Protein AF-0000000087741339 (afdb_homodimer)

Radius of gyration: 23.32 Å; Cα contacts (8 Å, |Δi|>4): 370; chains: 2; bounding box: 60×68×39 Å

Foldseek 3Di:
DDVVLLVLLLVLLLVVLLPDFSVPDACCSSCVVSVHDSVSVVVPAVGVLRSVLVSLLVLLCVQLPPQQALVRLLSSLLSSLVSCVVSLSNNLSCLVPPDPVSVLVSLLVSQLSSQLSHLVNLCVVFDFDPVLSSVVSVVVSVVSSVLSSVCSVVVVPDRSNVSSVVVCVVCPPVSNVSRVVRTDPDDPPPD/DDVVLLVLLLVLLLVVLLPDFSVPDACCSSCVVSVHDSVSVVVPAVGVLRSVLVSLLVLLCVQLPPQLALVRLLSSLLSSLVSCVVSLSVNLSCLVPPDVVSVLVSLLVSQLSSQLSHLVNLCVVFDFDPVLSSVVSVVVSVVSSVLSSVCSVVVVPDRSNVVSVVVCVVCPPVSNVSRVVRTDPDPPPPD

Secondary structure (DSSP, 8-state):
--HHHHHHHHHHHHHHHTTS-GGG--HHHHHHHHT--HHHHHHH-SSHHHHHHHHHHHHHHHHHTT--STTTHHHHHHHHHHHHHHTHHHHHHHHHHS-HHHHHHHHHHHHHHHHHHHHHHHTTTS---HHHHHHHHHHHHHHHHHHHHHHHHTTT-S-HHHHHHHHHHHHTTHHHHHHHHT-SSS-----/--HHHHHHHHHHHHHHHTTS-GGG--HHHHHHHHT--HHHHHHH-SSHHHHHHHHHHHHHHHHHTT--STTTHHHHHHHHHHHHHHTHHHHHHHHHHS-HHHHHHHHHHHHHHHHHHHHHHHTTTS---HHHHHHHHHHHHHHHHHHHHHHHHTTT-S-HHHHHHHHHHHHTTHHHHHHHHT-SSS-----

Sequence (382 aa):
MSNITKRALETSLKNLLLKKPVNKITINDITEDCGVNRATFYYHFQDIYALIEWSCEEDAKKALSSNTTYDTWQQGFLNVLNAVEDNKPFIINVYRHVSQEQIIQYLYRVVYDLLINVIEECAHGMTVRDEDKKFIADFYKYAFVGLTLEWIKSDMKTPPKEIVSRLSELIDGDIPRMLEKCRLDVPLSRTMSNITKRALETSLKNLLLKKPVNKITINDITEDCGVNRATFYYHFQDIYALIEWSCEEDAKKALSSNTTYDTWQQGFLNVLNAVEDNKPFIINVYRHVSQEQIIQYLYRVVYDLLINVIEECAHGMTVRDEDKKFIADFYKYAFVGLTLEWIKSDMKTPPKEIVSRLSELIDGDIPRMLEKCRLDVPLSRT

Solvent-accessible surface area (backbone atoms only — not comparable to full-atom values): 20768 Å² total; per-residue (Å²): 145,50,79,58,59,57,47,46,51,45,52,36,46,54,55,47,39,78,74,42,55,58,82,74,60,48,70,63,58,37,22,61,72,65,72,49,54,68,64,61,49,54,70,77,29,92,46,70,63,50,47,51,48,50,48,52,48,52,51,38,51,61,37,26,60,86,28,33,36,79,91,31,34,62,58,10,53,35,35,32,45,45,52,49,59,77,38,38,66,52,48,51,37,45,63,72,61,41,60,58,65,59,52,50,53,51,46,41,54,57,45,33,56,40,40,46,44,22,49,54,61,64,40,58,95,55,54,56,55,69,68,57,55,49,48,54,28,49,43,49,29,23,22,53,45,41,52,51,50,53,38,54,74,59,68,54,70,68,56,50,65,60,56,43,50,53,50,47,66,56,49,61,70,43,63,60,52,39,50,58,73,52,36,65,79,55,77,78,74,85,120,145,51,78,58,59,56,46,47,52,47,52,36,45,55,56,47,38,75,74,42,55,58,83,74,61,46,69,63,59,37,22,61,72,64,72,49,53,68,65,62,49,54,72,76,29,90,46,70,64,51,47,50,49,50,48,52,48,51,52,38,50,61,38,24,58,86,28,33,36,78,91,30,34,63,59,11,53,35,33,32,46,45,53,47,59,76,37,37,65,53,48,52,37,46,63,73,63,42,60,57,66,59,53,49,53,52,46,43,53,57,45,32,55,40,40,45,43,22,49,54,59,64,39,58,96,54,54,55,56,70,69,56,55,48,49,54,27,49,43,49,28,24,22,53,46,41,52,50,51,53,38,53,74,59,67,52,71,67,56,50,66,60,54,43,51,53,51,48,66,55,48,61,71,42,64,58,52,39,51,59,73,52,35,64,79,54,78,79,73,84,119

InterPro domains:
  IPR001647 DNA-binding HTH domain, TetR-type [PF00440] (16-53)
  IPR001647 DNA-binding HTH domain, TetR-type [PS50977] (3-63)
  IPR009057 Homedomain-like superfamily [SSF46689] (4-60)
  IPR039532 Transcriptional regulator TetR, C-terminal, Firmicutes type [PF14278] (71-173)
  IPR050624 Nucleoid occlusion factor SlmA/HTH-type transcriptional regulator [PTHR43479] (4-172)

Organism: Butyrivibrio fibrisolvens (NCBI:txid831)

Nearest PDB structures (foldseek):
  4mk6-assembly1_A-2  TM=8.642E-01  e=6.982E-09  Listeria monocytogenes EGD-e
  2iu5-assembly1_B  TM=7.387E-01  e=1.061E-07  Lactococcus lactis subsp. lactis Il1403
  7pt0-assembly1_A  TM=6.943E-01  e=5.127E-03  Streptomyces coelicolor
  4jl3-assembly1_D  TM=5.317E-01  e=7.708E-04  Mycolicibacterium smegmatis MC2 155
  3mvp-assembly1_B  TM=4.224E-01  e=1.422E-02  Streptococcus mutans UA159

Structure (mmCIF, N/CA/C/O backbone):
data_AF-0000000087741339-model_v1
#
loop_
_entity.id
_entity.type
_entity.pdbx_description
1 polymer 'Dihydroxyacetone kinase transcriptional activator DhaS'
#
loop_
_atom_site.group_PDB
_atom_site.id
_atom_site.type_symbol
_atom_site.label_atom_id
_atom_site.label_alt_id
_atom_site.label_comp_id
_atom_site.label_asym_id
_atom_site.label_entity_id
_atom_site.label_seq_id
_atom_site.pdbx_PDB_ins_code
_atom_site.Cartn_x
_atom_site.Cartn_y
_atom_site.Cartn_z
_atom_site.occupancy
_atom_site.B_iso_or_equiv
_atom_site.auth_seq_id
_atom_site.auth_comp_id
_atom_site.auth_asym_id
_atom_site.auth_atom_id
_atom_site.pdbx_PDB_model_num
ATOM 1 N N . MET A 1 1 ? -13.953 34.469 -0.037 1 43.34 1 MET A N 1
ATOM 2 C CA . MET A 1 1 ? -14.805 33.562 0.742 1 43.34 1 MET A CA 1
ATOM 3 C C . MET A 1 1 ? -14.031 32.312 1.18 1 43.34 1 MET A C 1
ATOM 5 O O . MET A 1 1 ? -13.758 31.438 0.367 1 43.34 1 MET A O 1
ATOM 9 N N . SER A 1 2 ? -13.117 32.531 2.207 1 65.12 2 SER A N 1
ATOM 10 C CA . SER A 1 2 ? -11.781 32.531 2.799 1 65.12 2 SER A CA 1
ATOM 11 C C . SER A 1 2 ? -11.477 31.172 3.459 1 65.12 2 SER A C 1
ATOM 13 O O . SER A 1 2 ? -12.391 30.375 3.711 1 65.12 2 SER A O 1
ATOM 15 N N . ASN A 1 3 ? -10.227 30.859 3.461 1 85.06 3 ASN A N 1
ATOM 16 C CA . ASN A 1 3 ? -9.555 29.844 4.273 1 85.06 3 ASN A CA 1
ATOM 17 C C . ASN A 1 3 ? -10.188 29.719 5.652 1 85.06 3 ASN A C 1
ATOM 19 O O . ASN A 1 3 ? -10.211 28.641 6.234 1 85.06 3 ASN A O 1
ATOM 23 N N . ILE A 1 4 ? -11.062 30.781 5.926 1 90.5 4 ILE A N 1
ATOM 24 C CA . ILE A 1 4 ? -11.672 30.797 7.254 1 90.5 4 ILE A CA 1
ATOM 25 C C . ILE A 1 4 ? -12.883 29.875 7.27 1 90.5 4 ILE A C 1
ATOM 27 O O . ILE A 1 4 ? -13.07 29.094 8.211 1 90.5 4 ILE A O 1
ATOM 31 N N . THR A 1 5 ? -13.719 30.031 6.266 1 93 5 THR A N 1
ATOM 32 C CA . THR A 1 5 ? -14.914 29.203 6.176 1 93 5 THR A CA 1
ATOM 33 C C . THR A 1 5 ? -14.523 27.719 6.098 1 93 5 THR A C 1
ATOM 35 O O . THR A 1 5 ? -15.125 26.875 6.773 1 93 5 THR A O 1
ATOM 38 N N . LYS A 1 6 ? -13.492 27.406 5.324 1 95.19 6 LYS A N 1
ATOM 39 C CA . LYS A 1 6 ? -13.039 26.031 5.199 1 95.19 6 LYS A CA 1
ATOM 40 C C . LYS A 1 6 ? -12.586 25.469 6.547 1 95.19 6 LYS A C 1
ATOM 42 O O . LYS A 1 6 ? -12.914 24.344 6.898 1 95.19 6 LYS A O 1
ATOM 47 N N . ARG A 1 7 ? -11.953 26.312 7.258 1 94.94 7 ARG A N 1
ATOM 48 C CA . ARG A 1 7 ? -11.453 25.906 8.562 1 94.94 7 ARG A CA 1
ATOM 49 C C . ARG A 1 7 ? -12.594 25.719 9.555 1 94.94 7 ARG A C 1
ATOM 51 O O . ARG A 1 7 ? -12.539 24.828 10.414 1 94.94 7 ARG A O 1
ATOM 58 N N . ALA A 1 8 ? -13.547 26.578 9.453 1 95.75 8 ALA A N 1
ATOM 59 C CA . ALA A 1 8 ? -14.727 26.438 10.305 1 95.75 8 ALA A CA 1
ATOM 60 C C . ALA A 1 8 ? -15.445 25.109 10.016 1 95.75 8 ALA A C 1
ATOM 62 O O . ALA A 1 8 ? -15.852 24.406 10.938 1 95.75 8 ALA A O 1
ATOM 63 N N . LEU A 1 9 ? -15.594 24.844 8.766 1 97.25 9 LEU A N 1
ATOM 64 C CA . LEU A 1 9 ? -16.234 23.594 8.359 1 97.25 9 LEU A CA 1
ATOM 65 C C . LEU A 1 9 ? -15.422 22.406 8.836 1 97.25 9 LEU A C 1
ATOM 67 O O . LEU A 1 9 ? -15.984 21.406 9.305 1 97.25 9 LEU A O 1
ATOM 71 N N . GLU A 1 10 ? -14.109 22.469 8.703 1 95.75 10 GLU A N 1
ATOM 72 C CA . GLU A 1 10 ? -13.227 21.422 9.188 1 95.75 10 GLU A CA 1
ATOM 73 C C . GLU A 1 10 ? -13.391 21.203 10.688 1 95.75 10 GLU A C 1
ATOM 75 O O . GLU A 1 10 ? -13.492 20.062 11.148 1 95.75 10 GLU A O 1
ATOM 80 N N . THR A 1 11 ? -13.383 22.297 11.43 1 95.69 11 THR A N 1
ATOM 81 C CA . THR A 1 11 ? -13.523 22.234 12.875 1 95.69 11 THR A CA 1
ATOM 82 C C . THR A 1 11 ? -14.844 21.578 13.266 1 95.69 11 THR A C 1
ATOM 84 O O . THR A 1 11 ? -14.891 20.734 14.164 1 95.69 11 THR A O 1
ATOM 87 N N . SER A 1 12 ? -15.844 22 12.555 1 97.12 12 SER A N 1
ATOM 88 C CA . SER A 1 12 ? -17.156 21.406 12.797 1 97.12 12 SER A CA 1
ATOM 89 C C . SER A 1 12 ? -17.156 19.906 12.523 1 97.12 12 SER A C 1
ATOM 91 O O . SER A 1 12 ? -17.656 19.125 13.32 1 97.12 12 SER A O 1
ATOM 93 N N . LEU A 1 13 ? -16.594 19.5 11.383 1 96.56 13 LEU A N 1
ATOM 94 C CA . LEU A 1 13 ? -16.484 18.094 11.039 1 96.56 13 LEU A CA 1
ATOM 95 C C . LEU A 1 13 ? -15.773 17.312 12.141 1 96.56 13 LEU A C 1
ATOM 97 O O . LEU A 1 13 ? -16.25 16.266 12.578 1 96.56 13 LEU A O 1
ATOM 101 N N . LYS A 1 14 ? -14.656 17.781 12.578 1 94.25 14 LYS A N 1
ATOM 102 C CA . LYS A 1 14 ? -13.852 17.094 13.586 1 94.25 14 LYS A CA 1
ATOM 103 C C . LYS A 1 14 ? -14.617 16.969 14.906 1 94.25 14 LYS A C 1
ATOM 105 O O . LYS A 1 14 ? -14.523 15.938 15.586 1 94.25 14 LYS A O 1
ATOM 110 N N . ASN A 1 15 ? -15.391 17.984 15.242 1 95.06 15 ASN A N 1
ATOM 111 C CA . ASN A 1 15 ? -16.234 17.922 16.438 1 95.06 15 ASN A CA 1
ATOM 112 C C . ASN A 1 15 ? -17.312 16.844 16.297 1 95.06 15 ASN A C 1
ATOM 114 O O . ASN A 1 15 ? -17.578 16.109 17.25 1 95.06 15 ASN A O 1
ATOM 118 N N . LEU A 1 16 ? -17.922 16.844 15.195 1 96.38 16 LEU A N 1
ATOM 119 C CA . LEU A 1 16 ? -19 15.891 14.961 1 96.38 16 LEU A CA 1
ATOM 120 C C . LEU A 1 16 ? -18.469 14.461 14.945 1 96.38 16 LEU A C 1
ATOM 122 O O . LEU A 1 16 ? -19.172 13.531 15.383 1 96.38 16 LEU A O 1
ATOM 126 N N . LEU A 1 17 ? -17.25 14.305 14.453 1 94.69 17 LEU A N 1
ATOM 127 C CA . LEU A 1 17 ? -16.641 12.984 14.352 1 94.69 17 LEU A CA 1
ATOM 128 C C . LEU A 1 17 ? -16.391 12.398 15.734 1 94.69 17 LEU A C 1
ATOM 130 O O . LEU A 1 17 ? -16.219 11.18 15.875 1 94.69 17 LEU A O 1
ATOM 134 N N . LEU A 1 18 ? -16.359 13.219 16.781 1 93.75 18 LEU A N 1
ATOM 135 C CA . LEU A 1 18 ? -16.219 12.75 18.156 1 93.75 18 LEU A CA 1
ATOM 136 C C . LEU A 1 18 ? -17.531 12.141 18.656 1 93.75 18 LEU A C 1
ATOM 138 O O . LEU A 1 18 ? -17.531 11.398 19.641 1 93.75 18 LEU A O 1
ATOM 142 N N . LYS A 1 19 ? -18.578 12.406 17.922 1 94.38 19 LYS A N 1
ATOM 143 C CA . LYS A 1 19 ? -19.891 12.047 18.422 1 94.38 19 LYS A CA 1
ATOM 144 C C . LYS A 1 19 ? -20.5 10.906 17.609 1 94.38 19 LYS A C 1
ATOM 146 O O . LYS A 1 19 ? -21.297 10.125 18.125 1 94.38 19 LYS A O 1
ATOM 151 N N . LYS A 1 20 ? -20.203 10.836 16.312 1 95.12 20 LYS A N 1
ATOM 152 C CA . LYS A 1 20 ? -20.812 9.812 15.477 1 95.12 20 LYS A CA 1
ATOM 153 C C . LYS A 1 20 ? -19.906 9.453 14.305 1 95.12 20 LYS A C 1
ATOM 155 O O . LYS A 1 20 ? -19 10.211 13.953 1 95.12 20 LYS A O 1
ATOM 160 N N . PRO A 1 21 ? -20.172 8.305 13.68 1 95.56 21 PRO A N 1
ATOM 161 C CA . PRO A 1 21 ? -19.406 7.895 12.5 1 95.56 21 PRO A CA 1
ATOM 162 C C . PRO A 1 21 ? -19.578 8.844 11.32 1 95.56 21 PRO A C 1
ATOM 164 O O . PRO A 1 21 ? -20.656 9.406 11.125 1 95.56 21 PRO A O 1
ATOM 167 N N . VAL A 1 22 ? -18.5 8.953 10.602 1 95.31 22 VAL A N 1
ATOM 168 C CA . VAL A 1 22 ? -18.453 9.93 9.523 1 95.31 22 VAL A CA 1
ATOM 169 C C . VAL A 1 22 ? -19.578 9.664 8.516 1 95.31 22 VAL A C 1
ATOM 171 O O . VAL A 1 22 ? -20.125 10.602 7.93 1 95.31 22 VAL A O 1
ATOM 174 N N . ASN A 1 23 ? -19.953 8.375 8.336 1 93.69 23 ASN A N 1
ATOM 175 C CA . ASN A 1 23 ? -20.969 8.039 7.352 1 93.69 23 ASN A CA 1
ATOM 176 C C . ASN A 1 23 ? -22.375 8.414 7.844 1 93.69 23 ASN A C 1
ATOM 178 O O . ASN A 1 23 ? -23.344 8.305 7.098 1 93.69 23 ASN A O 1
ATOM 182 N N . LYS A 1 24 ? -22.531 8.898 8.977 1 96.06 24 LYS A N 1
ATOM 183 C CA . LYS A 1 24 ? -23.797 9.352 9.547 1 96.06 24 LYS A CA 1
ATOM 184 C C . LYS A 1 24 ? -23.828 10.875 9.648 1 96.06 24 LYS A C 1
ATOM 186 O O . LYS A 1 24 ? -24.844 11.445 10.055 1 96.06 24 LYS A O 1
ATOM 191 N N . ILE A 1 25 ? -22.766 11.516 9.367 1 97.12 25 ILE A N 1
ATOM 192 C CA . ILE A 1 25 ? -22.703 12.969 9.391 1 97.12 25 ILE A CA 1
ATOM 193 C C . ILE A 1 25 ? -23.25 13.523 8.07 1 97.12 25 ILE A C 1
ATOM 195 O O . ILE A 1 25 ? -22.906 13.047 6.996 1 97.12 25 ILE A O 1
ATOM 199 N N . THR A 1 26 ? -24.109 14.5 8.164 1 96.69 26 THR A N 1
ATOM 200 C CA . THR A 1 26 ? -24.688 15.133 6.98 1 96.69 26 THR A CA 1
ATOM 201 C C . THR A 1 26 ? -24.141 16.547 6.805 1 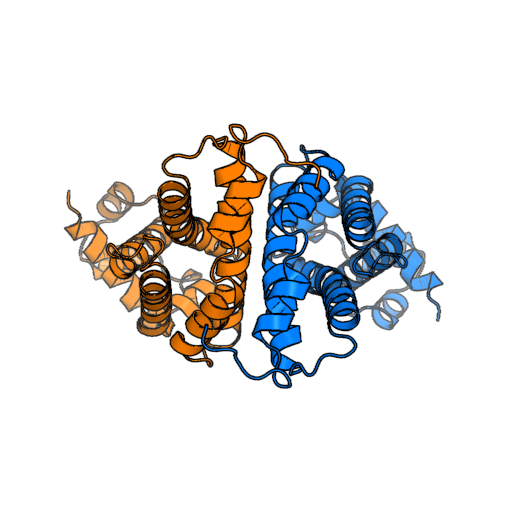96.69 26 THR A C 1
ATOM 203 O O . THR A 1 26 ? -23.562 17.109 7.738 1 96.69 26 THR A O 1
ATOM 206 N N . ILE A 1 27 ? -24.312 17.031 5.629 1 97.56 27 ILE A N 1
ATOM 207 C CA . ILE A 1 27 ? -23.922 18.406 5.363 1 97.56 27 ILE A CA 1
ATOM 208 C C . ILE A 1 27 ? -24.719 19.359 6.258 1 97.56 27 ILE A C 1
ATOM 210 O O . ILE A 1 27 ? -24.188 20.359 6.746 1 97.56 27 ILE A O 1
ATOM 214 N N . ASN A 1 28 ? -25.938 18.984 6.508 1 97.19 28 ASN A N 1
ATOM 215 C CA . ASN A 1 28 ? -26.766 19.781 7.398 1 97.19 28 ASN A CA 1
ATOM 216 C C . ASN A 1 28 ? -26.203 19.812 8.812 1 97.19 28 ASN A C 1
ATOM 218 O O . ASN A 1 28 ? -26.234 20.859 9.477 1 97.19 28 ASN A O 1
ATOM 222 N N . ASP A 1 29 ? -25.734 18.734 9.297 1 97.75 29 ASP A N 1
ATOM 223 C CA . ASP A 1 29 ? -25.109 18.703 10.609 1 97.75 29 ASP A CA 1
ATOM 224 C C . ASP A 1 29 ? -23.969 19.719 10.703 1 97.75 29 ASP A C 1
ATOM 226 O O . ASP A 1 29 ? -23.875 20.453 11.688 1 97.75 29 ASP A O 1
ATOM 230 N N . ILE A 1 30 ? -23.156 19.781 9.68 1 97.81 30 ILE A N 1
ATOM 231 C CA . ILE A 1 30 ? -21.969 20.609 9.648 1 97.81 30 ILE A CA 1
ATOM 232 C C . ILE A 1 30 ? -22.359 22.078 9.531 1 97.81 30 ILE A C 1
ATOM 234 O O . ILE A 1 30 ? -21.875 22.922 10.289 1 97.81 30 ILE A O 1
ATOM 238 N N . THR A 1 31 ? -23.25 22.328 8.57 1 97.19 31 THR A N 1
ATOM 239 C CA . THR A 1 31 ? -23.625 23.719 8.328 1 97.19 31 THR A CA 1
ATOM 240 C C . THR A 1 31 ? -24.406 24.297 9.508 1 97.19 31 THR A C 1
ATOM 242 O O . THR A 1 31 ? -24.234 25.453 9.867 1 97.19 31 THR A O 1
ATOM 245 N N . GLU A 1 32 ? -25.25 23.5 10.164 1 97 32 GLU A N 1
ATOM 246 C CA . GLU A 1 32 ? -25.969 23.938 11.359 1 97 32 GLU A CA 1
ATOM 247 C C . GLU A 1 32 ? -25.016 24.234 12.5 1 97 32 GLU A C 1
ATOM 249 O O . GLU A 1 32 ? -25.172 25.25 13.203 1 97 32 GLU A O 1
ATOM 254 N N . ASP A 1 33 ? -24.078 23.438 12.633 1 96.19 33 ASP A N 1
ATOM 255 C CA . ASP A 1 33 ? -23.078 23.609 13.68 1 96.19 33 ASP A CA 1
ATOM 256 C C . ASP A 1 33 ? -22.266 24.891 13.453 1 96.19 33 ASP A C 1
ATOM 258 O O . ASP A 1 33 ? -21.875 25.578 14.406 1 96.19 33 ASP A O 1
ATOM 262 N N . CYS A 1 34 ? -21.984 25.219 12.188 1 94.88 34 CYS A N 1
ATOM 263 C CA . CYS A 1 34 ? -21.172 26.359 11.82 1 94.88 34 CYS A CA 1
ATOM 264 C C . CYS A 1 34 ? -22.031 27.625 11.719 1 94.88 34 CYS A C 1
ATOM 266 O O . CYS A 1 34 ? -21.5 28.734 11.703 1 94.88 34 CYS A O 1
ATOM 268 N N . GLY A 1 35 ? -23.359 27.453 11.586 1 94.69 35 GLY A N 1
ATOM 269 C CA . GLY A 1 35 ? -24.25 28.594 11.414 1 94.69 35 GLY A CA 1
ATOM 270 C C . GLY A 1 35 ? -24.203 29.172 10.016 1 94.69 35 GLY A C 1
ATOM 271 O O . GLY A 1 35 ? -24.266 30.391 9.836 1 94.69 35 GLY A O 1
ATOM 272 N N . VAL A 1 36 ? -23.984 28.281 9.078 1 95.31 36 VAL A N 1
ATOM 273 C CA . VAL A 1 36 ? -23.969 28.703 7.68 1 95.31 36 VAL A CA 1
ATOM 274 C C . VAL A 1 36 ? -25 27.891 6.887 1 95.31 36 VAL A C 1
ATOM 276 O O . VAL A 1 36 ? -25.594 26.953 7.414 1 95.31 36 VAL A O 1
ATOM 279 N N . ASN A 1 37 ? -25.281 28.297 5.742 1 93.94 37 ASN A N 1
ATOM 280 C CA . ASN A 1 37 ? -26.234 27.562 4.91 1 93.94 37 ASN A CA 1
ATOM 281 C C . ASN A 1 37 ? -25.531 26.516 4.059 1 93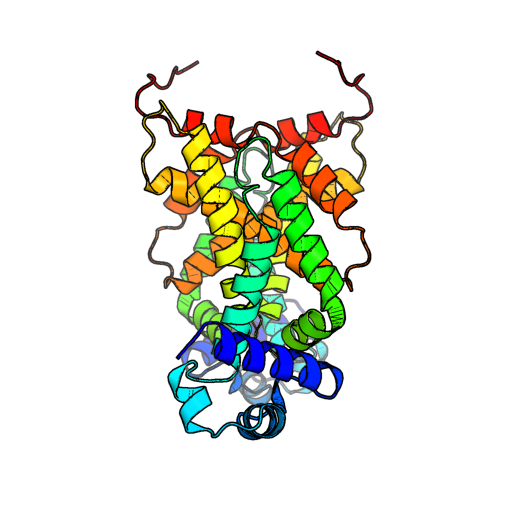.94 37 ASN A C 1
ATOM 283 O O . ASN A 1 37 ? -24.312 26.5 3.951 1 93.94 37 ASN A O 1
ATOM 287 N N . ARG A 1 38 ? -26.312 25.609 3.479 1 95.56 38 ARG A N 1
ATOM 288 C CA . ARG A 1 38 ? -25.812 24.531 2.648 1 95.56 38 ARG A CA 1
ATOM 289 C C . ARG A 1 38 ? -25.078 25.078 1.424 1 95.56 38 ARG A C 1
ATOM 291 O O . ARG A 1 38 ? -24.109 24.469 0.954 1 95.56 38 ARG A O 1
ATOM 298 N N . ALA A 1 39 ? -25.516 26.188 0.95 1 95.31 39 ALA A N 1
ATOM 299 C CA . ALA A 1 39 ? -24.906 26.812 -0.226 1 95.31 39 ALA A CA 1
ATOM 300 C C . ALA A 1 39 ? -23.453 27.188 0.049 1 95.31 39 ALA A C 1
ATOM 302 O O . ALA A 1 39 ? -22.594 27.062 -0.831 1 95.31 39 ALA A O 1
ATOM 303 N N . THR A 1 40 ? -23.281 27.641 1.247 1 95.5 40 THR A N 1
ATOM 304 C CA . THR A 1 40 ? -21.922 27.984 1.654 1 95.5 40 THR A CA 1
ATOM 305 C C . THR A 1 40 ? -21.031 26.75 1.627 1 95.5 40 THR A C 1
ATOM 307 O O . THR A 1 40 ? -19.875 26.828 1.185 1 95.5 40 THR A O 1
ATOM 310 N N . PHE A 1 41 ? -21.531 25.594 2.102 1 97.5 41 PHE A N 1
ATOM 311 C CA . PHE A 1 41 ? -20.766 24.344 2.059 1 97.5 41 PHE A CA 1
ATOM 312 C C . PHE A 1 41 ? -20.391 23.984 0.625 1 97.5 41 PHE A C 1
ATOM 314 O O . PHE A 1 41 ? -19.234 23.703 0.331 1 97.5 41 PHE A O 1
ATOM 321 N N . TYR A 1 42 ? -21.344 24.141 -0.295 1 95.81 42 TYR A N 1
ATOM 322 C CA . TYR A 1 42 ? -21.172 23.688 -1.671 1 95.81 42 TYR A CA 1
ATOM 323 C C . TYR A 1 42 ? -20.266 24.641 -2.453 1 95.81 42 TYR A C 1
ATOM 325 O O . TYR A 1 42 ? -19.734 24.281 -3.504 1 95.81 42 TYR A O 1
ATOM 333 N N . TYR A 1 43 ? -20.203 25.797 -1.909 1 95.56 43 TYR A N 1
ATOM 334 C CA . TYR A 1 43 ? -19.266 26.734 -2.496 1 95.56 43 TYR A CA 1
ATOM 335 C C . TYR A 1 43 ? -17.828 26.234 -2.365 1 95.56 43 TYR A C 1
ATOM 337 O O . TYR A 1 43 ? -17 26.469 -3.242 1 95.56 43 TYR A O 1
ATOM 345 N N . HIS A 1 44 ? -17.594 25.453 -1.326 1 96.19 44 HIS A N 1
ATOM 346 C CA . HIS A 1 44 ? -16.219 25.062 -1.013 1 96.19 44 HIS A CA 1
ATOM 347 C C . HIS A 1 44 ? -16 23.578 -1.298 1 96.19 44 HIS A C 1
ATOM 349 O O . HIS A 1 44 ? -14.914 23.172 -1.728 1 96.19 44 HIS A O 1
ATOM 355 N N . PHE A 1 45 ? -16.969 22.781 -1 1 97.12 45 PHE A N 1
ATOM 356 C CA . PHE A 1 45 ? -16.812 21.344 -1.11 1 97.12 45 PHE A CA 1
ATOM 357 C C . PHE A 1 45 ? -18.031 20.703 -1.784 1 97.12 45 PHE A C 1
ATOM 359 O O . PHE A 1 45 ? -19.156 21.125 -1.544 1 97.12 45 PHE A O 1
ATOM 366 N N . GLN A 1 46 ? -17.781 19.641 -2.525 1 96.38 46 GLN A N 1
ATOM 367 C CA . GLN A 1 46 ? -18.859 18.953 -3.229 1 96.38 46 GLN A CA 1
ATOM 368 C C . GLN A 1 46 ? -19.594 17.969 -2.305 1 96.38 46 GLN A C 1
ATOM 370 O O . GLN A 1 46 ? -20.766 17.672 -2.518 1 96.38 46 GLN A O 1
ATOM 375 N N . ASP A 1 47 ? -18.906 17.453 -1.3 1 95.31 47 ASP A N 1
ATOM 376 C CA . ASP A 1 47 ? -19.469 16.531 -0.314 1 95.31 47 ASP A CA 1
ATOM 377 C C . ASP A 1 47 ? -18.578 16.469 0.927 1 95.31 47 ASP A C 1
ATOM 379 O O . ASP A 1 47 ? -17.578 17.172 1.021 1 95.31 47 ASP A O 1
ATOM 383 N N . ILE A 1 48 ? -18.953 15.742 1.813 1 94.81 48 ILE A N 1
ATOM 384 C CA . ILE A 1 48 ? -18.25 15.609 3.086 1 94.81 48 ILE A CA 1
ATOM 385 C C . ILE A 1 48 ? -16.875 14.984 2.857 1 94.81 48 ILE A C 1
ATOM 387 O O . ILE A 1 48 ? -15.906 15.344 3.527 1 94.81 48 ILE A O 1
ATOM 391 N N . TYR A 1 49 ? -16.734 14.164 1.898 1 91.44 49 TYR A N 1
ATOM 392 C CA . TYR A 1 49 ? -15.477 13.484 1.625 1 91.44 49 TYR A CA 1
ATOM 393 C C . TYR A 1 49 ? -14.445 14.453 1.062 1 91.44 49 TYR A C 1
ATOM 395 O O . TYR A 1 49 ? -13.25 14.328 1.345 1 91.44 49 TYR A O 1
ATOM 403 N N . ALA A 1 50 ? -14.945 15.312 0.286 1 93.75 50 ALA A N 1
ATOM 404 C CA . ALA A 1 50 ? -14.047 16.359 -0.185 1 93.75 50 ALA A CA 1
ATOM 405 C C . ALA A 1 50 ? -13.508 17.188 0.982 1 93.75 50 ALA A C 1
ATOM 407 O O . ALA A 1 50 ? -12.336 17.578 0.982 1 93.75 50 ALA A O 1
ATOM 408 N N . LEU A 1 51 ? -14.375 17.469 1.938 1 95.69 51 LEU A N 1
ATOM 409 C CA . LEU A 1 51 ? -13.953 18.188 3.137 1 95.69 51 LEU A CA 1
ATOM 410 C C . LEU A 1 51 ? -12.938 17.359 3.93 1 95.69 51 LEU A C 1
ATOM 412 O O . LEU A 1 51 ? -11.938 17.906 4.41 1 95.69 51 LEU A O 1
ATOM 416 N N . ILE A 1 52 ? -13.125 16.078 4.066 1 94.12 52 ILE A N 1
ATOM 417 C CA . ILE A 1 52 ? -12.211 15.195 4.766 1 94.12 52 ILE A CA 1
ATOM 418 C C . ILE A 1 52 ? -10.844 15.203 4.078 1 94.12 52 ILE A C 1
ATOM 420 O O . ILE A 1 52 ? -9.812 15.352 4.73 1 94.12 52 ILE A O 1
ATOM 424 N N . GLU A 1 53 ? -10.906 15.031 2.82 1 91.5 53 GLU A N 1
ATOM 425 C CA . GLU A 1 53 ? -9.68 15.016 2.025 1 91.5 53 GLU A CA 1
ATOM 426 C C . GLU A 1 53 ? -8.883 16.312 2.215 1 91.5 53 GLU A C 1
ATOM 428 O O . GLU A 1 53 ? -7.68 16.266 2.467 1 91.5 53 GLU A O 1
ATOM 433 N N . TRP A 1 54 ? -9.562 17.344 2.049 1 92.69 54 TRP A N 1
ATOM 434 C CA . TRP A 1 54 ? -8.922 18.641 2.215 1 92.69 54 TRP A CA 1
ATOM 435 C C . TRP A 1 54 ? -8.344 18.797 3.619 1 92.69 54 TRP A C 1
ATOM 437 O O . TRP A 1 54 ? -7.219 19.266 3.791 1 92.69 54 TRP A O 1
ATOM 447 N N . SER A 1 55 ? -9.094 18.422 4.621 1 92.69 55 SER A N 1
ATOM 448 C CA . SER A 1 55 ? -8.664 18.516 6.012 1 92.69 55 SER A CA 1
ATOM 449 C C . SER A 1 55 ? -7.383 17.719 6.25 1 92.69 55 SER A C 1
ATOM 451 O O . SER A 1 55 ? -6.445 18.203 6.875 1 92.69 55 SER A O 1
ATOM 453 N N . CYS A 1 56 ? -7.348 16.516 5.766 1 89.31 56 CYS A N 1
ATOM 454 C CA . CYS A 1 56 ? -6.184 15.656 5.93 1 89.31 56 CYS A CA 1
ATOM 455 C C . CYS A 1 56 ? -4.965 16.234 5.223 1 89.31 56 CYS A C 1
ATOM 457 O O . CYS A 1 56 ? -3.871 16.266 5.785 1 89.31 56 CYS A O 1
ATOM 459 N N . GLU A 1 57 ? -5.203 16.656 4.074 1 89.12 57 GLU A N 1
ATOM 460 C CA . GLU A 1 57 ? -4.109 17.219 3.289 1 89.12 57 GLU A CA 1
ATOM 461 C C . GLU A 1 57 ? -3.541 18.469 3.949 1 89.12 57 GLU A C 1
ATOM 463 O O . GLU A 1 57 ? -2.324 18.641 4.035 1 89.12 57 GLU A O 1
ATOM 468 N N . GLU A 1 58 ? -4.426 19.312 4.359 1 90.12 58 GLU A N 1
ATOM 469 C CA . GLU A 1 58 ? -4.004 20.562 4.988 1 90.12 58 GLU A CA 1
ATOM 470 C C . GLU A 1 58 ? -3.25 20.297 6.285 1 90.12 58 GLU A C 1
ATOM 472 O O . GLU A 1 58 ? -2.221 20.922 6.551 1 90.12 58 GLU A O 1
ATOM 477 N N . ASP A 1 59 ? -3.74 19.406 7.078 1 90.31 59 ASP A N 1
ATOM 478 C CA . ASP A 1 59 ? -3.084 19.062 8.336 1 90.31 59 ASP A CA 1
ATOM 479 C C . ASP A 1 59 ? -1.714 18.438 8.086 1 90.31 59 ASP A C 1
ATOM 481 O O . ASP A 1 59 ? -0.751 18.734 8.797 1 90.31 59 ASP A O 1
ATOM 485 N N . ALA A 1 60 ? -1.683 17.594 7.117 1 89.75 60 ALA A N 1
ATOM 486 C CA . ALA A 1 60 ? -0.42 16.938 6.785 1 89.75 60 ALA A CA 1
ATOM 487 C C . ALA A 1 60 ? 0.6 17.953 6.262 1 89.75 60 ALA A C 1
ATOM 489 O O . ALA A 1 60 ? 1.78 17.891 6.617 1 89.75 60 ALA A O 1
ATOM 490 N N . LYS A 1 61 ? 0.16 18.797 5.418 1 88.44 61 LYS A N 1
ATOM 491 C CA . LYS A 1 61 ? 1.04 19.828 4.887 1 88.44 61 LYS A CA 1
ATOM 492 C C . LYS A 1 61 ? 1.601 20.703 6.008 1 88.44 61 LYS A C 1
ATOM 494 O O . LYS A 1 61 ? 2.785 21.047 6.008 1 88.44 61 LYS A O 1
ATOM 499 N N . LYS A 1 62 ? 0.711 21.078 6.883 1 91.94 62 LYS A N 1
ATOM 500 C CA . LYS A 1 62 ? 1.143 21.859 8.039 1 91.94 62 LYS A CA 1
ATOM 501 C C . LYS A 1 62 ? 2.168 21.078 8.867 1 91.94 62 LYS A C 1
ATOM 503 O O . LYS A 1 62 ? 3.154 21.656 9.336 1 91.94 62 LYS A O 1
ATOM 508 N N . ALA A 1 63 ? 1.914 19.812 9.023 1 91.75 63 ALA A N 1
ATOM 509 C CA . ALA A 1 63 ? 2.805 18.969 9.82 1 91.75 63 ALA A CA 1
ATOM 510 C C . ALA A 1 63 ? 4.152 18.781 9.125 1 91.75 63 ALA A C 1
ATOM 512 O O . ALA A 1 63 ? 5.195 18.766 9.781 1 91.75 63 ALA A O 1
ATOM 513 N N . LEU A 1 64 ? 4.082 18.531 7.809 1 90.44 64 LEU A N 1
ATOM 514 C CA . LEU A 1 64 ? 5.305 18.359 7.031 1 90.44 64 LEU A CA 1
ATOM 515 C C . LEU A 1 64 ? 6.176 19.609 7.113 1 90.44 64 LEU A C 1
ATOM 517 O O . LEU A 1 64 ? 7.406 19.5 7.184 1 90.44 64 LEU A O 1
ATOM 521 N N . SER A 1 65 ? 5.543 20.766 7.188 1 84.25 65 SER A N 1
ATOM 522 C CA . SER A 1 65 ? 6.238 22.047 7.207 1 84.25 65 SER A CA 1
ATOM 523 C C . SER A 1 65 ? 7.289 22.125 6.102 1 84.25 65 SER A C 1
ATOM 525 O O . SER A 1 65 ? 7.008 21.797 4.949 1 84.25 65 SER A O 1
ATOM 527 N N . SER A 1 66 ? 8.484 22.484 6.289 1 82.81 66 SER A N 1
ATOM 528 C CA . SER A 1 66 ? 9.555 22.578 5.301 1 82.81 66 SER A CA 1
ATOM 529 C C . SER A 1 66 ? 10.508 21.391 5.391 1 82.81 66 SER A C 1
ATOM 531 O O . SER A 1 66 ? 11.586 21.406 4.793 1 82.81 66 SER A O 1
ATOM 533 N N . ASN A 1 67 ? 9.977 20.391 6.098 1 89.31 67 ASN A N 1
ATOM 534 C CA . ASN A 1 67 ? 10.844 19.234 6.289 1 89.31 67 ASN A CA 1
ATOM 535 C C . ASN A 1 67 ? 10.688 18.219 5.16 1 89.31 67 ASN A C 1
ATOM 537 O O . ASN A 1 67 ? 10.25 17.094 5.387 1 89.31 67 ASN A O 1
ATOM 541 N N . THR A 1 68 ? 11.055 18.656 3.941 1 88.62 68 THR A N 1
ATOM 542 C CA . THR A 1 68 ? 10.898 17.797 2.766 1 88.62 68 THR A CA 1
ATOM 543 C C . THR A 1 68 ? 12.219 17.672 2.012 1 88.62 68 THR A C 1
ATOM 545 O O . THR A 1 68 ? 12.234 17.562 0.784 1 88.62 68 THR A O 1
ATOM 548 N N . THR A 1 69 ? 13.305 17.812 2.736 1 90.75 69 THR A N 1
ATOM 549 C CA . THR A 1 69 ? 14.625 17.641 2.141 1 90.75 69 THR A CA 1
ATOM 550 C C . THR A 1 69 ? 15.227 16.297 2.537 1 90.75 69 THR A C 1
ATOM 552 O O . THR A 1 69 ? 14.719 15.625 3.436 1 90.75 69 THR A O 1
ATOM 555 N N . TYR A 1 70 ? 16.266 15.984 1.892 1 91.69 70 TYR A N 1
ATOM 556 C CA . TYR A 1 70 ? 16.938 14.719 2.141 1 91.69 70 TYR A CA 1
ATOM 557 C C . TYR A 1 70 ? 17.359 14.602 3.6 1 91.69 70 TYR A C 1
ATOM 559 O O . TYR A 1 70 ? 17.266 13.531 4.199 1 91.69 70 TYR A O 1
ATOM 567 N N . ASP A 1 71 ? 17.75 15.734 4.164 1 92.56 71 ASP A N 1
ATOM 568 C CA . ASP A 1 71 ? 18.281 15.703 5.52 1 92.56 71 ASP A CA 1
ATOM 569 C C . ASP A 1 71 ? 17.172 15.867 6.551 1 92.56 71 ASP A C 1
ATOM 571 O O . ASP A 1 71 ? 17.375 15.625 7.742 1 92.56 71 ASP A O 1
ATOM 575 N N . THR A 1 72 ? 15.953 16.219 6.082 1 93.12 72 THR A N 1
ATOM 576 C CA . THR A 1 72 ? 14.938 16.562 7.07 1 93.12 72 THR A CA 1
ATOM 577 C C . THR A 1 72 ? 13.688 15.703 6.879 1 93.12 72 THR A C 1
ATOM 579 O O . THR A 1 72 ? 12.734 15.805 7.656 1 93.12 72 THR A O 1
ATOM 582 N N . TRP A 1 73 ? 13.633 14.828 5.895 1 92.88 73 TRP A N 1
ATOM 583 C CA . TRP A 1 73 ? 12.438 14.062 5.586 1 92.88 73 TRP A CA 1
ATOM 584 C C . TRP A 1 73 ? 11.992 13.234 6.785 1 92.88 73 TRP A C 1
ATOM 586 O O . TRP A 1 73 ? 10.797 13 6.984 1 92.88 73 TRP A O 1
ATOM 596 N N . GLN A 1 74 ? 12.914 12.766 7.574 1 95.12 74 GLN A N 1
ATOM 597 C CA . GLN A 1 74 ? 12.578 11.984 8.758 1 95.12 74 GLN A CA 1
ATOM 598 C C . GLN A 1 74 ? 11.703 12.789 9.719 1 95.12 74 GLN A C 1
ATOM 600 O O . GLN A 1 74 ? 10.688 12.289 10.211 1 95.12 74 GLN A O 1
ATOM 605 N N . GLN A 1 75 ? 12.172 14 9.93 1 94.75 75 GLN A N 1
ATOM 606 C CA . GLN A 1 75 ? 11.406 14.883 10.805 1 94.75 75 GLN A CA 1
ATOM 607 C C . GLN A 1 75 ? 10.047 15.211 10.203 1 94.75 75 GLN A C 1
ATOM 609 O O . GLN A 1 75 ? 9.047 15.273 10.914 1 94.75 75 GLN A O 1
ATOM 614 N N . GLY A 1 76 ? 10.039 15.445 8.93 1 94.31 76 GLY A N 1
ATOM 615 C CA . GLY A 1 76 ? 8.773 15.688 8.25 1 94.31 76 GLY A CA 1
ATOM 616 C C . GLY A 1 76 ? 7.785 14.547 8.398 1 94.31 76 GLY A C 1
ATOM 617 O O . GLY A 1 76 ? 6.633 14.766 8.773 1 94.31 76 GLY A O 1
ATOM 618 N N . PHE A 1 77 ? 8.242 13.289 8.117 1 95.5 77 PHE A N 1
ATOM 619 C CA . PHE A 1 77 ? 7.387 12.117 8.227 1 95.5 77 PHE A CA 1
ATOM 620 C C . PHE A 1 77 ? 6.961 11.891 9.672 1 95.5 77 PHE A C 1
ATOM 622 O O . PHE A 1 77 ? 5.812 11.531 9.938 1 95.5 77 PHE A O 1
ATOM 629 N N . LEU A 1 78 ? 7.863 12.117 10.586 1 96.62 78 LEU A N 1
ATOM 630 C CA . LEU A 1 78 ? 7.547 12.008 12 1 96.62 78 LEU A CA 1
ATOM 631 C C . LEU A 1 78 ? 6.453 12.992 12.398 1 96.62 78 LEU A C 1
ATOM 633 O O . LEU A 1 78 ? 5.512 12.633 13.109 1 96.62 78 LEU A O 1
ATOM 637 N N . ASN A 1 79 ? 6.559 14.211 11.953 1 96.06 79 ASN A N 1
ATOM 638 C CA . ASN A 1 79 ? 5.543 15.219 12.227 1 96.06 79 ASN A CA 1
ATOM 639 C C . ASN A 1 79 ? 4.172 14.797 11.711 1 96.06 79 ASN A C 1
ATOM 641 O O . ASN A 1 79 ? 3.156 15.016 12.375 1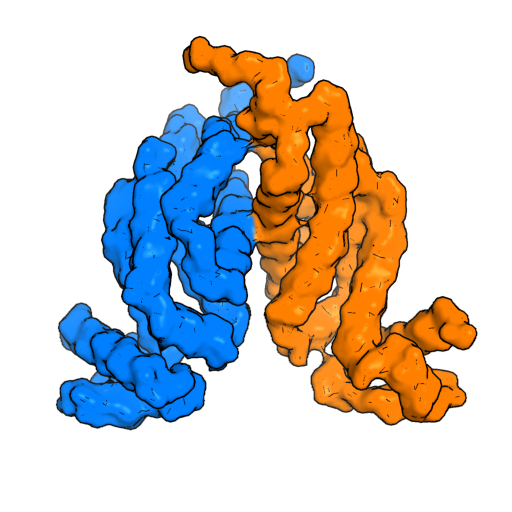 96.06 79 ASN A O 1
ATOM 645 N N . VAL A 1 80 ? 4.18 14.203 10.57 1 95.12 80 VAL A N 1
ATOM 646 C CA . VAL A 1 80 ? 2.926 13.742 9.984 1 95.12 80 VAL A CA 1
ATOM 647 C C . VAL A 1 80 ? 2.324 12.633 10.844 1 95.12 80 VAL A C 1
ATOM 649 O O . VAL A 1 80 ? 1.137 12.672 11.172 1 95.12 80 VAL A O 1
ATOM 652 N N . LEU A 1 81 ? 3.125 11.648 11.242 1 96.5 81 LEU A N 1
ATOM 653 C CA . LEU A 1 81 ? 2.629 10.555 12.07 1 96.5 81 LEU A CA 1
ATOM 654 C C . LEU A 1 81 ? 2.146 11.086 13.422 1 96.5 81 LEU A C 1
ATOM 656 O O . LEU A 1 81 ? 1.134 10.617 13.945 1 96.5 81 LEU A O 1
ATOM 660 N N . ASN A 1 82 ? 2.844 12.039 13.906 1 96.5 82 ASN A N 1
ATOM 661 C CA . ASN A 1 82 ? 2.404 12.664 15.148 1 96.5 82 ASN A CA 1
ATOM 662 C C . ASN A 1 82 ? 1.052 13.352 14.984 1 96.5 82 ASN A C 1
ATOM 664 O O . ASN A 1 82 ? 0.194 13.258 15.867 1 96.5 82 ASN A O 1
ATOM 668 N N . ALA A 1 83 ? 0.949 14.055 13.922 1 93.81 83 ALA A N 1
ATOM 669 C CA . ALA A 1 83 ? -0.325 14.711 13.641 1 93.81 83 ALA A CA 1
ATOM 670 C C . ALA A 1 83 ? -1.458 13.688 13.547 1 93.81 83 ALA A C 1
ATOM 672 O O . ALA A 1 83 ? -2.57 13.945 14.016 1 93.81 83 ALA A O 1
ATOM 673 N N . VAL A 1 84 ? -1.229 12.57 12.898 1 94.62 84 VAL A N 1
ATOM 674 C CA . VAL A 1 84 ? -2.199 11.484 12.789 1 94.62 84 VAL A CA 1
ATOM 675 C C . VAL A 1 84 ? -2.562 10.969 14.18 1 94.62 84 VAL A C 1
ATOM 677 O O . VAL A 1 84 ? -3.742 10.805 14.5 1 94.62 84 VAL A O 1
ATOM 680 N N . GLU A 1 85 ? -1.542 10.773 14.93 1 96 85 GLU A N 1
ATOM 681 C CA . GLU A 1 85 ? -1.768 10.266 16.281 1 96 85 GLU A CA 1
ATOM 682 C C . GLU A 1 85 ? -2.545 11.273 17.125 1 96 85 GLU A C 1
ATOM 684 O O . GLU A 1 85 ? -3.432 10.898 17.891 1 96 85 GLU A O 1
ATOM 689 N N . ASP A 1 86 ? -2.246 12.555 17 1 93.5 86 ASP A N 1
ATOM 690 C CA . ASP A 1 86 ? -2.896 13.625 17.75 1 93.5 86 ASP A CA 1
ATOM 691 C C . ASP A 1 86 ? -4.375 13.727 17.391 1 93.5 86 ASP A C 1
ATOM 693 O O . ASP A 1 86 ? -5.18 14.234 18.188 1 93.5 86 ASP A O 1
ATOM 697 N N . ASN A 1 87 ? -4.684 13.273 16.25 1 92 87 ASN A N 1
ATOM 698 C CA . ASN A 1 87 ? -6.062 13.312 15.781 1 92 87 ASN A CA 1
ATOM 699 C C . ASN A 1 87 ? -6.656 11.906 15.688 1 92 87 ASN A C 1
ATOM 701 O O . ASN A 1 87 ? -7.418 11.609 14.766 1 92 87 ASN A O 1
ATOM 705 N N . LYS A 1 88 ? -6.246 11.078 16.547 1 93.81 88 LYS A N 1
ATOM 706 C CA . LYS A 1 88 ? -6.543 9.648 16.516 1 93.81 88 LYS A CA 1
ATOM 707 C C . LYS A 1 88 ? -8.047 9.398 16.375 1 93.81 88 LYS A C 1
ATOM 709 O O . LYS A 1 88 ? -8.477 8.625 15.516 1 93.81 88 LYS A O 1
ATOM 714 N N . PRO A 1 89 ? -8.922 10.094 17.141 1 91.5 89 PRO A N 1
ATOM 715 C CA . PRO A 1 89 ? -10.352 9.82 17 1 91.5 89 PRO A CA 1
ATOM 716 C C . PRO A 1 89 ? -10.867 10.109 15.586 1 91.5 89 PRO A C 1
ATOM 718 O O . PRO A 1 89 ? -11.656 9.328 15.047 1 91.5 89 PRO A O 1
ATOM 721 N N . PHE A 1 90 ? -10.414 11.219 15.086 1 92.38 90 PHE A N 1
ATOM 722 C CA . PHE A 1 90 ? -10.781 11.578 13.719 1 92.38 90 PHE A CA 1
ATOM 723 C C . PHE A 1 90 ? -10.281 10.531 12.727 1 92.38 90 PHE A C 1
ATOM 725 O O . PHE A 1 90 ? -11.039 10.062 11.883 1 92.38 90 PHE A O 1
ATOM 732 N N . ILE A 1 91 ? -9.062 10.102 12.875 1 93.12 91 ILE A N 1
ATOM 733 C CA . ILE A 1 91 ? -8.391 9.219 11.93 1 93.12 91 ILE A CA 1
ATOM 734 C C . ILE A 1 91 ? -9.031 7.832 11.977 1 93.12 91 ILE A C 1
ATOM 736 O O . ILE A 1 91 ? -9.328 7.242 10.93 1 93.12 91 ILE A O 1
ATOM 740 N N . ILE A 1 92 ? -9.258 7.352 13.109 1 93.5 92 ILE A N 1
ATOM 741 C CA . ILE A 1 92 ? -9.828 6.023 13.289 1 93.5 92 ILE A CA 1
ATOM 742 C C . ILE A 1 92 ? -11.25 5.992 12.719 1 93.5 92 ILE A C 1
ATOM 744 O O . ILE A 1 92 ? -11.641 5.027 12.062 1 93.5 92 ILE A O 1
ATOM 748 N N . ASN A 1 93 ? -12.031 7.027 12.961 1 93.75 93 ASN A N 1
ATOM 749 C CA . ASN A 1 93 ? -13.391 7.117 12.422 1 93.75 93 ASN A CA 1
ATOM 750 C C . ASN A 1 93 ? -13.383 7.098 10.891 1 93.75 93 ASN A C 1
ATOM 752 O O . ASN A 1 93 ? -14.164 6.363 10.273 1 93.75 93 ASN A O 1
ATOM 756 N N . VAL A 1 94 ? -12.516 7.832 10.328 1 92.25 94 VAL A N 1
ATOM 757 C CA . VAL A 1 94 ? -12.383 7.883 8.875 1 92.25 94 VAL A CA 1
ATOM 758 C C . VAL A 1 94 ? -11.891 6.531 8.352 1 92.25 94 VAL A C 1
ATOM 760 O O . VAL A 1 94 ? -12.438 5.996 7.391 1 92.25 94 VAL A O 1
ATOM 763 N N . TYR A 1 95 ? -10.938 5.961 9.055 1 92.19 95 TYR A N 1
ATOM 764 C CA . TYR A 1 95 ? -10.344 4.688 8.664 1 92.19 95 TYR A CA 1
ATOM 765 C C . TYR A 1 95 ? -11.391 3.578 8.672 1 92.19 95 TYR A C 1
ATOM 767 O O . TYR A 1 95 ? -11.406 2.717 7.789 1 92.19 95 TYR A O 1
ATOM 775 N N . ARG A 1 96 ? -12.32 3.633 9.531 1 90.44 96 ARG A N 1
ATOM 776 C CA . ARG A 1 96 ? -13.289 2.561 9.719 1 90.44 96 ARG A CA 1
ATOM 777 C C . ARG A 1 96 ? -14.477 2.721 8.773 1 90.44 96 ARG A C 1
ATOM 779 O O . ARG A 1 96 ? -15.086 1.732 8.359 1 90.44 96 ARG A O 1
ATOM 786 N N . HIS A 1 97 ? -14.789 3.947 8.438 1 90.06 97 HIS A N 1
ATOM 787 C CA . HIS A 1 97 ? -16.078 4.152 7.785 1 90.06 97 HIS A CA 1
ATOM 788 C C . HIS A 1 97 ? -15.906 4.664 6.359 1 90.06 97 HIS A C 1
ATOM 790 O O . HIS A 1 97 ? -16.875 4.723 5.594 1 90.06 97 HIS A O 1
ATOM 796 N N . VAL A 1 98 ? -14.734 5.055 6.051 1 88.25 98 VAL A N 1
ATOM 797 C CA . VAL A 1 98 ? -14.422 5.48 4.688 1 88.25 98 VAL A CA 1
ATOM 798 C C . VAL A 1 98 ? -13.703 4.355 3.949 1 88.25 98 VAL A C 1
ATOM 800 O O . VAL A 1 98 ? -12.977 3.566 4.559 1 88.25 98 VAL A O 1
ATOM 803 N N . SER A 1 99 ? -13.93 4.289 2.613 1 85.81 99 SER A N 1
ATOM 804 C CA . SER A 1 99 ? -13.289 3.244 1.822 1 85.81 99 SER A CA 1
ATOM 805 C C . SER A 1 99 ? -11.773 3.365 1.879 1 85.81 99 SER A C 1
ATOM 807 O O . SER A 1 99 ? -11.227 4.473 1.886 1 85.81 99 SER A O 1
ATOM 809 N N . GLN A 1 100 ? -11.117 2.277 1.907 1 85.88 100 GLN A N 1
ATOM 810 C CA . GLN A 1 100 ? -9.656 2.262 1.954 1 85.88 100 GLN A CA 1
ATOM 811 C C . GLN A 1 100 ? -9.062 2.914 0.711 1 85.88 100 GLN A C 1
ATOM 813 O O . GLN A 1 100 ? -8.008 3.551 0.783 1 85.88 100 GLN A O 1
ATOM 818 N N . GLU A 1 101 ? -9.75 2.766 -0.351 1 85 101 GLU A N 1
ATOM 819 C CA . GLU A 1 101 ? -9.289 3.385 -1.59 1 85 101 GLU A CA 1
ATOM 820 C C . GLU A 1 101 ? -9.141 4.895 -1.432 1 85 101 GLU A C 1
ATOM 822 O O . GLU A 1 101 ? -8.148 5.477 -1.877 1 85 101 GLU A O 1
ATOM 827 N N . GLN A 1 102 ? -10.109 5.469 -0.81 1 86 102 GLN A N 1
ATOM 828 C CA . GLN A 1 102 ? -10.078 6.914 -0.615 1 86 102 GLN A CA 1
ATOM 829 C C . GLN A 1 102 ? -8.984 7.312 0.368 1 86 102 GLN A C 1
ATOM 831 O O . GLN A 1 102 ? -8.266 8.289 0.143 1 86 102 GLN A O 1
ATOM 836 N N . ILE A 1 103 ? -8.844 6.578 1.357 1 89.81 103 ILE A N 1
ATOM 837 C CA . ILE A 1 103 ? -7.832 6.859 2.369 1 89.81 103 ILE A CA 1
ATOM 838 C C . ILE A 1 103 ? -6.438 6.762 1.749 1 89.81 103 ILE A C 1
ATOM 840 O O . ILE A 1 103 ? -5.598 7.641 1.951 1 89.81 103 ILE A O 1
ATOM 844 N N . ILE A 1 104 ? -6.219 5.734 1.045 1 90.12 104 ILE A N 1
ATOM 845 C CA . ILE A 1 104 ? -4.941 5.496 0.378 1 90.12 104 ILE A CA 1
ATOM 846 C C . ILE A 1 104 ? -4.629 6.656 -0.564 1 90.12 104 ILE A C 1
ATOM 848 O O . ILE A 1 104 ? -3.506 7.168 -0.58 1 90.12 104 ILE A O 1
ATOM 852 N N . GLN A 1 105 ? -5.578 7.137 -1.267 1 87.19 105 GLN A N 1
ATOM 853 C CA . GLN A 1 105 ? -5.383 8.242 -2.203 1 87.19 105 GLN A CA 1
ATOM 854 C C . GLN A 1 105 ? -4.98 9.516 -1.472 1 87.19 105 GLN A C 1
ATOM 856 O O . GLN A 1 105 ? -4.137 10.273 -1.953 1 87.19 105 GLN A O 1
ATOM 861 N N . TYR A 1 106 ? -5.559 9.734 -0.328 1 86.69 106 TYR A N 1
ATOM 862 C CA . TYR A 1 106 ? -5.195 10.891 0.477 1 86.69 106 TYR A CA 1
ATOM 863 C C . TYR A 1 106 ? -3.748 10.797 0.945 1 86.69 106 TYR A C 1
ATOM 865 O O . TYR A 1 106 ? -2.99 11.766 0.835 1 86.69 106 TYR A O 1
ATOM 873 N N . LEU A 1 107 ? -3.424 9.625 1.424 1 91.81 107 LEU A N 1
ATOM 874 C CA . LEU A 1 107 ? -2.076 9.422 1.945 1 91.81 107 LEU A CA 1
ATOM 875 C C . LEU A 1 107 ? -1.045 9.484 0.824 1 91.81 107 LEU A C 1
ATOM 877 O O . LEU A 1 107 ? 0.057 10 1.016 1 91.81 107 LEU A O 1
ATOM 881 N N . TYR A 1 108 ? -1.386 8.969 -0.341 1 92.75 108 TYR A N 1
ATOM 882 C CA . TYR A 1 108 ? -0.487 9 -1.49 1 92.75 108 TYR A CA 1
ATOM 883 C C . TYR A 1 108 ? -0.103 10.43 -1.844 1 92.75 108 TYR A C 1
ATOM 885 O O . TYR A 1 108 ? 1.062 10.711 -2.137 1 92.75 108 TYR A O 1
ATOM 893 N N . ARG A 1 109 ? -1.003 11.297 -1.778 1 89.25 109 ARG A N 1
ATOM 894 C CA . ARG A 1 109 ? -0.733 12.688 -2.133 1 89.25 109 ARG A CA 1
ATOM 895 C C . ARG A 1 109 ? 0.242 13.32 -1.148 1 89.25 109 ARG A C 1
ATOM 897 O O . ARG A 1 109 ? 1.214 13.961 -1.555 1 89.25 109 ARG A O 1
ATOM 904 N N . VAL A 1 110 ? -0.06 13.125 0.106 1 88.25 110 VAL A N 1
ATOM 905 C CA . VAL A 1 110 ? 0.759 13.719 1.158 1 88.25 110 VAL A CA 1
ATOM 906 C C . VAL A 1 110 ? 2.176 13.156 1.092 1 88.25 110 VAL A C 1
ATOM 908 O O . VAL A 1 110 ? 3.152 13.906 1.084 1 88.25 110 VAL A O 1
ATOM 911 N N . VAL A 1 111 ? 2.303 11.867 0.999 1 93.38 111 VAL A N 1
ATOM 912 C CA . VAL A 1 111 ? 3.596 11.188 1.062 1 93.38 111 VAL A CA 1
ATOM 913 C C . VAL A 1 111 ? 4.371 11.438 -0.229 1 93.38 111 VAL A C 1
ATOM 915 O O . VAL A 1 111 ? 5.594 11.609 -0.203 1 93.38 111 VAL A O 1
ATOM 918 N N . TYR A 1 112 ? 3.645 11.477 -1.313 1 92.75 112 TYR A N 1
ATOM 919 C CA . TYR A 1 112 ? 4.301 11.719 -2.594 1 92.75 112 TYR A CA 1
ATOM 920 C C . TYR A 1 112 ? 5 13.078 -2.6 1 92.75 112 TYR A C 1
ATOM 922 O O . TYR A 1 112 ? 6.129 13.195 -3.08 1 92.75 112 TYR A O 1
ATOM 930 N N . ASP A 1 113 ? 4.363 14.078 -2.08 1 87.5 113 ASP A N 1
ATOM 931 C CA . ASP A 1 113 ? 4.934 15.414 -2.039 1 87.5 113 ASP A CA 1
ATOM 932 C C . ASP A 1 113 ? 6.242 15.43 -1.25 1 87.5 113 ASP A C 1
ATOM 934 O O . ASP A 1 113 ? 7.219 16.047 -1.671 1 87.5 113 ASP A O 1
ATOM 938 N N . LEU A 1 114 ? 6.238 14.75 -0.171 1 90.69 114 LEU A N 1
ATOM 939 C CA . LEU A 1 114 ? 7.449 14.625 0.635 1 90.69 114 LEU A CA 1
ATOM 940 C C . LEU A 1 114 ? 8.562 13.945 -0.159 1 90.69 114 LEU A C 1
ATOM 942 O O . LEU A 1 114 ? 9.68 14.461 -0.239 1 90.6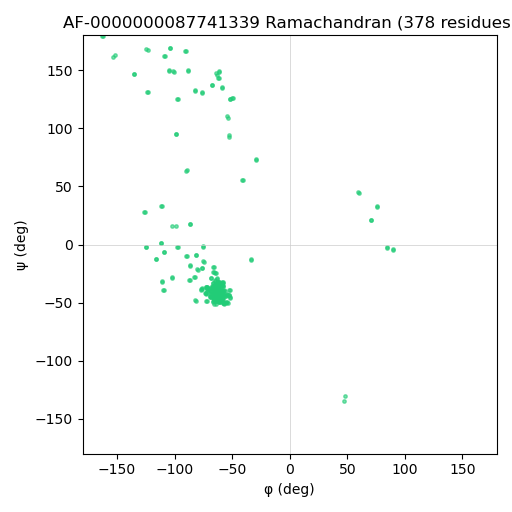9 114 LEU A O 1
ATOM 946 N N . LEU A 1 115 ? 8.266 12.859 -0.824 1 95.06 115 LEU A N 1
ATOM 947 C CA . LEU A 1 115 ? 9.258 12.008 -1.476 1 95.06 115 LEU A CA 1
ATOM 948 C C . LEU A 1 115 ? 9.812 12.68 -2.729 1 95.06 115 LEU A C 1
ATOM 950 O O . LEU A 1 115 ? 11.016 12.648 -2.975 1 95.06 115 LEU A O 1
ATOM 954 N N . ILE A 1 116 ? 8.906 13.297 -3.465 1 94.5 116 ILE A N 1
ATOM 955 C CA . ILE A 1 116 ? 9.336 13.859 -4.738 1 94.5 116 ILE A CA 1
ATOM 956 C C . ILE A 1 116 ? 10.289 15.031 -4.488 1 94.5 116 ILE A C 1
ATOM 958 O O . ILE A 1 116 ? 11.242 15.234 -5.25 1 94.5 116 ILE A O 1
ATOM 962 N N . ASN A 1 117 ? 10.062 15.828 -3.471 1 92.62 117 ASN A N 1
ATOM 963 C CA . ASN A 1 117 ? 10.961 16.938 -3.129 1 92.62 117 ASN A CA 1
ATOM 964 C C . ASN A 1 117 ? 12.344 16.422 -2.732 1 92.62 117 ASN A C 1
ATOM 966 O O . ASN A 1 117 ? 13.359 16.984 -3.139 1 92.62 117 ASN A O 1
ATOM 970 N N . VAL A 1 118 ? 12.375 15.336 -1.961 1 94.06 118 VAL A N 1
ATOM 971 C CA . VAL A 1 118 ? 13.641 14.727 -1.563 1 94.06 118 VAL A CA 1
ATOM 972 C C . VAL A 1 118 ? 14.375 14.211 -2.799 1 94.06 118 VAL A C 1
ATOM 974 O O . VAL A 1 118 ? 15.586 14.43 -2.943 1 94.06 118 VAL A O 1
ATOM 977 N N . ILE A 1 119 ? 13.672 13.57 -3.682 1 96.06 119 ILE A N 1
ATOM 978 C CA . ILE A 1 119 ? 14.242 12.961 -4.879 1 96.06 119 ILE A CA 1
ATOM 979 C C . ILE A 1 119 ? 14.789 14.055 -5.797 1 96.06 119 ILE A C 1
ATOM 981 O O . ILE A 1 119 ? 15.906 13.93 -6.32 1 96.06 119 ILE A O 1
ATOM 985 N N . GLU A 1 120 ? 14 15.109 -5.98 1 95 120 GLU A N 1
ATOM 986 C CA . GLU A 1 120 ? 14.438 16.219 -6.824 1 95 120 GLU A CA 1
ATOM 987 C C . GLU A 1 120 ? 15.703 16.875 -6.27 1 95 120 GLU A C 1
ATOM 989 O O . GLU A 1 120 ? 16.609 17.234 -7.027 1 95 120 GLU A O 1
ATOM 994 N N . GLU A 1 121 ? 15.742 17 -5.008 1 94.44 121 GLU A N 1
ATOM 995 C CA . GLU A 1 121 ? 16.922 17.562 -4.367 1 94.44 121 GLU A CA 1
ATOM 996 C C . GLU A 1 121 ? 18.156 16.688 -4.621 1 94.44 121 GLU A C 1
ATOM 998 O O . GLU A 1 121 ? 19.219 17.203 -4.969 1 94.44 121 GLU A O 1
ATOM 1003 N N . CYS A 1 122 ? 18.016 15.383 -4.438 1 94.12 122 CYS A N 1
ATOM 1004 C CA . CYS A 1 122 ? 19.125 14.445 -4.602 1 94.12 122 CYS A CA 1
ATOM 1005 C C . CYS A 1 122 ? 19.531 14.352 -6.066 1 94.12 122 CYS A C 1
ATOM 1007 O O . CYS A 1 122 ? 20.688 14.039 -6.363 1 94.12 122 CYS A O 1
ATOM 1009 N N . ALA A 1 123 ? 18.578 14.578 -6.898 1 94.06 123 ALA A N 1
ATOM 1010 C CA . ALA A 1 123 ? 18.844 14.422 -8.328 1 94.06 123 ALA A CA 1
ATOM 1011 C C . ALA A 1 123 ? 19.531 15.664 -8.898 1 94.06 123 ALA A C 1
ATOM 1013 O O . ALA A 1 123 ? 19.906 15.688 -10.07 1 94.06 123 ALA A O 1
ATOM 1014 N N . HIS A 1 124 ? 19.562 16.625 -8.055 1 91.62 124 HIS A N 1
ATOM 1015 C CA . HIS A 1 124 ? 20.219 17.844 -8.531 1 91.62 124 HIS A CA 1
ATOM 1016 C C . HIS A 1 124 ? 21.609 17.547 -9.086 1 91.62 124 HIS A C 1
ATOM 1018 O O . HIS A 1 124 ? 22.406 16.859 -8.438 1 91.62 124 HIS A O 1
ATOM 1024 N N . GLY A 1 125 ? 21.875 17.953 -10.32 1 89.88 125 GLY A N 1
ATOM 1025 C CA . GLY A 1 125 ? 23.156 17.734 -10.969 1 89.88 125 GLY A CA 1
ATOM 1026 C C . GLY A 1 125 ? 23.219 16.422 -11.727 1 89.88 125 GLY A C 1
ATOM 1027 O O . GLY A 1 125 ? 24.281 16.078 -12.266 1 89.88 125 GLY A O 1
ATOM 1028 N N . MET A 1 126 ? 22.188 15.688 -11.602 1 91.44 126 MET A N 1
ATOM 1029 C CA . MET A 1 126 ? 22.094 14.438 -12.344 1 91.44 126 MET A CA 1
ATOM 1030 C C . MET A 1 126 ? 21.125 14.57 -13.516 1 91.44 126 MET A C 1
ATOM 1032 O O . MET A 1 126 ? 20.203 15.383 -13.477 1 91.44 126 MET A O 1
ATOM 1036 N N . THR A 1 127 ? 21.422 13.797 -14.523 1 92.94 127 THR A N 1
ATOM 1037 C CA . THR A 1 127 ? 20.453 13.664 -15.609 1 92.94 127 THR A CA 1
ATOM 1038 C C . THR A 1 127 ? 19.641 12.383 -15.461 1 92.94 127 THR A C 1
ATOM 1040 O O . THR A 1 127 ? 20.094 11.305 -15.844 1 92.94 127 THR A O 1
ATOM 1043 N N . VAL A 1 128 ? 18.531 12.5 -14.875 1 94 128 VAL A N 1
ATOM 1044 C CA . VAL A 1 128 ? 17.594 11.406 -14.641 1 94 128 VAL A CA 1
ATOM 1045 C C . VAL A 1 128 ? 16.234 11.742 -15.242 1 94 128 VAL A C 1
ATOM 1047 O O . VAL A 1 128 ? 15.766 12.875 -15.141 1 94 128 VAL A O 1
ATOM 1050 N N . ARG A 1 129 ? 15.742 10.844 -15.938 1 92.94 129 ARG A N 1
ATOM 1051 C CA . ARG A 1 129 ? 14.438 11.07 -16.547 1 92.94 129 ARG A CA 1
ATOM 1052 C C . ARG A 1 129 ? 13.367 11.289 -15.492 1 92.94 129 ARG A C 1
ATOM 1054 O O . ARG A 1 129 ? 13.398 10.672 -14.43 1 92.94 129 ARG A O 1
ATOM 1061 N N . ASP A 1 130 ? 12.328 12.102 -15.805 1 95.31 130 ASP A N 1
ATOM 1062 C CA . ASP A 1 130 ? 11.203 12.359 -14.906 1 95.31 130 ASP A CA 1
ATOM 1063 C C . ASP A 1 130 ? 10.461 11.062 -14.57 1 95.31 130 ASP A C 1
ATOM 1065 O O . ASP A 1 130 ? 10.008 10.883 -13.438 1 95.31 130 ASP A O 1
ATOM 1069 N N . GLU A 1 131 ? 10.375 10.18 -15.469 1 94.06 131 GLU A N 1
ATOM 1070 C CA . GLU A 1 131 ? 9.672 8.922 -15.258 1 94.06 131 GLU A CA 1
ATOM 1071 C C . GLU A 1 131 ? 10.383 8.055 -14.219 1 94.06 131 GLU A C 1
ATOM 1073 O O . GLU A 1 131 ? 9.734 7.32 -13.477 1 94.06 131 GLU A O 1
ATOM 1078 N N . ASP A 1 132 ? 11.695 8.164 -14.195 1 95.06 132 ASP A N 1
ATOM 1079 C CA . ASP A 1 132 ? 12.469 7.406 -13.219 1 95.06 132 ASP A CA 1
ATOM 1080 C C . ASP A 1 132 ? 12.305 7.992 -11.812 1 95.06 132 ASP A C 1
ATOM 1082 O O . ASP A 1 132 ? 12.148 7.25 -10.844 1 95.06 132 ASP A O 1
ATOM 1086 N N . LYS A 1 133 ? 12.336 9.32 -11.75 1 96.12 133 LYS A N 1
ATOM 1087 C CA . LYS A 1 133 ? 12.094 9.977 -10.461 1 96.12 133 LYS A CA 1
ATOM 1088 C C . LYS A 1 133 ? 10.711 9.625 -9.914 1 96.12 133 LYS A C 1
ATOM 1090 O O . LYS A 1 133 ? 10.57 9.32 -8.734 1 96.12 133 LYS A O 1
ATOM 1095 N N . LYS A 1 134 ? 9.773 9.633 -10.781 1 96 134 LYS A N 1
ATOM 1096 C CA . LYS A 1 134 ? 8.406 9.305 -10.398 1 96 134 LYS A CA 1
ATOM 1097 C C . LYS A 1 134 ? 8.289 7.859 -9.93 1 96 134 LYS A C 1
ATOM 1099 O O . LYS A 1 134 ? 7.566 7.562 -8.977 1 96 134 LYS A O 1
ATOM 1104 N N . PHE A 1 135 ? 8.93 6.988 -10.586 1 95.25 135 PHE A N 1
ATOM 1105 C CA . PHE A 1 135 ? 8.891 5.578 -10.211 1 95.25 135 PHE A CA 1
ATOM 1106 C C . PHE A 1 135 ? 9.469 5.363 -8.82 1 95.25 135 PHE A C 1
ATOM 1108 O O . PHE A 1 135 ? 8.914 4.621 -8.016 1 95.25 135 PHE A O 1
ATOM 1115 N N . ILE A 1 136 ? 10.586 6.027 -8.578 1 96.38 136 ILE A N 1
ATOM 1116 C CA . ILE A 1 136 ? 11.219 5.934 -7.266 1 96.38 136 ILE A CA 1
ATOM 1117 C C . ILE A 1 136 ? 10.281 6.488 -6.199 1 96.38 136 ILE A C 1
ATOM 1119 O O . ILE A 1 136 ? 10.094 5.875 -5.145 1 96.38 136 ILE A O 1
ATOM 1123 N N . ALA A 1 137 ? 9.695 7.629 -6.516 1 96.69 137 ALA A N 1
ATOM 1124 C CA . ALA A 1 137 ? 8.758 8.242 -5.582 1 96.69 137 ALA A CA 1
ATOM 1125 C C . ALA A 1 137 ? 7.574 7.312 -5.309 1 96.69 137 ALA A C 1
ATOM 1127 O O . ALA A 1 137 ? 7.164 7.141 -4.16 1 96.69 137 ALA A O 1
ATOM 1128 N N . ASP A 1 138 ? 7.066 6.703 -6.309 1 96.25 138 ASP A N 1
ATOM 1129 C CA . ASP A 1 138 ? 5.922 5.805 -6.184 1 96.25 138 ASP A CA 1
ATOM 1130 C C . ASP A 1 138 ? 6.277 4.578 -5.344 1 96.25 138 ASP A C 1
ATOM 1132 O O . ASP A 1 138 ? 5.492 4.148 -4.5 1 96.25 138 ASP A O 1
ATOM 1136 N N . PHE A 1 139 ? 7.418 4.09 -5.621 1 95.88 139 PHE A N 1
ATOM 1137 C CA . PHE A 1 139 ? 7.863 2.92 -4.871 1 95.88 139 PHE A CA 1
ATOM 1138 C C . PHE A 1 139 ? 7.836 3.197 -3.371 1 95.88 139 PHE A C 1
ATOM 1140 O O . PHE A 1 139 ? 7.246 2.436 -2.605 1 95.88 139 PHE A O 1
ATOM 1147 N N . TYR A 1 140 ? 8.406 4.281 -2.941 1 96.44 140 TYR A N 1
ATOM 1148 C CA . TYR A 1 140 ? 8.461 4.641 -1.529 1 96.44 140 TYR A CA 1
ATOM 1149 C C . TYR A 1 140 ? 7.086 5.059 -1.02 1 96.44 140 TYR A C 1
ATOM 1151 O O . TYR A 1 140 ? 6.746 4.812 0.14 1 96.44 140 TYR A O 1
ATOM 1159 N N . LYS A 1 141 ? 6.406 5.758 -1.886 1 96.88 141 LYS A N 1
ATOM 1160 C CA . LYS A 1 141 ? 5.047 6.16 -1.543 1 96.88 141 LYS A CA 1
ATOM 1161 C C . LYS A 1 141 ? 4.211 4.961 -1.107 1 96.88 141 LYS A C 1
ATOM 1163 O O . LYS A 1 141 ? 3.504 5.02 -0.099 1 96.88 141 LYS A O 1
ATOM 1168 N N . TYR A 1 142 ? 4.309 3.867 -1.802 1 96.44 142 TYR A N 1
ATOM 1169 C CA . TYR A 1 142 ? 3.576 2.652 -1.46 1 96.44 142 TYR A CA 1
ATOM 1170 C C . TYR A 1 142 ? 4.023 2.105 -0.111 1 96.44 142 TYR A C 1
ATOM 1172 O O . TYR A 1 142 ? 3.195 1.757 0.732 1 96.44 142 TYR A O 1
ATOM 1180 N N . ALA A 1 143 ? 5.305 2.031 0.057 1 96.62 143 ALA A N 1
ATOM 1181 C CA . ALA A 1 143 ? 5.867 1.485 1.289 1 96.62 143 ALA A CA 1
ATOM 1182 C C . ALA A 1 143 ? 5.496 2.348 2.492 1 96.62 143 ALA A C 1
ATOM 1184 O O . ALA A 1 143 ? 5.086 1.828 3.533 1 96.62 143 ALA A O 1
ATOM 1185 N N . PHE A 1 144 ? 5.594 3.693 2.334 1 96.81 144 PHE A N 1
ATOM 1186 C CA . PHE A 1 144 ? 5.301 4.617 3.424 1 96.81 144 PHE A CA 1
ATOM 1187 C C . PHE A 1 144 ? 3.828 4.551 3.807 1 96.81 144 PHE A C 1
ATOM 1189 O O . PHE A 1 144 ? 3.492 4.516 4.992 1 96.81 144 PHE A O 1
ATOM 1196 N N . VAL A 1 145 ? 3.049 4.527 2.842 1 96.31 145 VAL A N 1
ATOM 1197 C CA . VAL A 1 145 ? 1.611 4.488 3.088 1 96.31 145 VAL A CA 1
ATOM 1198 C C . VAL A 1 145 ? 1.229 3.145 3.705 1 96.31 145 VAL A C 1
ATOM 1200 O O . VAL A 1 145 ? 0.442 3.09 4.652 1 96.31 145 VAL A O 1
ATOM 1203 N N . GLY A 1 146 ? 1.772 2.045 3.146 1 95.56 146 GLY A N 1
ATOM 1204 C CA . GLY A 1 146 ? 1.543 0.739 3.746 1 95.56 146 GLY A CA 1
ATOM 1205 C C . GLY A 1 146 ? 1.921 0.682 5.215 1 95.56 146 GLY A C 1
ATOM 1206 O O . GLY A 1 146 ? 1.16 0.169 6.035 1 95.56 146 GLY A O 1
ATOM 1207 N N . LEU A 1 147 ? 3.039 1.255 5.535 1 96.5 147 LEU A N 1
ATOM 1208 C CA . LEU A 1 147 ? 3.516 1.312 6.914 1 96.5 147 LEU A CA 1
ATOM 1209 C C . LEU A 1 147 ? 2.553 2.105 7.789 1 96.5 147 LEU A C 1
ATOM 1211 O O . LEU A 1 147 ? 2.219 1.678 8.898 1 96.5 147 LEU A O 1
ATOM 1215 N N . THR A 1 148 ? 2.104 3.217 7.305 1 96.38 148 THR A N 1
ATOM 1216 C CA . THR A 1 148 ? 1.193 4.086 8.047 1 96.38 148 THR A CA 1
ATOM 1217 C C . THR A 1 148 ? -0.148 3.395 8.273 1 96.38 148 THR A C 1
ATOM 1219 O O . THR A 1 148 ? -0.688 3.43 9.383 1 96.38 148 THR A O 1
ATOM 1222 N N . LEU A 1 149 ? -0.655 2.76 7.289 1 94.94 149 LEU A N 1
ATOM 1223 C CA . LEU A 1 149 ? -1.947 2.092 7.398 1 94.94 149 LEU A CA 1
ATOM 1224 C C . LEU A 1 149 ? -1.878 0.928 8.383 1 94.94 149 LEU A C 1
ATOM 1226 O O . LEU A 1 149 ? -2.807 0.714 9.164 1 94.94 149 LEU A O 1
ATOM 1230 N N . GLU A 1 150 ? -0.795 0.175 8.297 1 94.5 150 GLU A N 1
ATOM 1231 C CA . GLU A 1 150 ? -0.617 -0.911 9.258 1 94.5 150 GLU A CA 1
ATOM 1232 C C . GLU A 1 150 ? -0.546 -0.379 10.688 1 94.5 150 GLU A C 1
ATOM 1234 O O . GLU A 1 150 ? -1.065 -1.004 11.609 1 94.5 150 GLU A O 1
ATOM 1239 N N . TRP A 1 151 ? 0.12 0.73 10.82 1 96.62 151 TRP A N 1
ATOM 1240 C CA . TRP A 1 151 ? 0.234 1.396 12.109 1 96.62 151 TRP A CA 1
ATOM 1241 C C . TRP A 1 151 ? -1.136 1.832 12.625 1 96.62 151 TRP A C 1
ATOM 1243 O O . TRP A 1 151 ? -1.47 1.611 13.789 1 96.62 151 TRP A O 1
ATOM 1253 N N . ILE A 1 152 ? -1.966 2.355 11.789 1 95 152 ILE A N 1
ATOM 1254 C CA . ILE A 1 152 ? -3.32 2.768 12.141 1 95 152 ILE A CA 1
ATOM 1255 C C . ILE A 1 152 ? -4.156 1.541 12.5 1 95 152 ILE A C 1
ATOM 1257 O O . ILE A 1 152 ? -4.875 1.545 13.5 1 95 152 ILE A O 1
ATOM 1261 N N . LYS A 1 153 ? -4.047 0.549 11.711 1 92.81 153 LYS A N 1
ATOM 1262 C CA . LYS A 1 153 ? -4.797 -0.689 11.914 1 92.81 153 LYS A CA 1
ATOM 1263 C C . LYS A 1 153 ? -4.48 -1.311 13.266 1 92.81 153 LYS A C 1
ATOM 1265 O O . LYS A 1 153 ? -5.348 -1.921 13.898 1 92.81 153 LYS A O 1
ATOM 1270 N N . SER A 1 154 ? -3.234 -1.164 13.664 1 94 154 SER A N 1
ATOM 1271 C CA . SER A 1 154 ? -2.809 -1.722 14.945 1 94 154 SER A CA 1
ATOM 1272 C C . SER A 1 154 ? -3.074 -0.748 16.094 1 94 154 SER A C 1
ATOM 1274 O O . SER A 1 154 ? -2.395 -0.789 17.125 1 94 154 SER A O 1
ATOM 1276 N N . ASP A 1 155 ? -3.891 0.194 15.867 1 94.06 155 ASP A N 1
ATOM 1277 C CA . ASP A 1 155 ? -4.367 1.153 16.859 1 94.06 155 ASP A CA 1
ATOM 1278 C C . ASP A 1 155 ? -3.258 2.125 17.266 1 94.06 155 ASP A C 1
ATOM 1280 O O . ASP A 1 155 ? -3.217 2.59 18.406 1 94.06 155 ASP A O 1
ATOM 1284 N N . MET A 1 156 ? -2.256 2.264 16.438 1 95.88 156 MET A N 1
ATOM 1285 C CA . MET A 1 156 ? -1.182 3.23 16.641 1 95.88 156 MET A CA 1
ATOM 1286 C C . MET A 1 156 ? -0.455 2.969 17.953 1 95.88 156 MET A C 1
ATOM 1288 O O . MET A 1 156 ? -0.128 3.904 18.688 1 95.88 156 MET A O 1
ATOM 1292 N N . LYS A 1 157 ? -0.165 1.723 18.203 1 95.62 157 LYS A N 1
ATOM 1293 C CA . LYS A 1 157 ? 0.462 1.301 19.453 1 95.62 157 LYS A CA 1
ATOM 1294 C C . LYS A 1 157 ? 1.951 1.634 19.469 1 95.62 157 LYS A C 1
ATOM 1296 O O . LYS A 1 157 ? 2.502 2.014 20.5 1 95.62 157 LYS A O 1
ATOM 1301 N N . THR A 1 158 ? 2.602 1.5 18.391 1 96.31 158 THR A N 1
ATOM 1302 C CA . THR A 1 158 ? 4.027 1.789 18.281 1 96.31 158 THR A CA 1
ATOM 1303 C C . THR A 1 158 ? 4.27 3.295 18.219 1 96.31 158 THR A C 1
ATOM 1305 O O . THR A 1 158 ? 3.611 4.004 17.453 1 96.31 158 THR A O 1
ATOM 1308 N N . PRO A 1 159 ? 5.148 3.838 18.984 1 97.62 159 PRO A N 1
ATOM 1309 C CA . PRO A 1 159 ? 5.465 5.266 18.875 1 97.62 159 PRO A CA 1
ATOM 1310 C C . PRO A 1 159 ? 5.969 5.66 17.5 1 97.62 159 PRO A C 1
ATOM 1312 O O . PRO A 1 159 ? 6.832 4.98 16.938 1 97.62 159 PRO A O 1
ATOM 1315 N N . PRO A 1 160 ? 5.453 6.777 16.969 1 97.75 160 PRO A N 1
ATOM 1316 C CA . PRO A 1 160 ? 5.863 7.227 15.641 1 97.75 160 PRO A CA 1
ATOM 1317 C C . PRO A 1 160 ? 7.383 7.316 15.492 1 97.75 160 PRO A C 1
ATOM 1319 O O . PRO A 1 160 ? 7.926 6.941 14.445 1 97.75 160 PRO A O 1
ATOM 1322 N N . LYS A 1 161 ? 8.062 7.762 16.484 1 97.75 161 LYS A N 1
ATOM 1323 C CA . LYS A 1 161 ? 9.508 7.926 16.438 1 97.75 161 LYS A CA 1
ATOM 1324 C C . LYS A 1 161 ? 10.203 6.594 16.156 1 97.75 161 LYS A C 1
ATOM 1326 O O . LYS A 1 161 ? 11.211 6.551 15.445 1 97.75 161 LYS A O 1
ATOM 1331 N N . GLU A 1 162 ? 9.719 5.516 16.734 1 97 162 GLU A N 1
ATOM 1332 C CA . GLU A 1 162 ? 10.281 4.191 16.516 1 97 162 GLU A CA 1
ATOM 1333 C C . GLU A 1 162 ? 10.102 3.746 15.062 1 97 162 GLU A C 1
ATOM 1335 O O . GLU A 1 162 ? 11 3.152 14.469 1 97 162 GLU A O 1
ATOM 1340 N N . ILE A 1 163 ? 8.961 4.031 14.484 1 97 163 ILE A N 1
ATOM 1341 C CA . ILE A 1 163 ? 8.664 3.682 13.102 1 97 163 ILE A CA 1
ATOM 1342 C C . ILE A 1 163 ? 9.609 4.43 12.164 1 97 163 ILE A C 1
ATOM 1344 O O . ILE A 1 163 ? 10.258 3.824 11.312 1 97 163 ILE A O 1
ATOM 1348 N N . VAL A 1 164 ? 9.711 5.734 12.406 1 97.06 164 VAL A N 1
ATOM 1349 C CA . VAL A 1 164 ? 10.5 6.586 11.523 1 97.06 164 VAL A CA 1
ATOM 1350 C C . VAL A 1 164 ? 11.977 6.246 11.656 1 97.06 164 VAL A C 1
ATOM 1352 O O . VAL A 1 164 ? 12.711 6.215 10.664 1 97.06 164 VAL A O 1
ATOM 1355 N N . SER A 1 165 ? 12.438 5.984 12.898 1 96.06 165 SER A N 1
ATOM 1356 C CA . SER A 1 165 ? 13.836 5.641 13.133 1 96.06 165 SER A CA 1
ATOM 1357 C C . SER A 1 165 ? 14.219 4.348 12.422 1 96.06 165 SER A C 1
ATOM 1359 O O . SER A 1 165 ? 15.25 4.281 11.758 1 96.06 165 SER A O 1
ATOM 1361 N N . ARG A 1 166 ? 13.383 3.367 12.523 1 94.19 166 ARG A N 1
ATOM 1362 C CA . ARG A 1 166 ? 13.633 2.088 11.867 1 94.19 166 ARG A CA 1
ATOM 1363 C C . ARG A 1 166 ? 13.641 2.242 10.352 1 94.19 166 ARG A C 1
ATOM 1365 O O . ARG A 1 166 ? 14.516 1.703 9.672 1 94.19 166 ARG A O 1
ATOM 1372 N N . LEU A 1 167 ? 12.68 2.941 9.867 1 95.94 167 LEU A N 1
ATOM 1373 C CA . LEU A 1 167 ? 12.586 3.193 8.438 1 95.94 167 LEU A CA 1
ATOM 1374 C C . LEU A 1 167 ? 13.812 3.941 7.93 1 95.94 167 LEU A C 1
ATOM 1376 O O . LEU A 1 167 ? 14.391 3.576 6.902 1 95.94 167 LEU A O 1
ATOM 1380 N N . SER A 1 168 ? 14.141 5.012 8.648 1 94.69 168 SER A N 1
ATOM 1381 C CA . SER A 1 168 ? 15.281 5.844 8.273 1 94.69 168 SER A CA 1
ATOM 1382 C C . SER A 1 168 ? 16.562 5.031 8.203 1 94.69 168 SER A C 1
ATOM 1384 O O . SER A 1 168 ? 17.344 5.172 7.266 1 94.69 168 SER A O 1
ATOM 1386 N N . GLU A 1 169 ? 16.781 4.215 9.18 1 92 169 GLU A N 1
ATOM 1387 C CA . GLU A 1 169 ? 17.984 3.379 9.227 1 92 169 GLU A CA 1
ATOM 1388 C C . GLU A 1 169 ? 18.031 2.414 8.047 1 92 169 GLU A C 1
ATOM 1390 O O . GLU A 1 169 ? 19.094 2.18 7.46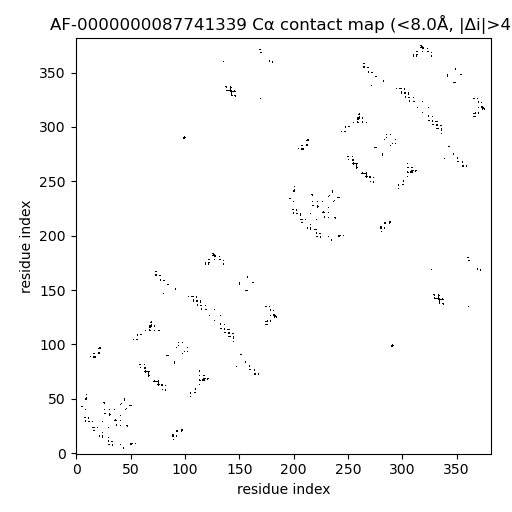9 1 92 169 GLU A O 1
ATOM 1395 N N . LEU A 1 170 ? 16.953 1.941 7.738 1 91.44 170 LEU A N 1
ATOM 1396 C CA . LEU A 1 170 ? 16.844 0.915 6.707 1 91.44 170 LEU A CA 1
ATOM 1397 C C . LEU A 1 170 ? 17.094 1.503 5.324 1 91.44 170 LEU A C 1
ATOM 1399 O O . LEU A 1 170 ? 17.766 0.883 4.5 1 91.44 170 LEU A O 1
ATOM 1403 N N . ILE A 1 171 ? 16.656 2.699 5.09 1 93.69 171 ILE A N 1
ATOM 1404 C CA . ILE A 1 171 ? 16.672 3.162 3.705 1 93.69 171 ILE A CA 1
ATOM 1405 C C . ILE A 1 171 ? 17.703 4.277 3.541 1 93.69 171 ILE A C 1
ATOM 1407 O O . ILE A 1 171 ? 17.766 4.918 2.49 1 93.69 171 ILE A O 1
ATOM 1411 N N . ASP A 1 172 ? 18.359 4.566 4.59 1 91.5 172 ASP A N 1
ATOM 1412 C CA . ASP A 1 172 ? 19.375 5.602 4.531 1 91.5 172 ASP A CA 1
ATOM 1413 C C . ASP A 1 172 ? 20.328 5.375 3.35 1 91.5 172 ASP A C 1
ATOM 1415 O O . ASP A 1 172 ? 20.828 4.27 3.158 1 91.5 172 ASP A O 1
ATOM 1419 N N . GLY A 1 173 ? 20.5 6.379 2.488 1 90.44 173 GLY A N 1
ATOM 1420 C CA . GLY A 1 173 ? 21.422 6.328 1.368 1 90.44 173 GLY A CA 1
ATOM 1421 C C . GLY A 1 173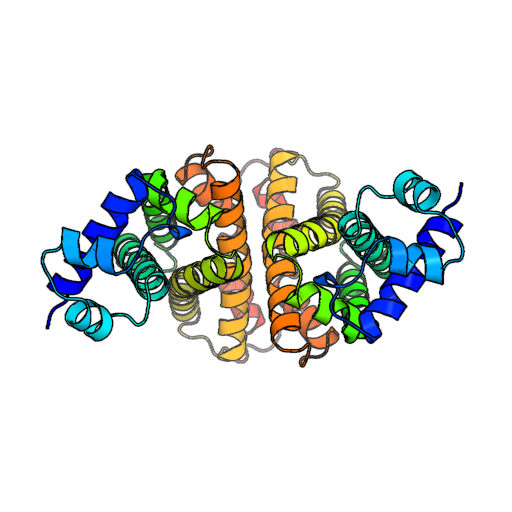 ? 20.844 5.672 0.134 1 90.44 173 GLY A C 1
ATOM 1422 O O . GLY A 1 173 ? 21.469 5.656 -0.926 1 90.44 173 GLY A O 1
ATOM 1423 N N . ASP A 1 174 ? 19.656 5.207 0.226 1 91.56 174 ASP A N 1
ATOM 1424 C CA . ASP A 1 174 ? 19.078 4.41 -0.856 1 91.56 174 ASP A CA 1
ATOM 1425 C C . ASP A 1 174 ? 18.641 5.293 -2.018 1 91.56 174 ASP A C 1
ATOM 1427 O O . ASP A 1 174 ? 18.828 4.934 -3.184 1 91.56 174 ASP A O 1
ATOM 1431 N N . ILE A 1 175 ? 18.094 6.449 -1.718 1 92.12 175 ILE A N 1
ATOM 1432 C CA . ILE A 1 175 ? 17.531 7.289 -2.771 1 92.12 175 ILE A CA 1
ATOM 1433 C C . ILE A 1 175 ? 18.656 7.762 -3.699 1 92.12 175 ILE A C 1
ATOM 1435 O O . ILE A 1 175 ? 18.578 7.559 -4.914 1 92.12 175 ILE A O 1
ATOM 1439 N N . PRO A 1 176 ? 19.719 8.312 -3.156 1 91.56 176 PRO A N 1
ATOM 1440 C CA . PRO A 1 176 ? 20.812 8.656 -4.059 1 91.56 176 PRO A CA 1
ATOM 1441 C C . PRO A 1 176 ? 21.328 7.449 -4.848 1 91.56 176 PRO A C 1
ATOM 1443 O O . PRO A 1 176 ? 21.641 7.578 -6.035 1 91.56 176 PRO A O 1
ATOM 1446 N N . ARG A 1 177 ? 21.406 6.352 -4.223 1 91.94 177 ARG A N 1
ATOM 1447 C CA . ARG A 1 177 ? 21.875 5.145 -4.895 1 91.94 177 ARG A CA 1
ATOM 1448 C C . ARG A 1 177 ? 20.953 4.762 -6.043 1 91.94 177 ARG A C 1
ATOM 1450 O O . ARG A 1 177 ? 21.406 4.391 -7.125 1 91.94 177 ARG A O 1
ATOM 1457 N N . MET A 1 178 ? 19.656 4.77 -5.832 1 92.56 178 MET A N 1
ATOM 1458 C CA . MET A 1 178 ? 18.672 4.449 -6.863 1 92.56 178 MET A CA 1
ATOM 1459 C C . MET A 1 178 ? 18.766 5.43 -8.031 1 92.56 178 MET A C 1
ATOM 1461 O O . MET A 1 178 ? 18.672 5.027 -9.195 1 92.56 178 MET A O 1
ATOM 1465 N N . LEU A 1 179 ? 18.922 6.699 -7.703 1 93.06 179 LEU A N 1
ATOM 1466 C CA . LEU A 1 179 ? 19.047 7.73 -8.734 1 93.06 179 LEU A CA 1
ATOM 1467 C C . LEU A 1 179 ? 20.297 7.504 -9.578 1 93.06 179 LEU A C 1
ATOM 1469 O O . LEU A 1 179 ? 20.281 7.746 -10.789 1 93.06 179 LEU A O 1
ATOM 1473 N N . GLU A 1 180 ? 21.344 7.023 -8.984 1 91.56 180 GLU A N 1
ATOM 1474 C CA . GLU A 1 180 ? 22.578 6.711 -9.719 1 91.56 180 GLU A CA 1
ATOM 1475 C C . GLU A 1 180 ? 22.328 5.617 -10.758 1 91.56 180 GLU A C 1
ATOM 1477 O O . GLU A 1 180 ? 22.906 5.656 -11.852 1 91.56 180 GLU A O 1
ATOM 1482 N N . LYS A 1 181 ? 21.531 4.688 -10.375 1 90.81 181 LYS A N 1
ATOM 1483 C CA . LYS A 1 181 ? 21.219 3.59 -11.281 1 90.81 181 LYS A CA 1
ATOM 1484 C C . LYS A 1 181 ? 20.422 4.09 -12.484 1 90.81 181 LYS A C 1
ATOM 1486 O O . LYS A 1 181 ? 20.391 3.445 -13.539 1 90.81 181 LYS A O 1
ATOM 1491 N N . CYS A 1 182 ? 19.766 5.195 -12.289 1 91.19 182 CYS A N 1
ATOM 1492 C CA . CYS A 1 182 ? 18.906 5.738 -13.336 1 91.19 182 CYS A CA 1
ATOM 1493 C C . CYS A 1 182 ? 19.625 6.82 -14.133 1 91.19 182 CYS A C 1
ATOM 1495 O O . CYS A 1 182 ? 19.078 7.375 -15.078 1 91.19 182 CYS A O 1
ATOM 1497 N N . ARG A 1 183 ? 20.781 7.066 -13.711 1 89 183 ARG A N 1
ATOM 1498 C CA . ARG A 1 183 ? 21.516 8.172 -14.312 1 89 183 ARG A CA 1
ATOM 1499 C C . ARG A 1 183 ? 21.875 7.875 -15.766 1 89 183 ARG A C 1
ATOM 1501 O O . ARG A 1 183 ? 22.25 6.75 -16.094 1 89 183 ARG A O 1
ATOM 1508 N N . LEU A 1 184 ? 21.719 8.805 -16.594 1 84.56 184 LEU A N 1
ATOM 1509 C CA . LEU A 1 184 ? 21.953 8.664 -18.016 1 84.56 184 LEU A CA 1
ATOM 1510 C C . LEU A 1 184 ? 23.297 9.297 -18.406 1 84.56 184 LEU A C 1
ATOM 1512 O O . LEU A 1 184 ? 23.828 9.008 -19.469 1 84.56 184 LEU A O 1
ATOM 1516 N N . ASP A 1 185 ? 23.797 10.266 -17.734 1 75.75 185 ASP A N 1
ATOM 1517 C CA . ASP A 1 185 ? 24.984 11.016 -18.125 1 75.75 185 ASP A CA 1
ATOM 1518 C C . ASP A 1 185 ? 26.25 10.258 -17.75 1 75.75 185 ASP A C 1
ATOM 1520 O O . ASP A 1 185 ? 27.359 10.703 -18.078 1 75.75 185 ASP A O 1
ATOM 1524 N N . VAL A 1 186 ? 26.266 9.352 -16.859 1 66.62 186 VAL A N 1
ATOM 1525 C CA . VAL A 1 186 ? 27.469 8.594 -16.516 1 66.62 186 VAL A CA 1
ATOM 1526 C C . VAL A 1 186 ? 27.453 7.258 -17.25 1 66.62 186 VAL A C 1
ATOM 1528 O O . VAL A 1 186 ? 26.406 6.609 -17.359 1 66.62 186 VAL A O 1
ATOM 1531 N N . PRO A 1 187 ? 28.469 6.969 -17.969 1 56.28 187 PRO A N 1
ATOM 1532 C CA . PRO A 1 187 ? 28.547 5.703 -18.719 1 56.28 187 PRO A CA 1
ATOM 1533 C C . PRO A 1 187 ? 28.328 4.484 -17.812 1 56.28 187 PRO A C 1
ATOM 1535 O O . PRO A 1 187 ? 28.656 4.527 -16.625 1 56.28 187 PRO A O 1
ATOM 1538 N N . LEU A 1 188 ? 27.25 3.746 -17.891 1 50.5 188 LEU A N 1
ATOM 1539 C CA . LEU A 1 188 ? 27 2.49 -17.188 1 50.5 188 LEU A CA 1
ATOM 1540 C C . LEU A 1 188 ? 28.312 1.751 -16.922 1 50.5 188 LEU A C 1
ATOM 1542 O O . LEU A 1 188 ? 29.016 1.378 -17.875 1 50.5 188 LEU A O 1
ATOM 1546 N N . SER A 1 189 ? 29.188 2.137 -16.031 1 39.22 189 SER A N 1
ATOM 1547 C CA . SER A 1 189 ? 30.391 1.312 -15.922 1 39.22 189 SER A CA 1
ATOM 1548 C C . SER A 1 189 ? 30.031 -0.156 -15.719 1 39.22 189 SER A C 1
ATOM 1550 O O . SER A 1 189 ? 29.281 -0.495 -14.805 1 39.22 189 SER A O 1
ATOM 1552 N N . ARG A 1 190 ? 29.969 -0.898 -16.75 1 36.19 190 ARG A N 1
ATOM 1553 C CA . ARG A 1 190 ? 30.094 -2.35 -16.797 1 36.19 190 ARG A CA 1
ATOM 1554 C C . ARG A 1 190 ? 31.219 -2.828 -15.867 1 36.19 190 ARG A C 1
ATOM 1556 O O . ARG A 1 190 ? 32.406 -2.695 -16.188 1 36.19 190 ARG A O 1
ATOM 1563 N N . THR A 1 191 ? 31.188 -2.467 -14.492 1 28.55 191 THR A N 1
ATOM 1564 C CA . THR A 1 191 ? 32.156 -3.34 -13.82 1 28.55 191 THR A CA 1
ATOM 1565 C C . THR A 1 191 ? 31.594 -4.758 -13.695 1 28.55 191 THR A C 1
ATOM 1567 O O . THR A 1 191 ? 30.438 -4.945 -13.312 1 28.55 191 THR A O 1
ATOM 1570 N N . MET B 1 1 ? -11.914 -35.406 1.272 1 43 1 MET B N 1
ATOM 1571 C CA . MET B 1 1 ? -12.891 -34.594 0.57 1 43 1 MET B CA 1
ATOM 1572 C C . MET B 1 1 ? -12.25 -33.312 0.028 1 43 1 MET B C 1
ATOM 1574 O O . MET B 1 1 ? -11.938 -32.375 0.79 1 43 1 MET B O 1
ATOM 1578 N N . SER B 1 2 ? -11.477 -33.469 -1.141 1 65.06 2 SER B N 1
ATOM 1579 C CA . SER B 1 2 ? -10.234 -33.375 -1.895 1 65.06 2 SER B CA 1
ATOM 1580 C C . SER B 1 2 ? -10.094 -32 -2.566 1 65.06 2 SER B C 1
ATOM 1582 O O . SER B 1 2 ? -11.07 -31.266 -2.701 1 65.06 2 SER B O 1
ATOM 1584 N N . ASN B 1 3 ? -8.852 -31.609 -2.699 1 84.94 3 ASN B N 1
ATOM 1585 C CA . ASN B 1 3 ? -8.336 -30.562 -3.568 1 84.94 3 ASN B CA 1
ATOM 1586 C C . ASN B 1 3 ? -9.125 -30.469 -4.871 1 84.94 3 ASN B C 1
ATOM 1588 O O . ASN B 1 3 ? -9.281 -29.391 -5.438 1 84.94 3 ASN B O 1
ATOM 1592 N N . ILE B 1 4 ? -9.953 -31.594 -5.059 1 90.38 4 ILE B N 1
ATOM 1593 C CA . ILE B 1 4 ? -10.703 -31.641 -6.309 1 90.38 4 ILE B CA 1
ATOM 1594 C C . ILE B 1 4 ? -11.961 -30.781 -6.184 1 90.38 4 ILE B C 1
ATOM 1596 O O . ILE B 1 4 ? -12.297 -30.016 -7.094 1 90.38 4 ILE B O 1
ATOM 1600 N N . THR B 1 5 ? -12.68 -31 -5.09 1 92.88 5 THR B N 1
ATOM 1601 C CA . THR B 1 5 ? -13.898 -30.234 -4.863 1 92.88 5 THR B CA 1
ATOM 1602 C C . THR B 1 5 ? -13.594 -28.734 -4.82 1 92.88 5 THR B C 1
ATOM 1604 O O . THR B 1 5 ? -14.305 -27.938 -5.418 1 92.88 5 THR B O 1
ATOM 1607 N N . LYS B 1 6 ? -12.492 -28.375 -4.164 1 95.19 6 LYS B N 1
ATOM 1608 C CA . LYS B 1 6 ? -12.109 -26.969 -4.078 1 95.19 6 LYS B CA 1
ATOM 1609 C C . LYS B 1 6 ? -11.844 -26.375 -5.465 1 95.19 6 LYS B C 1
ATOM 1611 O O . LYS B 1 6 ? -12.273 -25.266 -5.766 1 95.19 6 LYS B O 1
ATOM 1616 N N . ARG B 1 7 ? -11.25 -27.188 -6.246 1 94.88 7 ARG B N 1
ATOM 1617 C CA . ARG B 1 7 ? -10.922 -26.734 -7.594 1 94.88 7 ARG B CA 1
ATOM 1618 C C . ARG B 1 7 ? -12.172 -26.609 -8.453 1 94.88 7 ARG B C 1
ATOM 1620 O O . ARG B 1 7 ? -12.266 -25.719 -9.305 1 94.88 7 ARG B O 1
ATOM 1627 N N . ALA B 1 8 ? -13.055 -27.531 -8.25 1 95.75 8 ALA B N 1
ATOM 1628 C CA . ALA B 1 8 ? -14.328 -27.453 -8.961 1 95.75 8 ALA B CA 1
ATOM 1629 C C . ALA B 1 8 ? -15.086 -26.172 -8.586 1 95.75 8 ALA B C 1
ATOM 1631 O O . ALA B 1 8 ? -15.633 -25.5 -9.453 1 95.75 8 ALA B O 1
ATOM 1632 N N . LEU B 1 9 ? -15.109 -25.922 -7.324 1 97.19 9 LEU B N 1
ATOM 1633 C CA . LEU B 1 9 ? -15.766 -24.703 -6.84 1 97.19 9 LEU B CA 1
ATOM 1634 C C . LEU B 1 9 ? -15.078 -23.453 -7.395 1 97.19 9 LEU B C 1
ATOM 1636 O O . LEU B 1 9 ? -15.75 -22.5 -7.785 1 97.19 9 LEU B O 1
ATOM 1640 N N . GLU B 1 10 ? -13.758 -23.469 -7.418 1 95.75 10 GLU B N 1
ATOM 1641 C CA . GLU B 1 10 ? -12.992 -22.359 -7.988 1 95.75 10 GLU B CA 1
ATOM 1642 C C . GLU B 1 10 ? -13.336 -22.156 -9.461 1 95.75 10 GLU B C 1
ATOM 1644 O O . GLU B 1 10 ? -13.555 -21.016 -9.898 1 95.75 10 GLU B O 1
ATOM 1649 N N . THR B 1 11 ? -13.352 -23.25 -10.195 1 95.69 11 THR B N 1
ATOM 1650 C CA . THR B 1 11 ? -13.648 -23.172 -11.625 1 95.69 11 THR B CA 1
ATOM 1651 C C . THR B 1 11 ? -15.047 -22.609 -11.852 1 95.69 11 THR B C 1
ATOM 1653 O O . THR B 1 11 ? -15.234 -21.766 -12.742 1 95.69 11 THR B O 1
ATOM 1656 N N . SER B 1 12 ? -15.93 -23.078 -11.039 1 97.12 12 SER B N 1
ATOM 1657 C CA . SER B 1 12 ? -17.297 -22.578 -11.133 1 97.12 12 SER B CA 1
ATOM 1658 C C . SER B 1 12 ? -17.344 -21.078 -10.852 1 97.12 12 SER B C 1
ATOM 1660 O O . SER B 1 12 ? -17.984 -20.312 -11.586 1 97.12 12 SER B O 1
ATOM 1662 N N . LEU B 1 13 ? -16.688 -20.641 -9.773 1 96.56 13 LEU B N 1
ATOM 1663 C CA . LEU B 1 13 ? -16.609 -19.234 -9.43 1 96.56 13 LEU B CA 1
ATOM 1664 C C . LEU B 1 13 ? -16.078 -18.406 -10.594 1 96.56 13 LEU B C 1
ATOM 1666 O O . LEU B 1 13 ? -16.656 -17.391 -10.969 1 96.56 13 LEU B O 1
ATOM 1670 N N . LYS B 1 14 ? -15 -18.812 -11.156 1 94.25 14 LYS B N 1
ATOM 1671 C CA . LYS B 1 14 ? -14.352 -18.078 -12.242 1 94.25 14 LYS B CA 1
ATOM 1672 C C . LYS B 1 14 ? -15.266 -17.984 -13.461 1 94.25 14 LYS B C 1
ATOM 1674 O O . LYS B 1 14 ? -15.305 -16.953 -14.141 1 94.25 14 LYS B O 1
ATOM 1679 N N . ASN B 1 15 ? -16.016 -19.047 -13.719 1 95.12 15 ASN B N 1
ATOM 1680 C CA . ASN B 1 15 ? -16.969 -19.031 -14.812 1 95.12 15 ASN B CA 1
ATOM 1681 C C . ASN B 1 15 ? -18.094 -18.031 -14.555 1 95.12 15 ASN B C 1
ATOM 1683 O O . ASN B 1 15 ? -18.516 -17.312 -15.461 1 95.12 15 ASN B O 1
ATOM 1687 N N . LEU B 1 16 ? -18.594 -18.062 -13.391 1 96.31 16 LEU B N 1
ATOM 1688 C CA . LEU B 1 16 ? -19.688 -17.188 -13.023 1 96.31 16 LEU B CA 1
ATOM 1689 C C . LEU B 1 16 ? -19.25 -15.719 -13.062 1 96.31 16 LEU B C 1
ATOM 1691 O O . LEU B 1 16 ? -20.047 -14.836 -13.414 1 96.31 16 LEU B O 1
ATOM 1695 N N . LEU B 1 17 ? -17.984 -15.492 -12.711 1 94.62 17 LEU B N 1
ATOM 1696 C CA . LEU B 1 17 ? -17.453 -14.133 -12.672 1 94.62 17 LEU B CA 1
ATOM 1697 C C . LEU B 1 17 ? -17.391 -13.531 -14.07 1 94.62 17 LEU B C 1
ATOM 1699 O O . LEU B 1 17 ? -17.312 -12.305 -14.219 1 94.62 17 LEU B O 1
ATOM 1703 N N . LEU B 1 18 ? -17.422 -14.352 -15.102 1 93.69 18 LEU B N 1
ATOM 1704 C CA . LEU B 1 18 ? -17.469 -13.875 -16.484 1 93.69 18 LEU B CA 1
ATOM 1705 C C . LEU B 1 18 ? -18.844 -13.344 -16.828 1 93.69 18 LEU B C 1
ATOM 1707 O O . LEU B 1 18 ? -19 -12.602 -17.812 1 93.69 18 LEU B O 1
ATOM 1711 N N . LYS B 1 19 ? -19.797 -13.68 -15.984 1 94.25 19 LYS B N 1
ATOM 1712 C CA . LYS B 1 19 ? -21.188 -13.398 -16.344 1 94.25 19 LYS B CA 1
ATOM 1713 C C . LYS B 1 19 ? -21.766 -12.305 -15.453 1 94.25 19 LYS B C 1
ATOM 1715 O O . LYS B 1 19 ? -22.656 -11.57 -15.867 1 94.25 19 LYS B O 1
ATOM 1720 N N . LYS B 1 20 ? -21.312 -12.211 -14.203 1 95.06 20 LYS B N 1
ATOM 1721 C CA . LYS B 1 20 ? -21.891 -11.234 -13.289 1 95.06 20 LYS B CA 1
ATOM 1722 C C . LYS B 1 20 ? -20.891 -10.82 -12.219 1 95.06 20 LYS B C 1
ATOM 1724 O O . LYS B 1 20 ? -19.906 -11.523 -11.977 1 95.06 20 LYS B O 1
ATOM 1729 N N . PRO B 1 21 ? -21.141 -9.688 -11.562 1 95.44 21 PRO B N 1
ATOM 1730 C CA . PRO B 1 21 ? -20.266 -9.234 -10.484 1 95.44 21 PRO B CA 1
ATOM 1731 C C . PRO B 1 21 ? -20.266 -10.195 -9.297 1 95.44 21 PRO B C 1
ATOM 1733 O O . PRO B 1 21 ? -21.281 -10.812 -8.984 1 95.44 21 PRO B O 1
ATOM 1736 N N . VAL B 1 22 ? -19.125 -10.227 -8.695 1 95.12 22 VAL B N 1
ATOM 1737 C CA . VAL B 1 22 ? -18.891 -11.203 -7.633 1 95.12 22 VAL B CA 1
ATOM 1738 C C . VAL B 1 22 ? -19.906 -11.008 -6.512 1 95.12 22 VAL B C 1
ATOM 1740 O O . VAL B 1 22 ? -20.328 -11.969 -5.871 1 95.12 22 VAL B O 1
ATOM 1743 N N . ASN B 1 23 ? -20.328 -9.734 -6.293 1 93.62 23 ASN B N 1
ATOM 1744 C CA . ASN B 1 23 ? -21.25 -9.469 -5.199 1 93.62 23 ASN B CA 1
ATOM 1745 C C . ASN B 1 23 ? -22.672 -9.922 -5.535 1 93.62 23 ASN B C 1
ATOM 1747 O O . ASN B 1 23 ? -23.562 -9.883 -4.684 1 93.62 23 ASN B O 1
ATOM 1751 N N . LYS B 1 24 ? -22.922 -10.422 -6.648 1 96.06 24 LYS B N 1
ATOM 1752 C CA . LYS B 1 24 ? -24.203 -10.945 -7.078 1 96.06 24 LYS B CA 1
ATOM 1753 C C . LYS B 1 24 ? -24.172 -12.469 -7.184 1 96.06 24 LYS B C 1
ATOM 1755 O O . LYS B 1 24 ? -25.188 -13.094 -7.48 1 96.06 24 LYS B O 1
ATOM 1760 N N . ILE B 1 25 ? -23.047 -13.039 -7.016 1 97 25 ILE B N 1
ATOM 1761 C CA . ILE B 1 25 ? -22.891 -14.492 -7.055 1 97 25 ILE B CA 1
ATOM 1762 C C . ILE B 1 25 ? -23.266 -15.078 -5.695 1 97 25 ILE B C 1
ATOM 1764 O O . ILE B 1 25 ? -22.828 -14.586 -4.656 1 97 25 ILE B O 1
ATOM 1768 N N . THR B 1 26 ? -24.078 -16.094 -5.695 1 96.62 26 THR B N 1
ATOM 1769 C CA . THR B 1 26 ? -24.484 -16.766 -4.465 1 96.62 26 THR B CA 1
ATOM 1770 C C . THR B 1 26 ? -23.828 -18.141 -4.359 1 96.62 26 THR B C 1
ATOM 1772 O O . THR B 1 26 ? -23.328 -18.688 -5.352 1 96.62 26 THR B O 1
ATOM 1775 N N . ILE B 1 27 ? -23.844 -18.641 -3.178 1 97.56 27 ILE B N 1
ATOM 1776 C CA . ILE B 1 27 ? -23.344 -19.984 -2.967 1 97.56 27 ILE B CA 1
ATOM 1777 C C . ILE B 1 27 ? -24.188 -20.984 -3.775 1 97.56 27 ILE B C 1
ATOM 1779 O O . ILE B 1 27 ? -23.641 -21.953 -4.324 1 97.56 27 ILE B O 1
ATOM 1783 N N . ASN B 1 28 ? -25.438 -20.672 -3.883 1 97.12 28 ASN B N 1
ATOM 1784 C CA . ASN B 1 28 ? -26.328 -21.516 -4.68 1 97.12 28 ASN B CA 1
ATOM 1785 C C . ASN B 1 28 ? -25.922 -21.516 -6.152 1 97.12 28 ASN B C 1
ATOM 1787 O O . ASN B 1 28 ? -25.953 -22.562 -6.809 1 97.12 28 ASN B O 1
ATOM 1791 N N . ASP B 1 29 ? -25.578 -20.422 -6.676 1 97.75 29 ASP B N 1
ATOM 1792 C CA . ASP B 1 29 ? -25.094 -20.344 -8.055 1 97.75 29 ASP B CA 1
ATOM 1793 C C . ASP B 1 29 ? -23.922 -21.281 -8.281 1 97.75 29 ASP B C 1
ATOM 1795 O O . ASP B 1 29 ? -23.891 -22.016 -9.273 1 97.75 29 ASP B O 1
ATOM 1799 N N . ILE B 1 30 ? -23 -21.312 -7.352 1 97.75 30 ILE B N 1
ATOM 1800 C CA . ILE B 1 30 ? -21.766 -22.078 -7.461 1 97.75 30 ILE B CA 1
ATOM 1801 C C . ILE B 1 30 ? -22.062 -23.562 -7.309 1 97.75 30 ILE B C 1
ATOM 1803 O O . ILE B 1 30 ? -21.609 -24.375 -8.117 1 97.75 30 ILE B O 1
ATOM 1807 N N . THR B 1 31 ? -22.828 -23.859 -6.258 1 97.19 31 THR B N 1
ATOM 1808 C CA . THR B 1 31 ? -23.094 -25.266 -5.977 1 97.19 31 THR B CA 1
ATOM 1809 C C . THR B 1 31 ? -23.969 -25.891 -7.07 1 97.19 31 THR B C 1
ATOM 1811 O O . THR B 1 31 ? -23.766 -27.047 -7.445 1 97.19 31 THR B O 1
ATOM 1814 N N . GLU B 1 32 ? -24.922 -25.141 -7.625 1 97.06 32 GLU B N 1
ATOM 1815 C CA . GLU B 1 32 ? -25.75 -25.609 -8.734 1 97.06 32 GLU B CA 1
ATOM 1816 C C . GLU B 1 32 ? -24.906 -25.875 -9.977 1 97.06 32 GLU B C 1
ATOM 1818 O O . GLU B 1 32 ? -25.078 -26.875 -10.656 1 97.06 32 GLU B O 1
ATOM 1823 N N . ASP B 1 33 ? -24.031 -25.016 -10.211 1 96.25 33 ASP B N 1
ATOM 1824 C CA . ASP B 1 33 ? -23.141 -25.141 -11.367 1 96.25 33 ASP B CA 1
ATOM 1825 C C . ASP B 1 33 ? -22.234 -26.359 -11.234 1 96.25 33 ASP B C 1
ATOM 1827 O O . ASP B 1 33 ? -21.922 -27.016 -12.227 1 96.25 33 ASP B O 1
ATOM 1831 N N . CYS B 1 34 ? -21.797 -26.672 -10.016 1 94.94 34 CYS B N 1
ATOM 1832 C CA . CYS B 1 34 ? -20.891 -27.781 -9.742 1 94.94 34 CYS B CA 1
ATOM 1833 C C . CYS B 1 34 ? -21.641 -29.078 -9.547 1 94.94 34 CYS B C 1
ATOM 1835 O O . CYS B 1 34 ? -21.062 -30.156 -9.594 1 94.94 34 CYS B O 1
ATOM 1837 N N . GLY B 1 35 ? -22.969 -28.984 -9.281 1 94.75 35 GLY B N 1
ATOM 1838 C CA . GLY B 1 35 ? -23.75 -30.172 -9.023 1 94.75 35 GLY B CA 1
ATOM 1839 C C . GLY B 1 35 ? -23.531 -30.75 -7.645 1 94.75 35 GLY B C 1
ATOM 1840 O O . GLY B 1 35 ? -23.5 -31.969 -7.473 1 94.75 35 GLY B O 1
ATOM 1841 N N . VAL B 1 36 ? -23.266 -29.844 -6.723 1 95.31 36 VAL B N 1
ATOM 1842 C CA . VAL B 1 36 ? -23.078 -30.281 -5.34 1 95.31 36 VAL B CA 1
ATOM 1843 C C . VAL B 1 36 ? -24.047 -29.516 -4.434 1 95.31 36 VAL B C 1
ATOM 1845 O O . VAL B 1 36 ? -24.75 -28.609 -4.883 1 95.31 36 VAL B O 1
ATOM 1848 N N . ASN B 1 37 ? -24.172 -29.922 -3.262 1 94 37 ASN B N 1
ATOM 1849 C CA . ASN B 1 37 ? -25.078 -29.25 -2.324 1 94 37 ASN B CA 1
ATOM 1850 C C . ASN B 1 37 ? -24.344 -28.156 -1.544 1 94 37 ASN B C 1
ATOM 1852 O O . ASN B 1 37 ? -23.125 -28.078 -1.579 1 94 37 ASN B O 1
ATOM 1856 N N . ARG B 1 38 ? -25.109 -27.312 -0.884 1 95.5 38 ARG B N 1
ATOM 1857 C CA . ARG B 1 38 ? -24.578 -26.203 -0.105 1 95.5 38 ARG B CA 1
ATOM 1858 C C . ARG B 1 38 ? -23.688 -26.703 1.029 1 95.5 38 ARG B C 1
ATOM 1860 O O . ARG B 1 38 ? -22.719 -26.047 1.398 1 95.5 38 ARG B O 1
ATOM 1867 N N . ALA B 1 39 ? -24.016 -27.844 1.54 1 95.31 39 ALA B N 1
ATOM 1868 C CA . ALA B 1 39 ? -23.234 -28.422 2.637 1 95.31 39 ALA B CA 1
ATOM 1869 C C . ALA B 1 39 ? -21.812 -28.703 2.201 1 95.31 39 ALA B C 1
ATOM 1871 O O . ALA B 1 39 ? -20.875 -28.547 2.984 1 95.31 39 ALA B O 1
ATOM 1872 N N . THR B 1 40 ? -21.75 -29.156 0.986 1 95.5 40 THR B N 1
ATOM 1873 C CA . THR B 1 40 ? -20.422 -29.422 0.431 1 95.5 40 THR B CA 1
ATOM 1874 C C . THR B 1 40 ? -19.609 -28.141 0.366 1 95.5 40 THR B C 1
ATOM 1876 O O . THR B 1 40 ? -18.406 -28.141 0.682 1 95.5 40 THR B O 1
ATOM 1879 N N . PHE B 1 41 ? -20.234 -27.016 -0.049 1 97.5 41 PHE B N 1
ATOM 1880 C CA . PHE B 1 41 ? -19.531 -25.734 -0.084 1 97.5 41 PHE B CA 1
ATOM 1881 C C . PHE B 1 41 ? -19.031 -25.344 1.303 1 97.5 41 PHE B C 1
ATOM 1883 O O . PHE B 1 41 ? -17.859 -24.984 1.47 1 97.5 41 PHE B O 1
ATOM 1890 N N . TYR B 1 42 ? -19.859 -25.547 2.322 1 95.81 42 TYR B N 1
ATOM 1891 C CA . TYR B 1 42 ? -19.562 -25.094 3.674 1 95.81 42 TYR B CA 1
ATOM 1892 C C . TYR B 1 42 ? -18.531 -25.984 4.348 1 95.81 42 TYR B C 1
ATOM 1894 O O . TYR B 1 42 ? -17.906 -25.594 5.336 1 95.81 42 TYR B O 1
ATOM 1902 N N . TYR B 1 43 ? -18.453 -27.141 3.787 1 95.56 43 TYR B N 1
ATOM 1903 C CA . TYR B 1 43 ? -17.406 -28.031 4.262 1 95.56 43 TYR B CA 1
ATOM 1904 C C . TYR B 1 43 ? -16.031 -27.438 3.98 1 95.56 43 TYR B C 1
ATOM 1906 O O . TYR B 1 43 ? -15.094 -27.625 4.762 1 95.56 43 TYR B O 1
ATOM 1914 N N . HIS B 1 44 ? -15.93 -26.656 2.928 1 96.12 44 HIS B N 1
ATOM 1915 C CA . HIS B 1 44 ? -14.633 -26.172 2.469 1 96.12 44 HIS B CA 1
ATOM 1916 C C . HIS B 1 44 ? -14.469 -24.688 2.738 1 96.12 44 HIS B C 1
ATOM 1918 O O . HIS B 1 44 ? -13.367 -24.234 3.057 1 96.12 44 HIS B O 1
ATOM 1924 N N . PHE B 1 45 ? -15.516 -23.953 2.553 1 97.06 45 PHE B N 1
ATOM 1925 C CA . PHE B 1 45 ? -15.422 -22.5 2.656 1 97.06 45 PHE B CA 1
ATOM 1926 C C . PHE B 1 45 ? -16.594 -21.938 3.463 1 97.06 45 PHE B C 1
ATOM 1928 O O . PHE B 1 45 ? -17.719 -22.422 3.342 1 97.06 45 PHE B O 1
ATOM 1935 N N . GLN B 1 46 ? -16.328 -20.859 4.191 1 96.38 46 GLN B N 1
ATOM 1936 C CA . GLN B 1 46 ? -17.359 -20.234 5.012 1 96.38 46 GLN B CA 1
ATOM 1937 C C . GLN B 1 46 ? -18.234 -19.312 4.18 1 96.38 46 GLN B C 1
ATOM 1939 O O . GLN B 1 46 ? -19.391 -19.062 4.523 1 96.38 46 GLN B O 1
ATOM 1944 N N . ASP B 1 47 ? -17.703 -18.75 3.107 1 95.25 47 ASP B N 1
ATOM 1945 C CA . ASP B 1 47 ? -18.422 -17.859 2.193 1 95.25 47 ASP B CA 1
ATOM 1946 C C . ASP B 1 47 ? -17.672 -17.734 0.863 1 95.25 47 ASP B C 1
ATOM 1948 O O . ASP B 1 47 ? -16.656 -18.391 0.654 1 95.25 47 ASP B O 1
ATOM 1952 N N . ILE B 1 48 ? -18.188 -17.031 0.025 1 94.75 48 ILE B N 1
ATOM 1953 C CA . ILE B 1 48 ? -17.641 -16.859 -1.316 1 94.75 48 ILE B CA 1
ATOM 1954 C C . ILE B 1 48 ? -16.281 -16.156 -1.235 1 94.75 48 ILE B C 1
ATOM 1956 O O . ILE B 1 48 ? -15.375 -16.453 -2.012 1 94.75 48 ILE B O 1
ATOM 1960 N N . TYR B 1 49 ? -16.078 -15.328 -0.287 1 91.31 49 TYR B N 1
ATOM 1961 C CA . TYR B 1 49 ? -14.836 -14.578 -0.148 1 91.31 49 TYR B CA 1
ATOM 1962 C C . TYR B 1 49 ? -13.695 -15.484 0.292 1 91.31 49 TYR B C 1
ATOM 1964 O O . TYR B 1 49 ? -12.555 -15.297 -0.118 1 91.31 49 TYR B O 1
ATOM 1972 N N . ALA B 1 50 ? -14.07 -16.375 1.099 1 93.5 50 ALA B N 1
ATOM 1973 C CA . ALA B 1 50 ? -13.07 -17.375 1.463 1 93.5 50 ALA B CA 1
ATOM 1974 C C . ALA B 1 50 ? -12.609 -18.156 0.238 1 93.5 50 ALA B C 1
ATOM 1976 O O . ALA B 1 50 ? -11.422 -18.484 0.108 1 93.5 50 ALA B O 1
ATOM 1977 N N . LEU B 1 51 ? -13.562 -18.5 -0.612 1 95.62 51 LEU B N 1
ATOM 1978 C CA . LEU B 1 51 ? -13.234 -19.188 -1.854 1 95.62 51 LEU B CA 1
ATOM 1979 C C . LEU B 1 51 ? -12.359 -18.312 -2.748 1 95.62 51 LEU B C 1
ATOM 1981 O O . LEU B 1 51 ? -11.391 -18.797 -3.336 1 95.62 51 LEU B O 1
ATOM 1985 N N . ILE B 1 52 ? -12.625 -17.047 -2.857 1 93.94 52 ILE B N 1
ATOM 1986 C CA . ILE B 1 52 ? -11.844 -16.094 -3.646 1 93.94 52 ILE B CA 1
ATOM 1987 C C . ILE B 1 52 ? -10.414 -16.031 -3.109 1 93.94 52 ILE B C 1
ATOM 1989 O O . ILE B 1 52 ? -9.453 -16.125 -3.875 1 93.94 52 ILE B O 1
ATOM 1993 N N . GLU B 1 53 ? -10.344 -15.875 -1.852 1 91.31 53 GLU B N 1
ATOM 1994 C CA . GLU B 1 53 ? -9.047 -15.789 -1.198 1 91.31 53 GLU B CA 1
ATOM 1995 C C . GLU B 1 53 ? -8.203 -17.031 -1.482 1 91.31 53 GLU B C 1
ATOM 1997 O O . GLU B 1 53 ? -7.039 -16.938 -1.865 1 91.31 53 GLU B O 1
ATOM 2002 N N . TRP B 1 54 ? -8.805 -18.109 -1.258 1 92.25 54 TRP B N 1
ATOM 2003 C CA . TRP B 1 54 ? -8.117 -19.359 -1.504 1 92.25 54 TRP B CA 1
ATOM 2004 C C . TRP B 1 54 ? -7.695 -19.484 -2.965 1 92.25 54 TRP B C 1
ATOM 2006 O O . TRP B 1 54 ? -6.57 -19.891 -3.266 1 92.25 54 TRP B O 1
ATOM 2016 N N . SER B 1 55 ? -8.562 -19.156 -3.871 1 92.5 55 SER B N 1
ATOM 2017 C CA . SER B 1 55 ? -8.289 -19.219 -5.305 1 92.5 55 SER B CA 1
ATOM 2018 C C . SER B 1 55 ? -7.09 -18.359 -5.676 1 92.5 55 SER B C 1
ATOM 2020 O O . SER B 1 55 ? -6.199 -18.797 -6.402 1 92.5 55 SER B O 1
ATOM 2022 N N . CYS B 1 56 ? -7.066 -17.156 -5.203 1 88.94 56 CYS B N 1
ATOM 2023 C CA . CYS B 1 56 ? -5.977 -16.234 -5.492 1 88.94 56 CYS B CA 1
ATOM 2024 C C . CYS B 1 56 ? -4.656 -16.75 -4.926 1 88.94 56 CYS B C 1
ATOM 2026 O O . CYS B 1 56 ? -3.629 -16.703 -5.602 1 88.94 56 CYS B O 1
ATOM 2028 N N . GLU B 1 57 ? -4.746 -17.172 -3.744 1 88.75 57 GLU B N 1
ATOM 2029 C CA . GLU B 1 57 ? -3.543 -17.672 -3.088 1 88.75 57 GLU B CA 1
ATOM 2030 C C . GLU B 1 57 ? -2.984 -18.891 -3.816 1 88.75 57 GLU B C 1
ATOM 2032 O O . GLU B 1 57 ? -1.775 -18.984 -4.035 1 88.75 57 GLU B O 1
ATOM 2037 N N . GLU B 1 58 ? -3.861 -19.781 -4.129 1 89.69 58 GLU B N 1
ATOM 2038 C CA . GLU B 1 58 ? -3.439 -21 -4.812 1 89.69 58 GLU B CA 1
ATOM 2039 C C . GLU B 1 58 ? -2.85 -20.688 -6.184 1 89.69 58 GLU B C 1
ATOM 2041 O O . GLU B 1 58 ? -1.821 -21.25 -6.566 1 89.69 58 GLU B O 1
ATOM 2046 N N . ASP B 1 59 ? -3.477 -19.828 -6.914 1 90 59 ASP B N 1
ATOM 2047 C CA . ASP B 1 59 ? -2.982 -19.453 -8.234 1 90 59 ASP B CA 1
ATOM 2048 C C . ASP B 1 59 ? -1.63 -18.75 -8.133 1 90 59 ASP B C 1
ATOM 2050 O O . ASP B 1 59 ? -0.736 -18.984 -8.945 1 90 59 ASP B O 1
ATOM 2054 N N . ALA B 1 60 ? -1.533 -17.906 -7.156 1 89.5 60 ALA B N 1
ATOM 2055 C CA . ALA B 1 60 ? -0.278 -17.172 -6.961 1 89.5 60 ALA B CA 1
ATOM 2056 C C . ALA B 1 60 ? 0.846 -18.125 -6.566 1 89.5 60 ALA B C 1
ATOM 2058 O O . ALA B 1 60 ? 1.974 -18 -7.051 1 89.5 60 ALA B O 1
ATOM 2059 N N . LYS B 1 61 ? 0.542 -19 -5.684 1 88 61 LYS B N 1
ATOM 2060 C CA . LYS B 1 61 ? 1.529 -20 -5.266 1 88 61 LYS B CA 1
ATOM 2061 C C . LYS B 1 61 ? 2.006 -20.828 -6.449 1 88 61 LYS B C 1
ATOM 2063 O O . LYS B 1 61 ? 3.201 -21.109 -6.582 1 88 61 LYS B O 1
ATOM 2068 N N . LYS B 1 62 ? 1.047 -21.25 -7.219 1 91.62 62 LYS B N 1
ATOM 2069 C CA . LYS B 1 62 ? 1.389 -22 -8.422 1 91.62 62 LYS B CA 1
ATOM 2070 C C . LYS B 1 62 ? 2.271 -21.188 -9.352 1 91.62 62 LYS B C 1
ATOM 2072 O O . LYS B 1 62 ? 3.23 -21.703 -9.93 1 91.62 62 LYS B O 1
ATOM 2077 N N . ALA B 1 63 ? 1.935 -19.922 -9.477 1 91.5 63 ALA B N 1
ATOM 2078 C CA . ALA B 1 63 ? 2.684 -19.031 -10.352 1 91.5 63 ALA B CA 1
ATOM 2079 C C . ALA B 1 63 ? 4.09 -18.781 -9.812 1 91.5 63 ALA B C 1
ATOM 2081 O O . ALA B 1 63 ? 5.051 -18.703 -10.586 1 91.5 63 ALA B O 1
ATOM 2082 N N . LEU B 1 64 ? 4.16 -18.516 -8.5 1 90.12 64 LEU B N 1
ATOM 2083 C CA . LEU B 1 64 ? 5.449 -18.281 -7.863 1 90.12 64 LEU B CA 1
ATOM 2084 C C . LEU B 1 64 ? 6.375 -19.484 -8.047 1 90.12 64 LEU B C 1
ATOM 2086 O O . LEU B 1 64 ? 7.582 -19.312 -8.25 1 90.12 64 LEU B O 1
ATOM 2090 N N . SER B 1 65 ? 5.789 -20.641 -8.062 1 83.69 65 SER B N 1
ATOM 2091 C CA . SER B 1 65 ? 6.555 -21.891 -8.172 1 83.69 65 SER B CA 1
ATOM 2092 C C . SER B 1 65 ? 7.727 -21.891 -7.195 1 83.69 65 SER B C 1
ATOM 2094 O O . SER B 1 65 ? 7.57 -21.547 -6.027 1 83.69 65 SER B O 1
ATOM 2096 N N . SER B 1 66 ? 8.914 -22.25 -7.488 1 81.88 66 SER B N 1
ATOM 2097 C CA . SER B 1 66 ? 10.094 -22.297 -6.629 1 81.88 66 SER B CA 1
ATOM 2098 C C . SER B 1 66 ? 10.969 -21.062 -6.824 1 81.88 66 SER B C 1
ATOM 2100 O O . SER B 1 66 ? 12.109 -21.016 -6.363 1 81.88 66 SER B O 1
ATOM 2102 N N . ASN B 1 67 ? 10.305 -20.062 -7.461 1 88.94 67 ASN B N 1
ATOM 2103 C CA . ASN B 1 67 ? 11.078 -18.875 -7.746 1 88.94 67 ASN B CA 1
ATOM 2104 C C . ASN B 1 67 ? 11 -17.859 -6.598 1 88.94 67 ASN B C 1
ATOM 2106 O O . ASN B 1 67 ? 10.484 -16.766 -6.773 1 88.94 67 ASN B O 1
ATOM 2110 N N . THR B 1 68 ? 11.508 -18.266 -5.441 1 88.31 68 THR B N 1
ATOM 2111 C CA . THR B 1 68 ? 11.445 -17.422 -4.25 1 88.31 68 THR B CA 1
ATOM 2112 C C . THR B 1 68 ? 12.828 -17.234 -3.652 1 88.31 68 THR B C 1
ATOM 2114 O O . THR B 1 68 ? 12.977 -17.094 -2.434 1 88.31 68 THR B O 1
ATOM 2117 N N . THR B 1 69 ? 13.836 -17.312 -4.5 1 90.69 69 THR B N 1
ATOM 2118 C CA . THR B 1 69 ? 15.203 -17.062 -4.055 1 90.69 69 THR B CA 1
ATOM 2119 C C . THR B 1 69 ? 15.68 -15.688 -4.516 1 90.69 69 THR B C 1
ATOM 2121 O O . THR B 1 69 ? 15.039 -15.047 -5.344 1 90.69 69 THR B O 1
ATOM 2124 N N . TYR B 1 70 ? 16.766 -15.312 -3.994 1 91.62 70 TYR B N 1
ATOM 2125 C CA . TYR B 1 70 ? 17.344 -14.016 -4.312 1 91.62 70 TYR B CA 1
ATOM 2126 C C . TYR B 1 70 ? 17.594 -13.883 -5.812 1 91.62 70 TYR B C 1
ATOM 2128 O O . TYR B 1 70 ? 17.359 -12.812 -6.395 1 91.62 70 TYR B O 1
ATOM 2136 N N . ASP B 1 71 ? 17.969 -14.984 -6.418 1 92.44 71 ASP B N 1
ATOM 2137 C CA . ASP B 1 71 ? 18.344 -14.93 -7.828 1 92.44 71 ASP B CA 1
ATOM 2138 C C . ASP B 1 71 ? 17.125 -15.164 -8.727 1 92.44 71 ASP B C 1
ATOM 2140 O O . ASP B 1 71 ? 17.188 -14.914 -9.93 1 92.44 71 ASP B O 1
ATOM 2144 N N . THR B 1 72 ? 15.984 -15.57 -8.125 1 93 72 THR B N 1
ATOM 2145 C CA . THR B 1 72 ? 14.883 -15.977 -8.984 1 93 72 THR B CA 1
ATOM 2146 C C . THR B 1 72 ? 13.617 -15.188 -8.648 1 93 72 THR B C 1
ATOM 2148 O O . THR B 1 72 ? 12.594 -15.344 -9.32 1 93 72 THR B O 1
ATOM 2151 N N . TRP B 1 73 ? 13.633 -14.32 -7.652 1 92.75 73 TRP B N 1
ATOM 2152 C CA . TRP B 1 73 ? 12.438 -13.617 -7.207 1 92.75 73 TRP B CA 1
ATOM 2153 C C . TRP B 1 73 ? 11.812 -12.812 -8.344 1 92.75 73 TRP B C 1
ATOM 2155 O O . TRP B 1 73 ? 10.594 -12.656 -8.406 1 92.75 73 TRP B O 1
ATOM 2165 N N . GLN B 1 74 ? 12.609 -12.289 -9.234 1 95.06 74 GLN B N 1
ATOM 2166 C CA . GLN B 1 74 ? 12.094 -11.531 -10.367 1 95.06 74 GLN B CA 1
ATOM 2167 C C . GLN B 1 74 ? 11.164 -12.383 -11.227 1 95.06 74 GLN B C 1
ATOM 2169 O O . GLN B 1 74 ? 10.086 -11.938 -11.602 1 95.06 74 GLN B O 1
ATOM 2174 N N . GLN B 1 75 ? 11.672 -13.57 -11.5 1 94.62 75 GLN B N 1
ATOM 2175 C CA . GLN B 1 75 ? 10.867 -14.492 -12.281 1 94.62 75 GLN B CA 1
ATOM 2176 C C . GLN B 1 75 ? 9.602 -14.891 -11.531 1 94.62 75 GLN B C 1
ATOM 2178 O O . GLN B 1 75 ? 8.531 -15.016 -12.133 1 94.62 75 GLN B O 1
ATOM 2183 N N . GLY B 1 76 ? 9.742 -15.125 -10.273 1 94.19 76 GLY B N 1
ATOM 2184 C CA . GLY B 1 76 ? 8.586 -15.438 -9.453 1 94.19 76 GLY B CA 1
ATOM 2185 C C . GLY B 1 76 ? 7.523 -14.352 -9.484 1 94.19 76 GLY B C 1
ATOM 2186 O O . GLY B 1 76 ? 6.348 -14.633 -9.734 1 94.19 76 GLY B O 1
ATOM 2187 N N . PHE B 1 77 ? 7.938 -13.07 -9.25 1 95.31 77 PHE B N 1
ATOM 2188 C CA . PHE B 1 77 ? 7.008 -11.945 -9.258 1 95.31 77 PHE B CA 1
ATOM 2189 C C . PHE B 1 77 ? 6.414 -11.742 -10.641 1 95.31 77 PHE B C 1
ATOM 2191 O O . PHE B 1 77 ? 5.227 -11.445 -10.773 1 95.31 77 PHE B O 1
ATOM 2198 N N . LEU B 1 78 ? 7.227 -11.93 -11.648 1 96.5 78 LEU B N 1
ATOM 2199 C CA . LEU B 1 78 ? 6.746 -11.828 -13.023 1 96.5 78 LEU B CA 1
ATOM 2200 C C . LEU B 1 78 ? 5.668 -12.875 -13.297 1 96.5 78 LEU B C 1
ATOM 2202 O O . LEU B 1 78 ? 4.637 -12.562 -13.898 1 96.5 78 LEU B O 1
ATOM 2206 N N . ASN B 1 79 ? 5.879 -14.078 -12.875 1 95.88 79 ASN B N 1
ATOM 2207 C CA . ASN B 1 79 ? 4.898 -15.141 -13.047 1 95.88 79 ASN B CA 1
ATOM 2208 C C . ASN B 1 79 ? 3.572 -14.789 -12.375 1 95.88 79 ASN B C 1
ATOM 2210 O O . ASN B 1 79 ? 2.502 -15.07 -12.914 1 95.88 79 ASN B O 1
ATOM 2214 N N . VAL B 1 80 ? 3.678 -14.195 -11.242 1 94.94 80 VAL B N 1
ATOM 2215 C CA . VAL B 1 80 ? 2.479 -13.805 -10.508 1 94.94 80 VAL B CA 1
ATOM 2216 C C . VAL B 1 80 ? 1.725 -12.727 -11.289 1 94.94 80 VAL B C 1
ATOM 2218 O O . VAL B 1 80 ? 0.511 -12.828 -11.484 1 94.94 80 VAL B O 1
ATOM 2221 N N . LEU B 1 81 ? 2.422 -11.703 -11.758 1 96.44 81 LEU B N 1
ATOM 2222 C CA . LEU B 1 81 ? 1.777 -10.648 -12.531 1 96.44 81 LEU B CA 1
ATOM 2223 C C . LEU B 1 81 ? 1.173 -11.195 -13.812 1 96.44 81 LEU B C 1
ATOM 2225 O O . LEU B 1 81 ? 0.084 -10.789 -14.219 1 96.44 81 LEU B O 1
ATOM 2229 N N . ASN B 1 82 ? 1.862 -12.109 -14.383 1 96.44 82 ASN B N 1
ATOM 2230 C CA . ASN B 1 82 ? 1.319 -12.758 -15.57 1 96.44 82 ASN B CA 1
ATOM 2231 C C . ASN B 1 82 ? 0.032 -13.516 -15.258 1 96.44 82 ASN B C 1
ATOM 2233 O O . ASN B 1 82 ? -0.922 -13.477 -16.031 1 96.44 82 ASN B O 1
ATOM 2237 N N . ALA B 1 83 ? 0.089 -14.234 -14.195 1 93.62 83 ALA B N 1
ATOM 2238 C CA . ALA B 1 83 ? -1.107 -14.961 -13.781 1 93.62 83 ALA B CA 1
ATOM 2239 C C . ALA B 1 83 ? -2.275 -14.008 -13.547 1 93.62 83 ALA B C 1
ATOM 2241 O O . ALA B 1 83 ? -3.418 -14.32 -13.891 1 93.62 83 ALA B O 1
ATOM 2242 N N . VAL B 1 84 ? -2.043 -12.875 -12.93 1 94.44 84 VAL B N 1
ATOM 2243 C CA . VAL B 1 84 ? -3.053 -11.844 -12.703 1 94.44 84 VAL B CA 1
ATOM 2244 C C . VAL B 1 84 ? -3.596 -11.359 -14.047 1 94.44 84 VAL B C 1
ATOM 2246 O O . VAL B 1 84 ? -4.809 -11.258 -14.234 1 94.44 84 VAL B O 1
ATOM 2249 N N . GLU B 1 85 ? -2.676 -11.102 -14.914 1 95.88 85 GLU B N 1
ATOM 2250 C CA . GLU B 1 85 ? -3.078 -10.609 -16.219 1 95.88 85 GLU B CA 1
ATOM 2251 C C . GLU B 1 85 ? -3.891 -11.656 -16.984 1 95.88 85 GLU B C 1
ATOM 2253 O O . GLU B 1 85 ? -4.879 -11.328 -17.641 1 95.88 85 GLU B O 1
ATOM 2258 N N . ASP B 1 86 ? -3.504 -12.914 -16.891 1 93.31 86 ASP B N 1
ATOM 2259 C CA . ASP B 1 86 ? -4.176 -14.023 -17.578 1 93.31 86 ASP B CA 1
ATOM 2260 C C . ASP B 1 86 ? -5.598 -14.203 -17.047 1 93.31 86 ASP B C 1
ATOM 2262 O O . ASP B 1 86 ? -6.457 -14.75 -17.75 1 93.31 86 ASP B O 1
ATOM 2266 N N . ASN B 1 87 ? -5.801 -13.781 -15.875 1 91.88 87 ASN B N 1
ATOM 2267 C CA . ASN B 1 87 ? -7.113 -13.891 -15.25 1 91.88 87 ASN B CA 1
ATOM 2268 C C . ASN B 1 87 ? -7.77 -12.523 -15.078 1 91.88 87 ASN B C 1
ATOM 2270 O O . ASN B 1 87 ? -8.43 -12.273 -14.07 1 91.88 87 ASN B O 1
ATOM 2274 N N . LYS B 1 88 ? -7.504 -11.664 -15.984 1 93.69 88 LYS B N 1
ATOM 2275 C CA . LYS B 1 88 ? -7.879 -10.258 -15.898 1 93.69 88 LYS B CA 1
ATOM 2276 C C . LYS B 1 88 ? -9.367 -10.102 -15.586 1 93.69 88 LYS B C 1
ATOM 2278 O O . LYS B 1 88 ? -9.742 -9.352 -14.68 1 93.69 88 LYS B O 1
ATOM 2283 N N . PRO B 1 89 ? -10.281 -10.852 -16.25 1 91.31 89 PRO B N 1
ATOM 2284 C CA . PRO B 1 89 ? -11.703 -10.664 -15.953 1 91.31 89 PRO B CA 1
ATOM 2285 C C . PRO B 1 89 ? -12.039 -10.977 -14.492 1 91.31 89 PRO B C 1
ATOM 2287 O O . PRO B 1 89 ? -12.805 -10.242 -13.859 1 91.31 89 PRO B O 1
ATOM 2290 N N . PHE B 1 90 ? -11.453 -12.055 -14.055 1 92.38 90 PHE B N 1
ATOM 2291 C CA . PHE B 1 90 ? -11.641 -12.438 -12.656 1 92.38 90 PHE B CA 1
ATOM 2292 C C . PHE B 1 90 ? -11.094 -11.359 -11.727 1 92.38 90 PHE B C 1
ATOM 2294 O O . PHE B 1 90 ? -11.781 -10.922 -10.797 1 92.38 90 PHE B O 1
ATOM 2301 N N . ILE B 1 91 ? -9.922 -10.859 -12.008 1 93.06 91 ILE B N 1
ATOM 2302 C CA . ILE B 1 91 ? -9.203 -9.93 -11.133 1 93.06 91 ILE B CA 1
ATOM 2303 C C . ILE B 1 91 ? -9.922 -8.586 -11.109 1 93.06 91 ILE B C 1
ATOM 2305 O O . ILE B 1 91 ? -10.133 -8.008 -10.039 1 93.06 91 ILE B O 1
ATOM 2309 N N . ILE B 1 92 ? -10.312 -8.125 -12.203 1 93.38 92 ILE B N 1
ATOM 2310 C CA . ILE B 1 92 ? -10.969 -6.828 -12.312 1 93.38 92 ILE B CA 1
ATOM 2311 C C . ILE B 1 92 ? -12.32 -6.875 -11.594 1 93.38 92 ILE B C 1
ATOM 2313 O O . ILE B 1 92 ? -12.695 -5.93 -10.898 1 93.38 92 ILE B O 1
ATOM 2317 N N . ASN B 1 93 ? -13.062 -7.949 -11.734 1 93.56 93 ASN B N 1
ATOM 2318 C CA . ASN B 1 93 ? -14.336 -8.109 -11.055 1 93.56 93 ASN B CA 1
ATOM 2319 C C . ASN B 1 93 ? -14.172 -8.086 -9.539 1 93.56 93 ASN B C 1
ATOM 2321 O O . ASN B 1 93 ? -14.914 -7.391 -8.836 1 93.56 93 ASN B O 1
ATOM 2325 N N . VAL B 1 94 ? -13.203 -8.781 -9.078 1 92.06 94 VAL B N 1
ATOM 2326 C CA . VAL B 1 94 ? -12.906 -8.812 -7.648 1 92.06 94 VAL B CA 1
ATOM 2327 C C . VAL B 1 94 ? -12.438 -7.438 -7.184 1 92.06 94 VAL B C 1
ATOM 2329 O O . VAL B 1 94 ? -12.906 -6.926 -6.164 1 92.06 94 VAL B O 1
ATOM 2332 N N . TYR B 1 95 ? -11.602 -6.809 -7.984 1 92 95 TYR B N 1
ATOM 2333 C CA . TYR B 1 95 ? -11.047 -5.5 -7.66 1 92 95 TYR B CA 1
ATOM 2334 C C . TYR B 1 95 ? -12.148 -4.453 -7.555 1 92 95 TYR B C 1
ATOM 2336 O O . TYR B 1 95 ? -12.109 -3.59 -6.676 1 92 95 TYR B O 1
ATOM 2344 N N . ARG B 1 96 ? -13.156 -4.562 -8.297 1 90.25 96 ARG B N 1
ATOM 2345 C CA . ARG B 1 96 ? -14.203 -3.549 -8.375 1 90.25 96 ARG B CA 1
ATOM 2346 C C . ARG B 1 96 ? -15.266 -3.775 -7.305 1 90.25 96 ARG B C 1
ATOM 2348 O O . ARG B 1 96 ? -15.891 -2.822 -6.828 1 90.25 96 ARG B O 1
ATOM 2355 N N . HIS B 1 97 ? -15.469 -5.023 -6.934 1 89.69 97 HIS B N 1
ATOM 2356 C CA . HIS B 1 97 ? -16.656 -5.301 -6.148 1 89.69 97 HIS B CA 1
ATOM 2357 C C . HIS B 1 97 ? -16.297 -5.797 -4.754 1 89.69 97 HIS B C 1
ATOM 2359 O O . HIS B 1 97 ? -17.172 -5.902 -3.885 1 89.69 97 HIS B O 1
ATOM 2365 N N . VAL B 1 98 ? -15.094 -6.117 -4.574 1 88.06 98 VAL B N 1
ATOM 2366 C CA . VAL B 1 98 ? -14.609 -6.527 -3.258 1 88.06 98 VAL B CA 1
ATOM 2367 C C . VAL B 1 98 ? -13.875 -5.367 -2.596 1 88.06 98 VAL B C 1
ATOM 2369 O O . VAL B 1 98 ? -13.266 -4.539 -3.277 1 88.06 98 VAL B O 1
ATOM 2372 N N . SER B 1 99 ? -13.938 -5.316 -1.249 1 85.56 99 SER B N 1
ATOM 2373 C CA . SER B 1 99 ? -13.266 -4.246 -0.527 1 85.56 99 SER B CA 1
ATOM 2374 C C . SER B 1 99 ? -11.758 -4.289 -0.757 1 85.56 99 SER B C 1
ATOM 2376 O O . SER B 1 99 ? -11.164 -5.367 -0.831 1 85.56 99 SER B O 1
ATOM 2378 N N . GLN B 1 100 ? -11.164 -3.178 -0.851 1 85.62 100 GLN B N 1
ATOM 2379 C CA . GLN B 1 100 ? -9.727 -3.09 -1.066 1 85.62 100 GLN B CA 1
ATOM 2380 C C . GLN B 1 100 ? -8.961 -3.701 0.102 1 85.62 100 GLN B C 1
ATOM 2382 O O . GLN B 1 100 ? -7.887 -4.281 -0.089 1 85.62 100 GLN B O 1
ATOM 2387 N N . GLU B 1 101 ? -9.531 -3.576 1.23 1 85 101 GLU B N 1
ATOM 2388 C CA . GLU B 1 101 ? -8.898 -4.16 2.408 1 85 101 GLU B CA 1
ATOM 2389 C C . GLU B 1 101 ? -8.688 -5.66 2.232 1 85 101 GLU B C 1
ATOM 2391 O O . GLU B 1 101 ? -7.617 -6.18 2.561 1 85 101 GLU B O 1
ATOM 2396 N N . GLN B 1 102 ? -9.688 -6.289 1.725 1 85.62 102 GLN B N 1
ATOM 2397 C CA . GLN B 1 102 ? -9.586 -7.73 1.525 1 85.62 102 GLN B CA 1
ATOM 2398 C C . GLN B 1 102 ? -8.586 -8.07 0.426 1 85.62 102 GLN B C 1
ATOM 2400 O O . GLN B 1 102 ? -7.793 -9 0.568 1 85.62 102 GLN B O 1
ATOM 2405 N N . ILE B 1 103 ? -8.594 -7.332 -0.583 1 89.5 103 ILE B N 1
ATOM 2406 C CA . ILE B 1 103 ? -7.688 -7.562 -1.7 1 89.5 103 ILE B CA 1
ATOM 2407 C C . ILE B 1 103 ? -6.246 -7.379 -1.235 1 89.5 103 ILE B C 1
ATOM 2409 O O . ILE B 1 103 ? -5.383 -8.211 -1.526 1 89.5 103 ILE B O 1
ATOM 2413 N N . ILE B 1 104 ? -6 -6.336 -0.559 1 89.81 104 ILE B N 1
ATOM 2414 C CA . ILE B 1 104 ? -4.676 -6.02 -0.039 1 89.81 104 ILE B CA 1
ATOM 2415 C C . ILE B 1 104 ? -4.191 -7.148 0.865 1 89.81 104 ILE B C 1
ATOM 2417 O O . ILE B 1 104 ? -3.045 -7.594 0.755 1 89.81 104 ILE B O 1
ATOM 2421 N N . GLN B 1 105 ? -5.023 -7.672 1.674 1 86.75 105 GLN B N 1
ATOM 2422 C CA . GLN B 1 105 ? -4.656 -8.75 2.588 1 86.75 105 GLN B CA 1
ATOM 2423 C C . GLN B 1 105 ? -4.262 -10.008 1.821 1 86.75 105 GLN B C 1
ATOM 2425 O O . GLN B 1 105 ? -3.314 -10.703 2.203 1 86.75 105 GLN B O 1
ATOM 2430 N N . TYR B 1 106 ? -4.938 -10.258 0.757 1 86.31 106 TYR B N 1
ATOM 2431 C CA . TYR B 1 106 ? -4.598 -11.406 -0.078 1 86.31 106 TYR B CA 1
ATOM 2432 C C . TYR B 1 106 ? -3.227 -11.227 -0.718 1 86.31 106 TYR B C 1
ATOM 2434 O O . TYR B 1 106 ? -2.4 -12.148 -0.698 1 86.31 106 TYR B O 1
ATOM 2442 N N . LEU B 1 107 ? -3.055 -10.055 -1.242 1 91.44 107 LEU B N 1
ATOM 2443 C CA . LEU B 1 107 ? -1.791 -9.773 -1.914 1 91.44 107 LEU B CA 1
ATOM 2444 C C . LEU B 1 107 ? -0.635 -9.766 -0.919 1 91.44 107 LEU B C 1
ATOM 2446 O O . LEU B 1 107 ? 0.467 -10.219 -1.238 1 91.44 107 LEU B O 1
ATOM 2450 N N . TYR B 1 108 ? -0.861 -9.258 0.275 1 92.56 108 TYR B N 1
ATOM 2451 C CA . TYR B 1 108 ? 0.162 -9.234 1.314 1 92.56 108 TYR B CA 1
ATOM 2452 C C . TYR B 1 108 ? 0.669 -10.633 1.62 1 92.56 108 TYR B C 1
ATOM 2454 O O . TYR B 1 108 ? 1.873 -10.844 1.778 1 92.56 108 TYR B O 1
ATOM 2462 N N . ARG B 1 109 ? -0.17 -11.555 1.656 1 89 109 ARG B N 1
ATOM 2463 C CA . ARG B 1 109 ? 0.221 -12.93 1.974 1 89 109 ARG B CA 1
ATOM 2464 C C . ARG B 1 109 ? 1.107 -13.508 0.879 1 89 109 ARG B C 1
ATOM 2466 O O . ARG B 1 109 ? 2.158 -14.086 1.166 1 89 109 ARG B O 1
ATOM 2473 N N . VAL B 1 110 ? 0.641 -13.352 -0.326 1 88.19 110 VAL B N 1
ATOM 2474 C CA . VAL B 1 110 ? 1.361 -13.906 -1.469 1 88.19 110 VAL B CA 1
ATOM 2475 C C . VAL B 1 110 ? 2.74 -13.258 -1.572 1 88.19 110 VAL B C 1
ATOM 2477 O O . VAL B 1 110 ? 3.752 -13.953 -1.686 1 88.19 110 VAL B O 1
ATOM 2480 N N . VAL B 1 111 ? 2.799 -11.961 -1.49 1 93.38 111 VAL B N 1
ATOM 2481 C CA . VAL B 1 111 ? 4.035 -11.211 -1.702 1 93.38 111 VAL B CA 1
ATOM 2482 C C . VAL B 1 111 ? 4.969 -11.414 -0.51 1 93.38 111 VAL B C 1
ATOM 2484 O O . VAL B 1 111 ? 6.184 -11.516 -0.679 1 93.38 111 VAL B O 1
ATOM 2487 N N . TYR B 1 112 ? 4.383 -11.484 0.647 1 92.81 112 TYR B N 1
ATOM 2488 C CA . TYR B 1 112 ? 5.195 -11.68 1.843 1 92.81 112 TYR B CA 1
ATOM 2489 C C . TYR B 1 112 ? 5.961 -13 1.768 1 92.81 112 TYR B C 1
ATOM 2491 O O . TYR B 1 112 ? 7.145 -13.055 2.107 1 92.81 112 TYR B O 1
ATOM 2499 N N . ASP B 1 113 ? 5.32 -14.031 1.332 1 87.5 113 ASP B N 1
ATOM 2500 C CA . ASP B 1 113 ? 5.953 -15.344 1.227 1 87.5 113 ASP B CA 1
ATOM 2501 C C . ASP B 1 113 ? 7.16 -15.297 0.288 1 87.5 113 ASP B C 1
ATOM 2503 O O . ASP B 1 113 ? 8.211 -15.867 0.589 1 87.5 113 ASP B O 1
ATOM 2507 N N . LEU B 1 114 ? 7 -14.625 -0.78 1 90.81 114 LEU B N 1
ATOM 2508 C CA . LEU B 1 114 ? 8.094 -14.445 -1.722 1 90.81 114 LEU B CA 1
ATOM 2509 C C . LEU B 1 114 ? 9.258 -13.703 -1.063 1 90.81 114 LEU B C 1
ATOM 2511 O O . LEU B 1 114 ? 10.398 -14.164 -1.113 1 90.81 114 LEU B O 1
ATOM 2515 N N . LEU B 1 115 ? 8.984 -12.625 -0.372 1 95 115 LEU B N 1
ATOM 2516 C CA . LEU B 1 115 ? 10 -11.719 0.161 1 95 115 LEU B CA 1
ATOM 2517 C C . LEU B 1 115 ? 10.727 -12.352 1.34 1 95 115 LEU B C 1
ATOM 2519 O O . LEU B 1 115 ? 11.953 -12.258 1.444 1 95 115 LEU B O 1
ATOM 2523 N N . ILE B 1 116 ? 9.953 -13.008 2.18 1 94.5 116 ILE B N 1
ATOM 2524 C CA . ILE B 1 116 ? 10.555 -13.547 3.396 1 94.5 116 ILE B CA 1
ATOM 2525 C C . ILE B 1 116 ? 11.531 -14.656 3.039 1 94.5 116 ILE B C 1
ATOM 2527 O O . ILE B 1 116 ? 12.57 -14.812 3.686 1 94.5 116 ILE B O 1
ATOM 2531 N N . ASN B 1 117 ? 11.242 -15.477 2.051 1 92.62 117 ASN B N 1
ATOM 2532 C CA . ASN B 1 117 ? 12.148 -16.531 1.604 1 92.62 117 ASN B CA 1
ATOM 2533 C C . ASN B 1 117 ? 13.453 -15.945 1.054 1 92.62 117 ASN B C 1
ATOM 2535 O O . ASN B 1 117 ? 14.531 -16.453 1.343 1 92.62 117 ASN B O 1
ATOM 2539 N N . VAL B 1 118 ? 13.336 -14.867 0.287 1 94.06 118 VAL B N 1
ATOM 2540 C CA . VAL B 1 118 ? 14.508 -14.188 -0.252 1 94.06 118 VAL B CA 1
ATOM 2541 C C . VAL B 1 118 ? 15.352 -13.633 0.89 1 94.06 118 VAL B C 1
ATOM 2543 O O . VAL B 1 118 ? 16.578 -13.781 0.895 1 94.06 118 VAL B O 1
ATOM 2546 N N . ILE B 1 119 ? 14.719 -13.023 1.844 1 96.06 119 ILE B N 1
ATOM 2547 C CA . ILE B 1 119 ? 15.391 -12.383 2.967 1 96.06 119 ILE B CA 1
ATOM 2548 C C . ILE B 1 119 ? 16.094 -13.43 3.816 1 96.06 119 ILE B C 1
ATOM 2550 O O . ILE B 1 119 ? 17.25 -13.25 4.207 1 96.06 119 ILE B O 1
ATOM 2554 N N . GLU B 1 120 ? 15.398 -14.523 4.09 1 95 120 GLU B N 1
ATOM 2555 C CA . GLU B 1 120 ? 15.984 -15.609 4.875 1 95 120 GLU B CA 1
ATOM 2556 C C . GLU B 1 120 ? 17.219 -16.188 4.18 1 95 120 GLU B C 1
ATOM 2558 O O . GLU B 1 120 ? 18.219 -16.5 4.828 1 95 120 GLU B O 1
ATOM 2563 N N . GLU B 1 121 ? 17.109 -16.328 2.924 1 94.44 121 GLU B N 1
ATOM 2564 C CA . GLU B 1 121 ? 18.25 -16.828 2.148 1 94.44 121 GLU B CA 1
ATOM 2565 C C . GLU B 1 121 ? 19.438 -15.891 2.262 1 94.44 121 GLU B C 1
ATOM 2567 O O . GLU B 1 121 ? 20.562 -16.344 2.484 1 94.44 121 GLU B O 1
ATOM 2572 N N . CYS B 1 122 ? 19.203 -14.602 2.098 1 94.06 122 CYS B N 1
ATOM 2573 C CA . CYS B 1 122 ? 20.266 -13.602 2.135 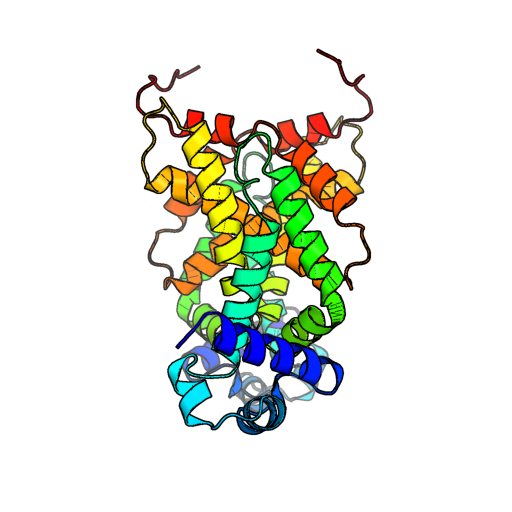1 94.06 122 CYS B CA 1
ATOM 2574 C C . CYS B 1 122 ? 20.844 -13.469 3.539 1 94.06 122 CYS B C 1
ATOM 2576 O O . CYS B 1 122 ? 22 -13.094 3.705 1 94.06 122 CYS B O 1
ATOM 2578 N N . ALA B 1 123 ? 20.016 -13.742 4.477 1 94.12 123 ALA B N 1
ATOM 2579 C CA . ALA B 1 123 ? 20.438 -13.57 5.867 1 94.12 123 ALA B CA 1
ATOM 2580 C C . ALA B 1 123 ? 21.25 -14.766 6.352 1 94.12 123 ALA B C 1
ATOM 2582 O O . ALA B 1 123 ? 21.766 -14.758 7.473 1 94.12 123 ALA B O 1
ATOM 2583 N N . HIS B 1 124 ? 21.234 -15.734 5.504 1 91.62 124 HIS B N 1
ATOM 2584 C CA . HIS B 1 124 ? 22 -16.906 5.898 1 91.62 124 HIS B CA 1
ATOM 2585 C C . HIS B 1 124 ? 23.422 -16.531 6.297 1 91.62 124 HIS B C 1
ATOM 2587 O O . HIS B 1 124 ? 24.109 -15.812 5.562 1 91.62 124 HIS B O 1
ATOM 2593 N N . GLY B 1 125 ? 23.844 -16.922 7.492 1 89.94 125 GLY B N 1
ATOM 2594 C CA . GLY B 1 125 ? 25.188 -16.641 7.992 1 89.94 125 GLY B CA 1
ATOM 2595 C C . GLY B 1 125 ? 25.266 -15.312 8.734 1 89.94 125 GLY B C 1
ATOM 2596 O O . GLY B 1 125 ? 26.359 -14.898 9.148 1 89.94 125 GLY B O 1
ATOM 2597 N N . MET B 1 126 ? 24.203 -14.625 8.734 1 91.5 126 MET B N 1
ATOM 2598 C CA . MET B 1 126 ? 24.125 -13.383 9.484 1 91.5 126 MET B CA 1
ATOM 2599 C C . MET B 1 126 ? 23.297 -13.555 10.758 1 91.5 126 MET B C 1
ATOM 2601 O O . MET B 1 126 ? 22.422 -14.414 10.82 1 91.5 126 MET B O 1
ATOM 2605 N N . THR B 1 127 ? 23.672 -12.781 11.719 1 92.94 127 THR B N 1
ATOM 2606 C CA . THR B 1 127 ? 22.828 -12.695 12.914 1 92.94 127 THR B CA 1
ATOM 2607 C C . THR B 1 127 ? 21.938 -11.461 12.859 1 92.94 127 THR B C 1
ATOM 2609 O O . THR B 1 127 ? 22.359 -10.352 13.188 1 92.94 127 THR B O 1
ATOM 2612 N N . VAL B 1 128 ? 20.766 -11.641 12.406 1 94.06 128 VAL B N 1
ATOM 2613 C CA . VAL B 1 128 ? 19.75 -10.602 12.281 1 94.06 128 VAL B CA 1
ATOM 2614 C C . VAL B 1 128 ? 18.484 -11.016 13.031 1 94.06 128 VAL B C 1
ATOM 2616 O O . VAL B 1 128 ? 18.062 -12.172 12.977 1 94.06 128 VAL B O 1
ATOM 2619 N N . ARG B 1 129 ? 18.031 -10.141 13.781 1 93 129 ARG B N 1
ATOM 2620 C CA . ARG B 1 129 ? 16.812 -10.43 14.539 1 93 129 ARG B CA 1
ATOM 2621 C C . ARG B 1 129 ? 15.641 -10.719 13.609 1 93 129 ARG B C 1
ATOM 2623 O O . ARG B 1 129 ? 15.516 -10.102 12.555 1 93 129 ARG B O 1
ATOM 2630 N N . ASP B 1 130 ? 14.703 -11.578 14.039 1 95.38 130 ASP B N 1
ATOM 2631 C CA . ASP B 1 130 ? 13.492 -11.906 13.289 1 95.38 130 ASP B CA 1
ATOM 2632 C C . ASP B 1 130 ? 12.656 -10.656 13.039 1 95.38 130 ASP B C 1
ATOM 2634 O O . ASP B 1 130 ? 12.062 -10.5 11.969 1 95.38 130 ASP B O 1
ATOM 2638 N N . GLU B 1 131 ? 12.625 -9.766 13.945 1 94 131 GLU B N 1
ATOM 2639 C CA . GLU B 1 131 ? 11.836 -8.547 13.828 1 94 131 GLU B CA 1
ATOM 2640 C C . GLU B 1 131 ? 12.375 -7.648 12.711 1 94 131 GLU B C 1
ATOM 2642 O O . GLU B 1 131 ? 11.602 -6.949 12.047 1 94 131 GLU B O 1
ATOM 2647 N N . ASP B 1 132 ? 13.68 -7.688 12.531 1 95.12 132 ASP B N 1
ATOM 2648 C CA . ASP B 1 132 ? 14.289 -6.891 11.477 1 95.12 132 ASP B CA 1
ATOM 2649 C C . ASP B 1 132 ? 14 -7.488 10.102 1 95.12 132 ASP B C 1
ATOM 2651 O O . ASP B 1 132 ? 13.688 -6.762 9.148 1 95.12 132 ASP B O 1
ATOM 2655 N N . LYS B 1 133 ? 14.094 -8.82 10.023 1 96.19 133 LYS B N 1
ATOM 2656 C CA . LYS B 1 133 ? 13.742 -9.484 8.773 1 96.19 133 LYS B CA 1
ATOM 2657 C C . LYS B 1 133 ? 12.289 -9.219 8.391 1 96.19 133 LYS B C 1
ATOM 2659 O O . LYS B 1 133 ? 11.992 -8.922 7.234 1 96.19 133 LYS B O 1
ATOM 2664 N N . LYS B 1 134 ? 11.453 -9.266 9.359 1 96.06 134 LYS B N 1
ATOM 2665 C CA . LYS B 1 134 ? 10.031 -9.023 9.141 1 96.06 134 LYS B CA 1
ATOM 2666 C C . LYS B 1 134 ? 9.789 -7.586 8.688 1 96.06 134 LYS B C 1
ATOM 2668 O O . LYS B 1 134 ? 8.945 -7.332 7.828 1 96.06 134 LYS B O 1
ATOM 2673 N N . PHE B 1 135 ? 10.453 -6.672 9.266 1 95.38 135 PHE B N 1
ATOM 2674 C CA . PHE B 1 135 ? 10.289 -5.266 8.906 1 95.38 135 PHE B CA 1
ATOM 2675 C C . PHE B 1 135 ? 10.695 -5.027 7.457 1 95.38 135 PHE B C 1
ATOM 2677 O O . PHE B 1 135 ? 10.008 -4.32 6.723 1 95.38 135 PHE B O 1
ATOM 2684 N N . ILE B 1 136 ? 11.805 -5.629 7.082 1 96.38 136 ILE B N 1
ATOM 2685 C CA . ILE B 1 136 ? 12.273 -5.504 5.707 1 96.38 136 ILE B CA 1
ATOM 2686 C C . ILE B 1 136 ? 11.25 -6.117 4.754 1 96.38 136 ILE B C 1
ATOM 2688 O O . ILE B 1 136 ? 10.914 -5.516 3.732 1 96.38 136 ILE B O 1
ATOM 2692 N N . ALA B 1 137 ? 10.773 -7.289 5.129 1 96.69 137 ALA B N 1
ATOM 2693 C CA . ALA B 1 137 ? 9.766 -7.957 4.309 1 96.69 137 ALA B CA 1
ATOM 2694 C C . ALA B 1 137 ? 8.516 -7.098 4.176 1 96.69 137 ALA B C 1
ATOM 2696 O O . ALA B 1 137 ? 7.965 -6.953 3.078 1 96.69 137 ALA B O 1
ATOM 2697 N N . ASP B 1 138 ? 8.094 -6.512 5.227 1 96.38 138 ASP B N 1
ATOM 2698 C CA . ASP B 1 138 ? 6.895 -5.68 5.234 1 96.38 138 ASP B CA 1
ATOM 2699 C C . ASP B 1 138 ? 7.086 -4.438 4.367 1 96.38 138 ASP B C 1
ATOM 2701 O O . ASP B 1 138 ? 6.188 -4.051 3.617 1 96.38 138 ASP B O 1
ATOM 2705 N N . PHE B 1 139 ? 8.219 -3.887 4.504 1 95.94 139 PHE B N 1
ATOM 2706 C CA . PHE B 1 139 ? 8.516 -2.699 3.711 1 95.94 139 PHE B CA 1
ATOM 2707 C C . PHE B 1 139 ? 8.328 -2.982 2.225 1 95.94 139 PHE B C 1
ATOM 2709 O O . PHE B 1 139 ? 7.617 -2.252 1.532 1 95.94 139 PHE B O 1
ATOM 2716 N N . TYR B 1 140 ? 8.891 -4.031 1.736 1 96.5 140 TYR B N 1
ATOM 2717 C CA . TYR B 1 140 ? 8.805 -4.395 0.326 1 96.5 140 TYR B CA 1
ATOM 2718 C C . TYR B 1 140 ? 7.402 -4.887 -0.021 1 96.5 140 TYR B C 1
ATOM 2720 O O . TYR B 1 140 ? 6.914 -4.66 -1.131 1 96.5 140 TYR B O 1
ATOM 2728 N N . LYS B 1 141 ? 6.859 -5.625 0.916 1 96.88 141 LYS B N 1
ATOM 2729 C CA . LYS B 1 141 ? 5.492 -6.102 0.733 1 96.88 141 LYS B CA 1
ATOM 2730 C C . LYS B 1 141 ? 4.551 -4.949 0.4 1 96.88 141 LYS B C 1
ATOM 2732 O O . LYS B 1 141 ? 3.736 -5.051 -0.521 1 96.88 141 LYS B O 1
ATOM 2737 N N . TYR B 1 142 ? 4.668 -3.85 1.082 1 96.44 142 TYR B N 1
ATOM 2738 C CA . TYR B 1 142 ? 3.836 -2.678 0.831 1 96.44 142 TYR B CA 1
ATOM 2739 C C . TYR B 1 142 ? 4.098 -2.113 -0.56 1 96.44 142 TYR B C 1
ATOM 2741 O O . TYR B 1 142 ? 3.158 -1.813 -1.302 1 96.44 142 TYR B O 1
ATOM 2749 N N . ALA B 1 143 ? 5.344 -1.965 -0.885 1 96.56 143 ALA B N 1
ATOM 2750 C CA . ALA B 1 143 ? 5.73 -1.396 -2.172 1 96.56 143 ALA B CA 1
ATOM 2751 C C . ALA B 1 143 ? 5.27 -2.281 -3.326 1 96.56 143 ALA B C 1
ATOM 2753 O O . ALA B 1 143 ? 4.715 -1.789 -4.312 1 96.56 143 ALA B O 1
ATOM 2754 N N . PHE B 1 144 ? 5.465 -3.621 -3.178 1 96.75 144 PHE B N 1
ATOM 2755 C CA . PHE B 1 144 ? 5.098 -4.562 -4.23 1 96.75 144 PHE B CA 1
ATOM 2756 C C . PHE B 1 144 ? 3.588 -4.578 -4.441 1 96.75 144 PHE B C 1
ATOM 2758 O O . PHE B 1 144 ? 3.115 -4.562 -5.578 1 96.75 144 PHE B O 1
ATOM 2765 N N . VAL B 1 145 ? 2.922 -4.598 -3.393 1 96.19 145 VAL B N 1
ATOM 2766 C CA . VAL B 1 145 ? 1.465 -4.637 -3.473 1 96.19 145 VAL B CA 1
ATOM 2767 C C . VAL B 1 145 ? 0.942 -3.314 -4.035 1 96.19 145 VAL B C 1
ATOM 2769 O O . VAL B 1 145 ? 0.05 -3.305 -4.887 1 96.19 145 VAL B O 1
ATOM 2772 N N . GLY B 1 146 ? 1.488 -2.184 -3.535 1 95.44 146 GLY B N 1
ATOM 2773 C CA . GLY B 1 146 ? 1.121 -0.895 -4.098 1 95.44 146 GLY B CA 1
ATOM 2774 C C . GLY B 1 146 ? 1.322 -0.819 -5.598 1 95.44 146 GLY B C 1
ATOM 2775 O O . GLY B 1 146 ? 0.446 -0.347 -6.324 1 95.44 146 GLY B O 1
ATOM 2776 N N . LEU B 1 147 ? 2.418 -1.332 -6.055 1 96.44 147 LEU B N 1
ATOM 2777 C CA . LEU B 1 147 ? 2.736 -1.364 -7.477 1 96.44 147 LEU B CA 1
ATOM 2778 C C . LEU B 1 147 ? 1.723 -2.211 -8.242 1 96.44 147 LEU B C 1
ATOM 2780 O O . LEU B 1 147 ? 1.244 -1.805 -9.305 1 96.44 147 LEU B O 1
ATOM 2784 N N . THR B 1 148 ? 1.399 -3.34 -7.707 1 96.25 148 THR B N 1
ATOM 2785 C CA . THR B 1 148 ? 0.46 -4.258 -8.344 1 96.25 148 THR B CA 1
ATOM 2786 C C . THR B 1 148 ? -0.935 -3.643 -8.406 1 96.25 148 THR B C 1
ATOM 2788 O O . THR B 1 148 ? -1.599 -3.711 -9.445 1 96.25 148 THR B O 1
ATOM 2791 N N . LEU B 1 149 ? -1.356 -3.045 -7.367 1 94.81 149 LEU B N 1
ATOM 2792 C CA . LEU B 1 149 ? -2.688 -2.447 -7.324 1 94.81 149 LEU B CA 1
ATOM 2793 C C . LEU B 1 149 ? -2.793 -1.283 -8.305 1 94.81 149 LEU B C 1
ATOM 2795 O O . LEU B 1 149 ? -3.816 -1.122 -8.977 1 94.81 149 LEU B O 1
ATOM 2799 N N . GLU B 1 150 ? -1.754 -0.468 -8.359 1 94.44 150 GLU B N 1
ATOM 2800 C CA . GLU B 1 150 ? -1.747 0.625 -9.328 1 94.44 150 GLU B CA 1
ATOM 2801 C C . GLU B 1 150 ? -1.812 0.095 -10.758 1 94.44 150 GLU B C 1
ATOM 2803 O O . GLU B 1 150 ? -2.463 0.691 -11.617 1 94.44 150 GLU B O 1
ATOM 2808 N N . TRP B 1 151 ? -1.112 -0.975 -10.961 1 96.56 151 TRP B N 1
ATOM 2809 C CA . TRP B 1 151 ? -1.111 -1.636 -12.258 1 96.56 151 TRP B CA 1
ATOM 2810 C C . TRP B 1 151 ? -2.504 -2.146 -12.617 1 96.56 151 TRP B C 1
ATOM 2812 O O . TRP B 1 151 ? -2.98 -1.946 -13.734 1 96.56 151 TRP B O 1
ATOM 2822 N N . ILE B 1 152 ? -3.205 -2.711 -11.695 1 94.88 152 ILE B N 1
ATOM 2823 C CA . ILE B 1 152 ? -4.566 -3.197 -11.891 1 94.88 152 ILE B CA 1
ATOM 2824 C C . ILE B 1 152 ? -5.504 -2.02 -12.148 1 94.88 152 ILE B C 1
ATOM 2826 O O . ILE B 1 152 ? -6.336 -2.064 -13.055 1 94.88 152 ILE B O 1
ATOM 2830 N N . LYS B 1 153 ? -5.355 -1.022 -11.367 1 92.69 153 LYS B N 1
ATOM 2831 C CA . LYS B 1 153 ? -6.188 0.174 -11.477 1 92.69 153 LYS B CA 1
ATOM 2832 C C . LYS B 1 153 ? -6.062 0.811 -12.852 1 92.69 153 LYS B C 1
ATOM 2834 O O . LYS B 1 153 ? -7.027 1.374 -13.375 1 92.69 153 LYS B O 1
ATOM 2839 N N . SER B 1 154 ? -4.871 0.729 -13.398 1 93.94 154 SER B N 1
ATOM 2840 C CA . SER B 1 154 ? -4.625 1.307 -14.711 1 93.94 154 SER B CA 1
ATOM 2841 C C . SER B 1 154 ? -4.965 0.318 -15.82 1 93.94 154 SER B C 1
ATOM 2843 O O . SER B 1 154 ? -4.41 0.394 -16.922 1 93.94 154 SER B O 1
ATOM 2845 N N . ASP B 1 155 ? -5.695 -0.668 -15.523 1 93.94 155 ASP B N 1
ATOM 2846 C CA . ASP B 1 155 ? -6.223 -1.653 -16.469 1 93.94 155 ASP B CA 1
ATOM 2847 C C . ASP B 1 155 ? -5.117 -2.561 -17 1 93.94 155 ASP B C 1
ATOM 2849 O O . ASP B 1 155 ? -5.18 -3.023 -18.141 1 93.94 155 ASP B O 1
ATOM 2853 N N . MET B 1 156 ? -4.023 -2.646 -16.281 1 95.81 156 MET B N 1
ATOM 2854 C CA . MET B 1 156 ? -2.924 -3.549 -16.609 1 95.81 156 MET B CA 1
ATOM 2855 C C . MET B 1 156 ? -2.371 -3.248 -18 1 95.81 156 MET B C 1
ATOM 2857 O O . MET B 1 156 ? -2.08 -4.164 -18.766 1 95.81 156 MET B O 1
ATOM 2861 N N . LYS B 1 157 ? -2.186 -1.983 -18.266 1 95.5 157 LYS B N 1
ATOM 2862 C CA . LYS B 1 157 ? -1.73 -1.525 -19.578 1 95.5 157 LYS B CA 1
ATOM 2863 C C . LYS B 1 157 ? -0.237 -1.778 -19.766 1 95.5 157 LYS B C 1
ATOM 2865 O O . LYS B 1 157 ? 0.21 -2.129 -20.859 1 95.5 157 LYS B O 1
ATOM 2870 N N . THR B 1 158 ? 0.525 -1.613 -18.766 1 96.25 158 THR B N 1
ATOM 2871 C CA . THR B 1 158 ? 1.967 -1.824 -18.812 1 96.25 158 THR B CA 1
ATOM 2872 C C . THR B 1 158 ? 2.297 -3.314 -18.797 1 96.25 158 THR B C 1
ATOM 2874 O O . THR B 1 158 ? 1.767 -4.059 -17.969 1 96.25 158 THR B O 1
ATOM 2877 N N . PRO B 1 159 ? 3.111 -3.801 -19.656 1 97.56 159 PRO B N 1
ATOM 2878 C CA . PRO B 1 159 ? 3.516 -5.207 -19.594 1 97.56 159 PRO B CA 1
ATOM 2879 C C . PRO B 1 159 ? 4.195 -5.574 -18.281 1 97.56 159 PRO B C 1
ATOM 2881 O O . PRO B 1 159 ? 5.078 -4.848 -17.812 1 97.56 159 PRO B O 1
ATOM 2884 N N . PRO B 1 160 ? 3.807 -6.723 -17.719 1 97.69 160 PRO B N 1
ATOM 2885 C CA . PRO B 1 160 ? 4.391 -7.145 -16.438 1 97.69 160 PRO B CA 1
ATOM 2886 C C . PRO B 1 160 ? 5.918 -7.156 -16.469 1 97.69 160 PRO B C 1
ATOM 2888 O O . PRO B 1 160 ? 6.559 -6.754 -15.492 1 97.69 160 PRO B O 1
ATOM 2891 N N . LYS B 1 161 ? 6.5 -7.559 -17.531 1 97.69 161 LYS B N 1
ATOM 2892 C CA . LYS B 1 161 ? 7.953 -7.645 -17.641 1 97.69 161 LYS B CA 1
ATOM 2893 C C . LYS B 1 161 ? 8.602 -6.277 -17.438 1 97.69 161 LYS B C 1
ATOM 2895 O O . LYS B 1 161 ? 9.68 -6.18 -16.844 1 97.69 161 LYS B O 1
ATOM 2900 N N . GLU B 1 162 ? 7.996 -5.234 -17.953 1 96.94 162 GLU B N 1
ATOM 2901 C CA . GLU B 1 162 ? 8.508 -3.879 -17.797 1 96.94 162 GLU B CA 1
ATOM 2902 C C . GLU B 1 162 ? 8.469 -3.443 -16.328 1 96.94 162 GLU B C 1
ATOM 2904 O O . GLU B 1 162 ? 9.406 -2.803 -15.844 1 96.94 162 GLU B O 1
ATOM 2909 N N . ILE B 1 163 ? 7.426 -3.793 -15.625 1 96.88 163 ILE B N 1
ATOM 2910 C CA . ILE B 1 163 ? 7.27 -3.457 -14.219 1 96.88 163 ILE B CA 1
ATOM 2911 C C . ILE B 1 163 ? 8.352 -4.152 -13.398 1 96.88 163 ILE B C 1
ATOM 2913 O O . ILE B 1 163 ? 9.062 -3.51 -12.617 1 96.88 163 ILE B O 1
ATOM 2917 N N . VAL B 1 164 ? 8.5 -5.445 -13.656 1 97.06 164 VAL B N 1
ATOM 2918 C CA . VAL B 1 164 ? 9.43 -6.25 -12.875 1 97.06 164 VAL B CA 1
ATOM 2919 C C . VAL B 1 164 ? 10.867 -5.832 -13.18 1 97.06 164 VAL B C 1
ATOM 2921 O O . VAL B 1 164 ? 11.703 -5.762 -12.281 1 97.06 164 VAL B O 1
ATOM 2924 N N . SER B 1 165 ? 11.164 -5.547 -14.469 1 96 165 SER B N 1
ATOM 2925 C CA . SER B 1 165 ? 12.508 -5.133 -14.859 1 96 165 SER B CA 1
ATOM 2926 C C . SER B 1 165 ? 12.898 -3.82 -14.188 1 96 165 SER B C 1
ATOM 2928 O O . SER B 1 165 ? 14 -3.699 -13.648 1 96 165 SER B O 1
ATOM 2930 N N . ARG B 1 166 ? 12.008 -2.893 -14.195 1 94.19 166 ARG B N 1
ATOM 2931 C CA . ARG B 1 166 ? 12.266 -1.601 -13.562 1 94.19 166 ARG B CA 1
ATOM 2932 C C . ARG B 1 166 ? 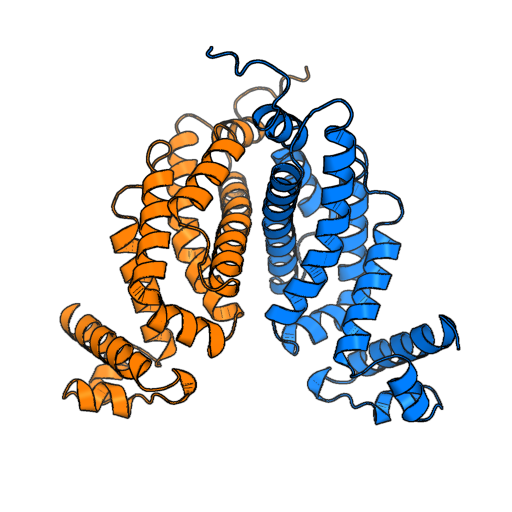12.453 -1.754 -12.055 1 94.19 166 ARG B C 1
ATOM 2934 O O . ARG B 1 166 ? 13.375 -1.168 -11.477 1 94.19 166 ARG B O 1
ATOM 2941 N N . LEU B 1 167 ? 11.594 -2.502 -11.469 1 95.94 167 LEU B N 1
ATOM 2942 C CA . LEU B 1 167 ? 11.672 -2.758 -10.031 1 95.94 167 LEU B CA 1
ATOM 2943 C C . LEU B 1 167 ? 12.992 -3.438 -9.672 1 95.94 167 LEU B C 1
ATOM 2945 O O . LEU B 1 167 ? 13.656 -3.039 -8.719 1 95.94 167 LEU B O 1
ATOM 2949 N N . SER B 1 168 ? 13.289 -4.48 -10.43 1 94.62 168 SER B N 1
ATOM 2950 C CA . SER B 1 168 ? 14.508 -5.25 -10.188 1 94.62 168 SER B CA 1
ATOM 2951 C C . SER B 1 168 ? 15.75 -4.367 -10.266 1 94.62 168 SER B C 1
ATOM 2953 O O . SER B 1 168 ? 16.641 -4.465 -9.422 1 94.62 168 SER B O 1
ATOM 2955 N N . GLU B 1 169 ? 15.812 -3.543 -11.258 1 91.88 169 GLU B N 1
ATOM 2956 C CA . GLU B 1 169 ? 16.953 -2.641 -11.438 1 91.88 169 GLU B CA 1
ATOM 2957 C C . GLU B 1 169 ? 17.062 -1.67 -10.266 1 91.88 169 GLU B C 1
ATOM 2959 O O . GLU B 1 169 ? 18.172 -1.379 -9.805 1 91.88 169 GLU B O 1
ATOM 2964 N N . LEU B 1 170 ? 16.016 -1.259 -9.836 1 91.38 170 LEU B N 1
ATOM 2965 C CA . LEU B 1 170 ? 15.953 -0.239 -8.797 1 91.38 170 LEU B CA 1
ATOM 2966 C C . LEU B 1 170 ? 16.406 -0.809 -7.453 1 91.38 170 LEU B C 1
ATOM 2968 O O . LEU B 1 170 ? 17.125 -0.152 -6.707 1 91.38 170 LEU B O 1
ATOM 2972 N N . ILE B 1 171 ? 16.062 -2.033 -7.18 1 93.69 171 ILE B N 1
ATOM 2973 C CA . ILE B 1 171 ? 16.25 -2.49 -5.809 1 93.69 171 ILE B CA 1
ATOM 2974 C C . ILE B 1 171 ? 17.359 -3.541 -5.766 1 93.69 171 ILE B C 1
ATOM 2976 O O . ILE B 1 171 ? 17.594 -4.168 -4.727 1 93.69 171 ILE B O 1
ATOM 2980 N N . ASP B 1 172 ? 17.906 -3.795 -6.883 1 91.62 172 ASP B N 1
ATOM 2981 C CA . ASP B 1 172 ? 19 -4.77 -6.945 1 91.62 172 ASP B CA 1
ATOM 2982 C C . ASP B 1 172 ? 20.047 -4.484 -5.879 1 91.62 172 ASP B C 1
ATOM 2984 O O . ASP B 1 172 ? 20.516 -3.35 -5.75 1 91.62 172 ASP B O 1
ATOM 2988 N N . GLY B 1 173 ? 20.375 -5.484 -5.043 1 90.38 173 GLY B N 1
ATOM 2989 C CA . GLY B 1 173 ? 21.422 -5.375 -4.035 1 90.38 173 GLY B CA 1
ATOM 2990 C C . GLY B 1 173 ? 20.938 -4.75 -2.742 1 90.38 173 GLY B C 1
ATOM 2991 O O . GLY B 1 173 ? 21.672 -4.695 -1.758 1 90.38 173 GLY B O 1
ATOM 2992 N N . ASP B 1 174 ? 19.734 -4.352 -2.695 1 91.5 174 ASP B N 1
ATOM 2993 C CA . ASP B 1 174 ? 19.25 -3.582 -1.554 1 91.5 174 ASP B CA 1
ATOM 2994 C C . ASP B 1 174 ? 19 -4.484 -0.349 1 91.5 174 ASP B C 1
ATOM 2996 O O . ASP B 1 174 ? 19.297 -4.109 0.787 1 91.5 174 ASP B O 1
ATOM 3000 N N . ILE B 1 175 ? 18.469 -5.668 -0.586 1 92.19 175 ILE B N 1
ATOM 3001 C CA . ILE B 1 175 ? 18.094 -6.535 0.523 1 92.19 175 ILE B CA 1
ATOM 3002 C C . ILE B 1 175 ? 19.344 -6.938 1.313 1 92.19 175 ILE B C 1
ATOM 3004 O O . ILE B 1 175 ? 19.406 -6.738 2.529 1 92.19 175 ILE B O 1
ATOM 3008 N N . PRO B 1 176 ? 20.359 -7.434 0.652 1 91.62 176 PRO B N 1
ATOM 3009 C CA . PRO B 1 176 ? 21.578 -7.711 1.415 1 91.62 176 PRO B CA 1
ATOM 3010 C C . PRO B 1 176 ? 22.109 -6.477 2.146 1 91.62 176 PRO B C 1
ATOM 3012 O O . PRO B 1 176 ? 22.578 -6.582 3.285 1 91.62 176 PRO B O 1
ATOM 3015 N N . ARG B 1 177 ? 22.047 -5.383 1.518 1 91.88 177 ARG B N 1
ATOM 3016 C CA . ARG B 1 177 ? 22.531 -4.148 2.135 1 91.88 177 ARG B CA 1
ATOM 3017 C C . ARG B 1 177 ? 21.719 -3.812 3.385 1 91.88 177 ARG B C 1
ATOM 3019 O O . ARG B 1 177 ? 22.281 -3.41 4.402 1 91.88 177 ARG B O 1
ATOM 3026 N N . MET B 1 178 ? 20.422 -3.893 3.32 1 92.56 178 MET B N 1
ATOM 3027 C CA . MET B 1 178 ? 19.547 -3.623 4.461 1 92.56 178 MET B CA 1
ATOM 3028 C C . MET B 1 178 ? 19.828 -4.594 5.602 1 92.56 178 MET B C 1
ATOM 3030 O O . MET B 1 178 ? 19.859 -4.195 6.77 1 92.56 178 MET B O 1
ATOM 3034 N N . LEU B 1 179 ? 20.031 -5.859 5.254 1 93.06 179 LEU B N 1
ATOM 3035 C CA . LEU B 1 179 ? 20.328 -6.875 6.254 1 93.06 179 LEU B CA 1
ATOM 3036 C C . LEU B 1 179 ? 21.656 -6.574 6.957 1 93.06 179 LEU B C 1
ATOM 3038 O O . LEU B 1 179 ? 21.797 -6.812 8.156 1 93.06 179 LEU B O 1
ATOM 3042 N N . GLU B 1 180 ? 22.594 -6.039 6.246 1 91.62 180 GLU B N 1
ATOM 3043 C CA . GLU B 1 180 ? 23.875 -5.656 6.836 1 91.62 180 GLU B CA 1
ATOM 3044 C C . GLU B 1 180 ? 23.688 -4.574 7.895 1 91.62 180 GLU B C 1
ATOM 3046 O O . GLU B 1 180 ? 24.391 -4.57 8.914 1 91.62 180 GLU B O 1
ATOM 3051 N N . LYS B 1 181 ? 22.812 -3.689 7.605 1 90.81 181 LYS B N 1
ATOM 3052 C CA . LYS B 1 181 ? 22.531 -2.609 8.547 1 90.81 181 LYS B CA 1
ATOM 3053 C C . LYS B 1 181 ? 21.906 -3.145 9.828 1 90.81 181 LYS B C 1
ATOM 3055 O O . LYS B 1 181 ? 21.969 -2.498 10.875 1 90.81 181 LYS B O 1
ATOM 3060 N N . CYS B 1 182 ? 21.297 -4.285 9.711 1 91.31 182 CYS B N 1
ATOM 3061 C CA . CYS B 1 182 ? 20.594 -4.871 10.852 1 91.31 182 CYS B CA 1
ATOM 3062 C C . CYS B 1 182 ? 21.453 -5.906 11.555 1 91.31 182 CYS B C 1
ATOM 3064 O O . CYS B 1 182 ? 21.047 -6.488 12.555 1 91.31 182 CYS B O 1
ATOM 3066 N N . ARG B 1 183 ? 22.578 -6.09 10.992 1 89.06 183 ARG B N 1
ATOM 3067 C CA . ARG B 1 183 ? 23.438 -7.152 11.508 1 89.06 183 ARG B CA 1
ATOM 3068 C C . ARG B 1 183 ? 23.938 -6.828 12.914 1 89.06 183 ARG B C 1
ATOM 3070 O O . ARG B 1 183 ? 24.281 -5.684 13.203 1 89.06 183 ARG B O 1
ATOM 3077 N N . LEU B 1 184 ? 23.922 -7.762 13.734 1 84.56 184 LEU B N 1
ATOM 3078 C CA . LEU B 1 184 ? 24.312 -7.602 15.125 1 84.56 184 LEU B CA 1
ATOM 3079 C C . LEU B 1 184 ? 25.719 -8.148 15.352 1 84.56 184 LEU B C 1
ATOM 3081 O O . LEU B 1 184 ? 26.359 -7.816 16.344 1 84.56 184 LEU B O 1
ATOM 3085 N N . ASP B 1 185 ? 26.172 -9.094 14.625 1 76.19 185 ASP B N 1
ATOM 3086 C CA . ASP B 1 185 ? 27.438 -9.781 14.867 1 76.19 185 ASP B CA 1
ATOM 3087 C C . ASP B 1 185 ? 28.625 -8.953 14.359 1 76.19 185 ASP B C 1
ATOM 3089 O O . ASP B 1 185 ? 29.781 -9.328 14.547 1 76.19 185 ASP B O 1
ATOM 3093 N N . VAL B 1 186 ? 28.469 -8.055 13.461 1 66.62 186 VAL B N 1
ATOM 3094 C CA . VAL B 1 186 ? 29.578 -7.223 12.992 1 66.62 186 VAL B CA 1
ATOM 3095 C C . VAL B 1 186 ? 29.562 -5.883 13.719 1 66.62 186 VAL B C 1
ATOM 3097 O O . VAL B 1 186 ? 28.484 -5.297 13.93 1 66.62 186 VAL B O 1
ATOM 3100 N N . PRO B 1 187 ? 30.609 -5.508 14.336 1 56.44 187 PRO B N 1
ATOM 3101 C CA . PRO B 1 187 ? 30.688 -4.238 15.055 1 56.44 187 PRO B CA 1
ATOM 3102 C C . PRO B 1 187 ? 30.312 -3.041 14.188 1 56.44 187 PRO B C 1
ATOM 3104 O O . PRO B 1 187 ? 30.5 -3.068 12.969 1 56.44 187 PRO B O 1
ATOM 3107 N N . LEU B 1 188 ? 29.188 -2.369 14.367 1 51.03 188 LEU B N 1
ATOM 3108 C CA . LEU B 1 188 ? 28.781 -1.14 13.695 1 51.03 188 LEU B CA 1
ATOM 3109 C C . LEU B 1 188 ? 29.984 -0.312 13.297 1 51.03 188 LEU B C 1
ATOM 3111 O O . LEU B 1 188 ? 30.781 0.091 14.148 1 51.03 188 LEU B O 1
ATOM 3115 N N . SER B 1 189 ? 30.766 -0.635 12.305 1 40.31 189 SER B N 1
ATOM 3116 C CA . SER B 1 189 ? 31.891 0.258 12.047 1 40.31 189 SER B CA 1
ATOM 3117 C C . SER B 1 189 ? 31.422 1.701 11.891 1 40.31 189 SER B C 1
ATOM 3119 O O . SER B 1 189 ? 30.562 1.991 11.062 1 40.31 189 SER B O 1
ATOM 3121 N N . ARG B 1 190 ? 31.422 2.436 12.938 1 36.84 190 ARG B N 1
ATOM 3122 C CA . ARG B 1 190 ? 31.469 3.895 12.969 1 36.84 190 ARG B CA 1
ATOM 3123 C C . ARG B 1 190 ? 32.438 4.434 11.906 1 36.84 190 ARG B C 1
ATOM 3125 O O . ARG B 1 190 ? 33.656 4.34 12.062 1 36.84 190 ARG B O 1
ATOM 3132 N N . THR B 1 191 ? 32.25 4.066 10.547 1 29.55 191 THR B N 1
ATOM 3133 C CA . THR B 1 191 ? 33.062 4.984 9.773 1 29.55 191 THR B CA 1
ATOM 3134 C C . THR B 1 191 ? 32.438 6.367 9.703 1 29.55 191 THR B C 1
ATOM 3136 O O . THR B 1 191 ? 31.234 6.488 9.445 1 29.55 191 THR B O 1
#

pLDDT: mean 91.52, std 9.95, range [28.55, 97.81]

=== Feature glossary ===
Key to the feature types in this record:

pLDDT. pLDDT is the predicted lDDT-Cα score: AlphaFold's confidence that the local environment of each residue (all inter-atomic distances within 15 Å) is correctly placed. It is a per-residue number between 0 and 100, with higher meaning more reliable.

Radius of gyration, Cα contacts, bounding box. The geometric summary reports three shape descriptors. Rg (radius of gyration) measures how spread out the Cα atoms are about their centre of mass; compact globular proteins have small Rg, elongated or unfolded ones large. Cα contacts (<8 Å, |i−j|>4) count long-range residue pairs in spatial proximity — high for tightly packed folds, near zero for rods or random coil. The bounding-box extents give the protein's footprint along x, y, z in Å.

Backbone torsions (φ/ψ). Backbone dihedral angles. Every residue except chain termini has a φ (preceding-C → N → Cα → C) and a ψ (N → Cα → C → next-N). They are reported in degrees following the IUPAC sign convention. Secondary structure is essentially a statement about which (φ, ψ) basin each residue occupies.

Contact-map, Ramachandran, and PAE plots. Plot images: a contact map (which residues are close in 3D, as an N×N binary image), a Ramachandran scatter (backbone torsion angles, revealing secondary-structure composition at a glance), and — for AlphaFold structures — a PAE heatmap (pairwise prediction confidence).

Predicted aligned error. Predicted Aligned Error (PAE) is an AlphaFold confidence matrix: entry (i, j) is the expected error in the position of residue j, in ångströms, when the prediction is superimposed on the true structure at residue i. Low PAE within a block of residues means that block is internally rigid and well-predicted; high PAE between two blocks means their relative placement is uncertain even if each block individually is confident.

Secondary structure (3-state, P-SEA). Three-state secondary structure (P-SEA) collapses the eight DSSP classes into helix (a), strand (b), and coil (c). P-SEA assigns these from Cα geometry alone — distances and angles — without requiring backbone oxygens, so it works on any Cα trace.

Solvent-accessible surface area. Solvent-accessible surface area (SASA) is the area in Å² traced out by the centre of a 1.4 Å probe sphere (a water molecule) rolled over the protein's van der Waals surface (Shrake–Rupley / Lee–Richards construction). Buried residues have near-zero SASA; fully exposed residues can exceed 200 Å². The total SASA scales roughly with the number of surface residues.

Foldseek 3Di. The Foldseek 3Di string encodes local tertiary geometry as a 20-letter alphabet — one character per residue — derived from the relative positions of nearby Cα atoms. Unlike the amino-acid sequence, 3Di is a direct function of the 3D structure, so two proteins with the same fold have similar 3Di strings even at low sequence identity.

B-factor. For experimental (PDB) structures, the B-factor (temperature factor) quantifies the positional spread of each atom in the crystal — a combination of thermal vibration and static disorder — in units of Å². High B-factors mark flexible loops or poorly resolved regions; low B-factors mark the rigid, well-ordered core.

mmCIF coordinates. The mmCIF block holds the 3D Cartesian coordinates of each backbone atom (N, Cα, C, O) in ångströms. mmCIF is the PDB's canonical archive format — a tagged-loop text representation of the atomic model.

InterPro / GO / CATH / organism. Functional annotations link the protein to curated databases. InterPro entries identify conserved domains and families by matching the sequence against member-database signatures (Pfam, PROSITE, CDD, …). Gene Ontology (GO) terms describe molecular function, biological process, and cellular component in a controlled vocabulary. CATH places the structure in a hierarchical fold classification (Class/Architecture/Topology/Homologous-superfamily). The organism is the source species.

Rendered structure images. Structure images are PyMOL renders from six orthogonal camera directions. Cartoon representation draws helices as coils and strands as arrows; sticks shows the backbone as bonds; surface shows the solvent-excluded envelope. Rainbow coloring maps sequence position to hue (blue→red, N→C); chain coloring assigns a distinct color per polypeptide.

Sequence. This is the polypeptide sequence — one letter per residue, N-terminus first. Length ranges from a few dozen residues for small domains to over a thousand for large multi-domain proteins.

Secondary structure (8-state, DSSP). The SS8 string is DSSP's per-residue secondary-structure call. α-helix (H) means an i→i+4 H-bond ladder; β-strand (E) means the residue participates in a β-sheet; 3₁₀ (G) and π (I) are tighter and wider helices; T/S are turns/bends; '-' is loop.

Nearest PDB structures. Structural nearest neighbors (via Foldseek easy-search vs the PDB). Reported per hit: target PDB id, E-value, and alignment TM-score. A TM-score above ~0.5 is the conventional threshold for 'same fold'.